Protein 4BJT (pdb70)

Organism: Saccharomyces cerevisiae (strain ATCC 204508 / S288c) (NCBI:txid559292)

GO terms:
  GO:0071919 G-quadruplex DNA formation (P, IDA)
  GO:0051880 G-quadruplex DNA binding (F, IDA)
  GO:0061629 RNA polymerase II-specific DNA-binding transcription factor binding (F, IDA)
  GO:0061849 telomeric G-quadruplex DNA binding (F, IDA)
  GO:0000228 nuclear chromosome (C, IDA)
  GO:0000781 chromosome, telomeric region (C, IDA)
  GO:0005634 nucleus (C, IDA)
  GO:0005829 cytosol (C, IDA)
  GO:0000981 DNA-binding transcription factor activity, RNA polymerase II-specific (F, IDA)
  GO:0000987 cis-regulatory region sequence-specific DNA binding (F, IDA)
  GO:0001094 TFIID-class transcription factor complex binding (F, IDA)
  GO:0003700 DNA-binding transcription factor activity (F, IDA)
  GO:0031492 nucleosomal DNA binding (F, IDA)
  GO:0008301 DNA binding, bending (F, IDA)
  GO:0017025 TBP-class protein binding (F, IDA)
  GO:0010833 telomere maintenance via telomere lengthening (P, IDA)
  GO:0042162 telomeric repeat DNA binding (F, IDA)
  GO:0042393 histone binding (F, IDA)
  GO:0070187 shelterin complex (C, IDA)
  GO:0045944 positive regulation of transcription by RNA polymerase II (P, IGI)

Structure (mmCIF, N/CA/C/O backbone):
data_4BJT
#
_entry.id   4BJT
#
_cell.length_a   164.010
_cell.length_b   88.900
_cell.length_c   57.580
_cell.angle_alpha   90.00
_cell.angle_beta   90.09
_cell.angle_gamma   90.00
#
_symmetry.space_group_name_H-M   'C 1 2 1'
#
loop_
_entity.id
_entity.type
_entity.pdbx_description
1 polymer 'DNA-BINDING PROTEIN RAP1'
2 polymer 'TELOMERE LENGTH REGULATOR PROTEIN RIF1'
3 non-polymer 1,2-ETHANEDIOL
4 water water
#
loop_
_atom_site.group_PDB
_atom_site.id
_atom_site.type_symbol
_atom_site.label_atom_id
_atom_site.label_alt_id
_atom_site.label_comp_id
_atom_site.label_asym_id
_atom_site.label_entity_id
_atom_site.label_seq_id
_atom_site.pdbx_PDB_ins_code
_atom_site.Cartn_x
_atom_site.Cartn_y
_atom_site.Cartn_z
_atom_site.occupancy
_atom_site.B_iso_or_equiv
_atom_site.auth_seq_id
_atom_site.auth_comp_id
_atom_site.auth_asym_id
_atom_site.auth_atom_id
_atom_site.pdbx_PDB_model_num
ATOM 1 N N . ASP A 1 51 ? -46.748 25.534 -42.419 1.00 50.25 676 ASP A N 1
ATOM 2 C CA . ASP A 1 51 ? -47.744 24.474 -42.245 1.00 48.22 676 ASP A CA 1
ATOM 3 C C . ASP A 1 51 ? -47.057 23.107 -42.177 1.00 43.38 676 ASP A C 1
ATOM 4 O O . ASP A 1 51 ? -47.301 22.350 -41.239 1.00 43.04 676 ASP A O 1
ATOM 12 N N . PHE A 1 52 ? -46.240 22.770 -43.187 1.00 32.95 677 PHE A N 1
ATOM 13 C CA . PHE A 1 52 ? -45.512 21.498 -43.156 1.00 27.09 677 PHE A CA 1
ATOM 14 C C . PHE A 1 52 ? -44.264 21.625 -42.276 1.00 26.59 677 PHE A C 1
ATOM 15 O O . PHE A 1 52 ? -43.620 22.677 -42.232 1.00 26.57 677 PHE A O 1
ATOM 32 N N . SER A 1 53 ? -43.912 20.533 -41.639 1.00 24.22 678 SER A N 1
ATOM 33 C CA . SER A 1 53 ? -42.724 20.443 -40.813 1.00 22.59 678 SER A CA 1
ATOM 34 C C . SER A 1 53 ? -42.228 19.010 -40.834 1.00 23.05 678 SER A C 1
ATOM 35 O O . SER A 1 53 ? -43.022 18.067 -40.690 1.00 22.03 678 SER A O 1
ATOM 43 N N . ASN A 1 54 ? -40.914 18.838 -40.917 1.00 18.58 679 ASN A N 1
ATOM 44 C CA . ASN A 1 54 ? -40.312 17.507 -40.830 1.00 18.93 679 ASN A CA 1
ATOM 45 C C . ASN A 1 54 ? -40.369 16.930 -39.401 1.00 19.90 679 ASN A C 1
ATOM 46 O O . ASN A 1 54 ? -40.020 15.771 -39.194 1.00 20.85 679 ASN A O 1
ATOM 57 N N . GLU A 1 55 ? -40.846 17.714 -38.404 1.00 18.17 680 GLU A N 1
ATOM 58 C CA . GLU A 1 55 ? -41.083 17.208 -37.065 1.00 17.57 680 GLU A CA 1
ATOM 59 C C . GLU A 1 55 ? -42.344 16.345 -37.025 1.00 19.75 680 GLU A C 1
ATOM 60 O O . GLU A 1 55 ? -42.586 15.682 -36.004 1.00 18.15 680 GLU A O 1
ATOM 72 N N . ASP A 1 56 ? -43.166 16.343 -38.100 1.00 18.94 681 ASP A N 1
ATOM 73 C CA . ASP A 1 56 ? -44.410 15.566 -38.085 1.00 18.52 681 ASP A CA 1
ATOM 74 C C . ASP A 1 56 ? -44.176 14.073 -37.876 1.00 20.22 681 ASP A C 1
ATOM 75 O O . ASP A 1 56 ? -45.063 13.401 -37.357 1.00 20.18 681 ASP A O 1
ATOM 84 N N . ILE A 1 57 ? -42.964 13.576 -38.158 1.00 19.86 682 ILE A N 1
ATOM 85 C CA . ILE A 1 57 ? -42.644 12.169 -37.924 1.00 19.49 682 ILE A CA 1
ATOM 86 C C . ILE A 1 57 ? -42.718 11.820 -36.437 1.00 21.16 682 ILE A C 1
ATOM 87 O O . ILE A 1 57 ? -42.894 10.644 -36.095 1.00 20.84 682 ILE A O 1
ATOM 103 N N . TYR A 1 58 ? -42.520 12.800 -35.554 1.00 16.93 683 TYR A N 1
ATOM 104 C CA . TYR A 1 58 ? -42.598 12.557 -34.102 1.00 16.35 683 TYR A CA 1
ATOM 105 C C . TYR A 1 58 ? -44.049 12.556 -33.598 1.00 18.95 683 TYR A C 1
ATOM 106 O O . TYR A 1 58 ? -44.321 12.066 -32.498 1.00 19.38 683 TYR A O 1
ATOM 124 N N . ASP A 1 59 ? -44.960 13.159 -34.356 1.00 18.10 684 ASP A N 1
ATOM 125 C CA . ASP A 1 59 ? -46.387 13.227 -34.025 1.00 19.64 684 ASP A CA 1
ATOM 126 C C . ASP A 1 59 ? -47.227 12.127 -34.641 1.00 21.61 684 ASP A C 1
ATOM 127 O O . ASP A 1 59 ? -48.320 11.835 -34.126 1.00 23.61 684 ASP A O 1
ATOM 136 N N . ASN A 1 60 ? -46.782 11.547 -35.763 1.00 20.45 685 ASN A N 1
ATOM 137 C CA A ASN A 1 60 ? -47.589 10.610 -36.529 0.54 20.77 685 ASN A CA 1
ATOM 138 C CA B ASN A 1 60 ? -47.587 10.579 -36.516 0.46 20.95 685 ASN A CA 1
ATOM 139 C C . ASN A 1 60 ? -47.241 9.137 -36.263 1.00 23.90 685 ASN A C 1
ATOM 140 O O . ASN A 1 60 ? -47.647 8.271 -37.041 1.00 24.86 685 ASN A O 1
ATOM 161 N N . ILE A 1 61 ? -46.533 8.853 -35.157 1.00 20.38 686 ILE A N 1
ATOM 162 C CA . ILE A 1 61 ? -46.218 7.473 -34.749 1.00 20.03 686 ILE A CA 1
ATOM 163 C C . ILE A 1 61 ? -47.572 6.770 -34.659 1.00 22.18 686 ILE A C 1
ATOM 164 O O . ILE A 1 61 ? -48.495 7.308 -34.051 1.00 22.25 686 ILE A O 1
ATOM 180 N N . ASP A 1 62 ? -47.696 5.575 -35.254 1.00 19.76 687 ASP A N 1
ATOM 181 C CA . ASP A 1 62 ? -48.957 4.829 -35.252 1.00 20.68 687 ASP A CA 1
ATOM 182 C C . ASP A 1 62 ? -49.227 4.292 -33.843 1.00 20.87 687 ASP A C 1
ATOM 183 O O . ASP A 1 62 ? -48.465 3.485 -33.333 1.00 20.34 687 ASP A O 1
ATOM 192 N N . PRO A 1 63 ? -50.286 4.754 -33.149 1.00 19.23 688 PRO A N 1
ATOM 193 C CA . PRO A 1 63 ? -50.505 4.282 -31.774 1.00 19.15 688 PRO A CA 1
ATOM 194 C C . PRO A 1 63 ? -50.831 2.806 -31.685 1.00 21.80 688 PRO A C 1
ATOM 195 O O . PRO A 1 63 ? -50.554 2.208 -30.664 1.00 21.68 688 PRO A O 1
ATOM 206 N N . ASP A 1 64 ? -51.301 2.193 -32.779 1.00 21.16 689 ASP A N 1
ATOM 207 C CA . ASP A 1 64 ? -51.629 0.762 -32.766 1.00 22.77 689 ASP A CA 1
ATOM 208 C C . ASP A 1 64 ? -50.387 -0.126 -32.715 1.00 28.08 689 ASP A C 1
ATOM 209 O O . ASP A 1 64 ? -50.499 -1.292 -32.368 1.00 30.96 689 ASP A O 1
ATOM 218 N N . THR A 1 65 ? -49.210 0.447 -32.984 1.00 24.90 690 THR A N 1
ATOM 219 C CA . THR A 1 65 ? -47.927 -0.253 -32.901 1.00 26.71 690 THR A CA 1
ATOM 220 C C . THR A 1 65 ? -47.389 -0.237 -31.469 1.00 27.73 690 THR A C 1
ATOM 221 O O . THR A 1 65 ? -46.357 -0.846 -31.208 1.00 28.59 690 THR A O 1
ATOM 232 N N . ILE A 1 66 ? -48.112 0.423 -30.531 1.00 22.03 691 ILE A N 1
ATOM 233 C CA . ILE A 1 66 ? -47.688 0.535 -29.145 1.00 19.78 691 ILE A CA 1
ATOM 234 C C . ILE A 1 66 ? -48.639 -0.303 -28.285 1.00 21.47 691 ILE A C 1
ATOM 235 O O . ILE A 1 66 ? -49.769 0.114 -28.035 1.00 20.75 691 ILE A O 1
ATOM 251 N N . SER A 1 67 ? -48.177 -1.454 -27.803 1.00 20.78 692 SER A N 1
ATOM 252 C CA . SER A 1 67 ? -48.965 -2.318 -26.955 1.00 20.69 692 SER A CA 1
ATOM 253 C C . SER A 1 67 ? -49.311 -1.563 -25.668 1.00 21.66 692 SER A C 1
ATOM 254 O O . SER A 1 67 ? -48.475 -0.819 -25.154 1.00 22.60 692 SER A O 1
ATOM 262 N N . PHE A 1 68 ? -50.552 -1.685 -25.212 1.00 19.42 693 PHE A N 1
ATOM 263 C CA . PHE A 1 68 ? -51.042 -0.947 -24.054 1.00 17.00 693 PHE A CA 1
ATOM 264 C C . PHE A 1 68 ? -51.373 -1.863 -22.863 1.00 21.77 693 PHE A C 1
ATOM 265 O O . PHE A 1 68 ? -52.024 -2.893 -23.046 1.00 23.95 693 PHE A O 1
ATOM 282 N N . PRO A 1 69 ? -50.968 -1.473 -21.653 1.00 19.06 694 PRO A N 1
ATOM 283 C CA . PRO A 1 69 ? -50.183 -0.293 -21.317 1.00 18.07 694 PRO A CA 1
ATOM 284 C C . PRO A 1 69 ? -48.716 -0.525 -21.632 1.00 19.06 694 PRO A C 1
ATOM 285 O O . PRO A 1 69 ? -48.202 -1.649 -21.493 1.00 20.54 694 PRO A O 1
ATOM 296 N N . PRO A 1 70 ? -48.022 0.504 -22.077 1.00 17.70 695 PRO A N 1
ATOM 297 C CA . PRO A 1 70 ? -46.603 0.335 -22.355 1.00 18.85 695 PRO A CA 1
ATOM 298 C C . PRO A 1 70 ? -45.799 0.111 -21.076 1.00 19.78 695 PRO A C 1
ATOM 299 O O . PRO A 1 70 ? -46.184 0.590 -20.014 1.00 18.20 695 PRO A O 1
ATOM 310 N N . LYS A 1 71 ? -44.664 -0.602 -21.181 1.00 20.37 696 LYS A N 1
ATOM 311 C CA . LYS A 1 71 ? -43.827 -0.927 -20.023 1.00 22.05 696 LYS A CA 1
ATOM 312 C C . LYS A 1 71 ? -43.406 0.317 -19.225 1.00 22.37 696 LYS A C 1
ATOM 313 O O . LYS A 1 71 ? -43.358 0.266 -18.001 1.00 22.74 696 LYS A O 1
ATOM 332 N N . ILE A 1 72 ? -43.138 1.431 -19.912 1.00 19.03 697 ILE A N 1
ATOM 333 C CA . ILE A 1 72 ? -42.689 2.650 -19.231 1.00 18.80 697 ILE A CA 1
ATOM 334 C C . ILE A 1 72 ? -43.787 3.308 -18.391 1.00 20.75 697 ILE A C 1
ATOM 335 O O . ILE A 1 72 ? -43.472 4.124 -17.530 1.00 20.11 697 ILE A O 1
ATOM 351 N N . ALA A 1 73 ? -45.068 2.940 -18.631 1.00 17.79 698 ALA A N 1
ATOM 352 C CA . ALA A 1 73 ? -46.184 3.533 -17.928 1.00 17.26 698 ALA A CA 1
ATOM 353 C C . ALA A 1 73 ? -46.429 2.787 -16.624 1.00 21.50 698 ALA A C 1
ATOM 354 O O . ALA A 1 73 ? -47.179 1.820 -16.622 1.00 25.19 698 ALA A O 1
ATOM 361 N N . THR A 1 74 ? -45.871 3.269 -15.534 1.00 17.21 699 THR A N 1
ATOM 362 C CA . THR A 1 74 ? -46.008 2.663 -14.237 1.00 17.39 699 THR A CA 1
ATOM 363 C C . THR A 1 74 ? -46.950 3.459 -13.392 1.00 17.93 699 THR A C 1
ATOM 364 O O . THR A 1 74 ? -47.303 4.604 -13.702 1.00 16.91 699 THR A O 1
ATOM 375 N N . THR A 1 75 ? -47.244 2.898 -12.242 1.00 17.34 700 THR A N 1
ATOM 376 C CA . THR A 1 75 ? -48.133 3.553 -11.287 1.00 16.22 700 THR A CA 1
ATOM 377 C C . THR A 1 75 ? -47.492 4.766 -10.607 1.00 18.93 700 THR A C 1
ATOM 378 O O . THR A 1 75 ? -48.210 5.538 -9.966 1.00 19.05 700 THR A O 1
ATOM 389 N N . ASP A 1 76 ? -46.157 4.961 -10.727 1.00 18.16 701 ASP A N 1
ATOM 390 C CA A ASP A 1 76 ? -45.526 6.173 -10.191 0.64 19.08 701 ASP A CA 1
ATOM 391 C CA B ASP A 1 76 ? -45.469 6.143 -10.225 0.36 18.79 701 ASP A CA 1
ATOM 392 C C . ASP A 1 76 ? -45.901 7.387 -11.032 1.00 20.26 701 ASP A C 1
ATOM 393 O O . ASP A 1 76 ? -45.796 8.516 -10.538 1.00 20.83 701 ASP A O 1
ATOM 410 N N . LEU A 1 77 ? -46.288 7.168 -12.313 1.00 17.03 702 LEU A N 1
ATOM 411 C CA . LEU A 1 77 ? -46.604 8.232 -13.271 1.00 15.81 702 LEU A CA 1
ATOM 412 C C . LEU A 1 77 ? -48.073 8.372 -13.623 1.00 16.94 702 LEU A C 1
ATOM 413 O O . LEU A 1 77 ? -48.528 9.479 -13.941 1.00 15.42 702 LEU A O 1
ATOM 429 N N . PHE A 1 78 ? -48.824 7.253 -13.561 1.00 13.88 703 PHE A N 1
ATOM 430 C CA . PHE A 1 78 ? -50.218 7.215 -13.961 1.00 14.57 703 PHE A CA 1
ATOM 431 C C . PHE A 1 78 ? -51.100 6.657 -12.886 1.00 16.38 703 PHE A C 1
ATOM 432 O O . PHE A 1 78 ? -50.691 5.793 -12.099 1.00 16.47 703 PHE A O 1
ATOM 449 N N . LEU A 1 79 ? -52.341 7.154 -12.871 1.00 14.39 704 LEU A N 1
ATOM 450 C CA . LEU A 1 79 ? -53.382 6.754 -11.948 1.00 15.38 704 LEU A CA 1
ATOM 451 C C . LEU A 1 79 ? -54.159 5.562 -12.492 1.00 16.05 704 LEU A C 1
ATOM 452 O O . LEU A 1 79 ? -54.104 5.244 -13.684 1.00 16.72 704 LEU A O 1
ATOM 468 N N . PRO A 1 80 ? -54.970 4.909 -11.639 1.00 16.09 705 PRO A N 1
ATOM 469 C CA . PRO A 1 80 ? -55.734 3.749 -12.121 1.00 17.91 705 PRO A CA 1
ATOM 470 C C . PRO A 1 80 ? -56.579 4.003 -13.368 1.00 18.78 705 PRO A C 1
ATOM 471 O O . PRO A 1 80 ? -56.637 3.128 -14.230 1.00 19.17 705 PRO A O 1
ATOM 482 N N . LEU A 1 81 ? -57.145 5.221 -13.540 1.00 17.87 706 LEU A N 1
ATOM 483 C CA . LEU A 1 81 ? -57.955 5.519 -14.726 1.00 19.15 706 LEU A CA 1
ATOM 484 C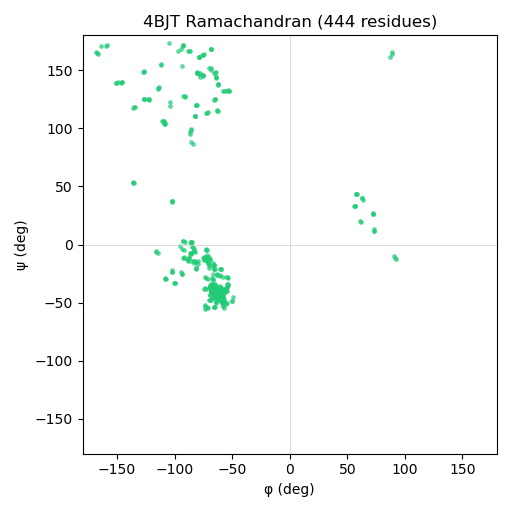 C . LEU A 1 81 ? -57.200 5.269 -16.023 1.00 20.73 706 LEU A C 1
ATOM 485 O O . LEU A 1 81 ? -57.759 4.767 -16.993 1.00 21.66 706 LEU A O 1
ATOM 501 N N . PHE A 1 82 ? -55.899 5.599 -16.056 1.00 16.16 707 PHE A N 1
ATOM 502 C CA . PHE A 1 82 ? -55.100 5.437 -17.262 1.00 14.93 707 PHE A CA 1
ATOM 503 C C . PHE A 1 82 ? -55.085 3.989 -17.717 1.00 16.33 707 PHE A C 1
ATOM 504 O O . PHE A 1 82 ? -55.202 3.671 -18.895 1.00 16.38 707 PHE A O 1
ATOM 521 N N . PHE A 1 83 ? -54.930 3.075 -16.758 1.00 16.37 708 PHE A N 1
ATOM 522 C CA . PHE A 1 83 ? -54.824 1.658 -17.097 1.00 15.90 708 PHE A CA 1
ATOM 523 C C . PHE A 1 83 ? -56.148 1.047 -17.556 1.00 20.21 708 PHE A C 1
ATOM 524 O O . PHE A 1 83 ? -56.148 -0.097 -18.017 1.00 24.41 708 PHE A O 1
ATOM 541 N N . HIS A 1 84 ? -57.264 1.787 -17.420 1.00 19.28 709 HIS A N 1
ATOM 542 C CA A HIS A 1 84 ? -58.535 1.277 -17.906 0.48 20.65 709 HIS A CA 1
ATOM 543 C CA B HIS A 1 84 ? -58.609 1.419 -17.846 0.52 20.27 709 HIS A CA 1
ATOM 544 C C . HIS A 1 84 ? -58.798 1.695 -19.365 1.00 21.45 709 HIS A C 1
ATOM 545 O O . HIS A 1 84 ? -59.763 1.216 -19.948 1.00 22.35 709 HIS A O 1
ATOM 572 N N . PHE A 1 85 ? -57.886 2.490 -20.017 1.00 16.61 710 PHE A N 1
ATOM 573 C CA . PHE A 1 85 ? -58.021 2.698 -21.462 1.00 16.18 710 PHE A CA 1
ATOM 574 C C . PHE A 1 85 ? -57.778 1.358 -22.140 1.00 19.16 710 PHE A C 1
ATOM 575 O O . PHE A 1 85 ? -57.028 0.519 -21.627 1.00 19.60 710 PHE A O 1
ATOM 592 N N . GLY A 1 86 ? -58.453 1.136 -23.260 1.00 18.85 711 GLY A N 1
ATOM 593 C CA . GLY A 1 86 ? -58.363 -0.129 -23.972 1.00 19.33 711 GLY A CA 1
ATOM 594 C C . GLY A 1 86 ? -57.225 -0.266 -24.950 1.00 20.40 711 GLY A C 1
ATOM 595 O O . GLY A 1 86 ? -56.936 -1.368 -25.432 1.00 21.09 711 GLY A O 1
ATOM 599 N N . SER A 1 87 ? -56.587 0.859 -25.283 1.00 15.93 712 SER A N 1
ATOM 600 C CA . SER A 1 87 ? -55.531 0.902 -26.266 1.00 16.83 712 SER A CA 1
ATOM 601 C C . SER A 1 87 ? -54.806 2.227 -26.174 1.00 16.60 712 SER A C 1
ATOM 602 O O . SER A 1 87 ? -55.324 3.193 -25.617 1.00 15.28 712 SER A O 1
ATOM 610 N N . THR A 1 88 ? -53.616 2.294 -26.776 1.00 16.16 713 THR A N 1
ATOM 611 C CA . THR A 1 88 ? -52.863 3.540 -26.830 1.00 15.80 713 THR A CA 1
ATOM 612 C C . THR A 1 88 ? -53.673 4.587 -27.587 1.00 18.33 713 THR A C 1
ATOM 613 O O . THR A 1 88 ? -53.713 5.745 -27.181 1.00 16.86 713 THR A O 1
ATOM 624 N N . ARG A 1 89 ? -54.342 4.182 -28.686 1.00 16.65 714 ARG A N 1
ATOM 625 C CA . ARG A 1 89 ? -55.128 5.120 -29.474 1.00 16.20 714 ARG A CA 1
ATOM 626 C C . ARG A 1 89 ? -56.239 5.759 -28.623 1.00 18.60 714 ARG A C 1
ATOM 627 O O . ARG A 1 89 ? -56.480 6.956 -28.741 1.00 17.86 714 ARG A O 1
ATOM 648 N N . GLN A 1 90 ? -56.900 4.977 -27.775 1.00 15.97 715 GLN A N 1
ATOM 649 C CA . GLN A 1 90 ? -57.980 5.511 -26.954 1.00 16.44 715 GLN A CA 1
ATOM 650 C C . GLN A 1 90 ? -57.439 6.581 -25.992 1.00 17.84 715 GLN A C 1
ATOM 651 O O . GLN A 1 90 ? -58.054 7.645 -25.835 1.00 18.02 715 GLN A O 1
ATOM 665 N N . PHE A 1 91 ? -56.284 6.307 -25.368 1.00 16.19 716 PHE A N 1
ATOM 666 C CA . PHE A 1 91 ? -55.628 7.271 -24.471 1.00 14.01 716 PHE A CA 1
ATOM 667 C C . PHE A 1 91 ? -55.264 8.529 -25.256 1.00 18.36 716 PHE A C 1
ATOM 668 O O . PHE A 1 91 ? -55.576 9.631 -24.807 1.00 17.60 716 PHE A O 1
ATOM 685 N N . MET A 1 92 ? -54.636 8.355 -26.434 1.00 16.05 717 MET A N 1
ATOM 686 C CA . MET A 1 92 ? -54.190 9.516 -27.227 1.00 16.11 717 MET A CA 1
ATOM 687 C C . MET A 1 92 ? -55.365 10.386 -27.665 1.00 19.90 717 MET A C 1
ATOM 688 O O . MET A 1 92 ? -55.270 11.634 -27.659 1.00 20.96 717 MET A O 1
ATOM 702 N N . ASP A 1 93 ? -56.478 9.753 -28.041 1.00 19.25 718 ASP A N 1
ATOM 703 C CA . ASP A 1 93 ? -57.650 10.481 -28.465 1.00 21.52 718 ASP A CA 1
ATOM 704 C C . ASP A 1 93 ? -58.266 11.250 -27.284 1.00 22.70 718 ASP A C 1
ATOM 705 O O . ASP A 1 93 ? -58.684 12.386 -27.473 1.00 24.15 718 ASP A O 1
ATOM 714 N N . LYS A 1 94 ? -58.265 10.690 -26.054 1.00 20.24 719 LYS A N 1
ATOM 715 C CA . LYS A 1 94 ? -58.758 11.440 -24.887 1.00 19.53 719 LYS A CA 1
ATOM 716 C C . LYS A 1 94 ? -57.820 12.613 -24.582 1.00 21.13 719 LYS A C 1
ATOM 717 O O . LYS A 1 94 ? -58.298 13.722 -24.266 1.00 23.08 719 LYS A O 1
ATOM 736 N N . LEU A 1 95 ? -56.509 12.382 -24.679 1.00 17.00 720 LEU A N 1
ATOM 737 C CA . LEU A 1 95 ? -55.500 13.411 -24.458 1.00 17.31 720 LEU A CA 1
ATOM 738 C C . LEU A 1 95 ? -55.761 14.573 -25.423 1.00 21.74 720 LEU A C 1
ATOM 739 O O . LEU A 1 95 ? -55.776 15.732 -24.991 1.00 21.08 720 LEU A O 1
ATOM 755 N N A HIS A 1 96 ? -55.996 14.272 -26.707 0.43 19.16 721 HIS A N 1
ATOM 756 N N B HIS A 1 96 ? -55.995 14.266 -26.722 0.57 20.10 721 HIS A N 1
ATOM 757 C CA A HIS A 1 96 ? -56.305 15.316 -27.692 0.43 20.30 721 HIS A CA 1
ATOM 758 C CA B HIS A 1 96 ? -56.316 15.288 -27.735 0.57 21.80 721 HIS A CA 1
ATOM 759 C C A HIS A 1 96 ? -57.539 16.123 -27.315 0.43 25.46 721 HIS A C 1
ATOM 760 C C B HIS A 1 96 ? -57.523 16.120 -27.298 0.57 26.11 721 HIS A C 1
ATOM 761 O O A HIS A 1 96 ? -57.538 17.341 -27.468 0.43 26.23 721 HIS A O 1
ATOM 762 O O B HIS A 1 96 ? -57.492 17.343 -27.403 0.57 27.07 721 HIS A O 1
ATOM 789 N N . GLU A 1 97 ? -58.574 15.464 -26.799 1.00 22.19 722 GLU A N 1
ATOM 790 C CA . GLU A 1 97 ? -59.806 16.137 -26.349 1.00 24.98 722 GLU A CA 1
ATOM 791 C C . GLU A 1 97 ? -59.505 17.109 -25.181 1.00 30.75 722 GLU A C 1
ATOM 792 O O . GLU A 1 97 ? -59.934 18.274 -25.217 1.00 31.67 722 GLU A O 1
ATOM 805 N N . VAL A 1 98 ? -58.676 16.689 -24.221 1.00 25.05 723 VAL A N 1
ATOM 806 C CA . VAL A 1 98 ? -58.314 17.558 -23.087 1.00 24.90 723 VAL A CA 1
ATOM 807 C C . VAL A 1 98 ? -57.511 18.773 -23.538 1.00 30.63 723 VAL A C 1
ATOM 808 O O . VAL A 1 98 ? -57.881 19.900 -23.210 1.00 31.67 723 VAL A O 1
ATOM 821 N N . ILE A 1 99 ? -56.411 18.550 -24.259 1.00 26.83 724 ILE A N 1
ATOM 822 C CA . ILE A 1 99 ? -55.515 19.640 -24.660 1.00 29.21 724 ILE A CA 1
ATOM 823 C C . ILE A 1 99 ? -56.132 20.557 -25.736 1.00 36.59 724 ILE A C 1
ATOM 824 O O . ILE A 1 99 ? -55.599 21.652 -25.959 1.00 38.77 724 ILE A O 1
ATOM 840 N N . SER A 1 100 ? -57.252 20.155 -26.364 1.00 32.95 725 SER A N 1
ATOM 841 C CA . SER A 1 100 ? -57.957 21.005 -27.333 1.00 35.40 725 SER A CA 1
ATOM 842 C C . SER A 1 100 ? -58.901 22.000 -26.626 1.00 41.90 725 SER A C 1
ATOM 843 O O . SER A 1 100 ? -59.523 22.841 -27.294 1.00 41.53 725 SER A O 1
ATOM 851 N N . GLY A 1 101 ? -59.032 21.882 -25.305 1.00 39.66 726 GLY A N 1
ATOM 852 C CA . GLY A 1 101 ? -59.867 22.764 -24.509 1.00 41.53 726 GLY A CA 1
ATOM 853 C C . GLY A 1 101 ? -59.332 24.179 -24.448 1.00 47.03 726 GLY A C 1
ATOM 854 O O . GLY A 1 101 ? -58.184 24.449 -24.821 1.00 44.95 726 GLY A O 1
ATOM 858 N N . ASP A 1 102 ? -60.163 25.083 -23.956 1.00 46.91 727 ASP A N 1
ATOM 859 C CA . ASP A 1 102 ? -59.808 26.493 -23.840 1.00 48.14 727 ASP A CA 1
ATOM 860 C C . ASP A 1 102 ? -58.997 26.702 -22.573 1.00 49.70 727 ASP A C 1
ATOM 861 O O . ASP A 1 102 ? -59.530 26.516 -21.479 1.00 49.52 727 ASP A O 1
ATOM 870 N N . TYR A 1 103 ? -57.697 27.011 -22.716 1.00 45.47 728 TYR A N 1
ATOM 871 C CA . TYR A 1 103 ? -56.823 27.304 -21.574 1.00 44.15 728 TYR A CA 1
ATOM 872 C C . TYR A 1 103 ? -56.146 28.636 -21.803 1.00 48.79 728 TYR A C 1
ATOM 873 O O . TYR A 1 103 ? -55.487 28.818 -22.822 1.00 48.83 728 TYR A O 1
ATOM 891 N N . GLU A 1 104 ? -56.284 29.561 -20.856 1.00 46.32 729 GLU A N 1
ATOM 892 C CA . GLU A 1 104 ? -55.581 30.839 -20.936 1.00 46.36 729 GLU A CA 1
ATOM 893 C C . GLU A 1 104 ? -54.134 30.559 -20.486 1.00 44.80 729 GLU A C 1
ATOM 894 O O . GLU A 1 104 ? -53.893 29.557 -19.795 1.00 42.98 729 GLU A O 1
ATOM 906 N N . PRO A 1 105 ? -53.159 31.434 -20.799 1.00 39.31 730 PRO A N 1
ATOM 907 C CA . PRO A 1 105 ? -51.774 31.174 -20.370 1.00 37.86 730 PRO A CA 1
ATOM 908 C C . PRO A 1 105 ? -51.568 30.920 -18.878 1.00 40.12 730 PRO A C 1
ATOM 909 O O . PRO A 1 105 ? -50.663 30.171 -18.519 1.00 39.14 730 PRO A O 1
ATOM 920 N N . SER A 1 106 ? -52.427 31.499 -18.019 1.00 34.99 731 SER A N 1
ATOM 921 C CA . SER A 1 106 ? -52.325 31.353 -16.570 1.00 34.30 731 SER A CA 1
ATOM 922 C C . SER A 1 106 ? -53.008 30.104 -16.012 1.00 37.76 731 SER A C 1
ATOM 923 O O . SER A 1 106 ? -53.021 29.949 -14.784 1.00 37.34 731 SER A O 1
ATOM 931 N N . GLN A 1 107 ? -53.594 29.229 -16.864 1.00 33.71 732 GLN A N 1
ATOM 932 C CA . GLN A 1 107 ? -54.405 28.102 -16.384 1.00 33.98 732 GLN A CA 1
ATOM 933 C C . GLN A 1 107 ? -53.722 26.744 -16.409 1.00 34.74 732 GLN A C 1
ATOM 934 O O . GLN A 1 107 ? -54.404 25.722 -16.573 1.00 32.15 732 GLN A O 1
ATOM 948 N N . ALA A 1 108 ? -52.401 26.697 -16.118 1.00 32.92 733 ALA A N 1
ATOM 949 C CA . ALA A 1 108 ? -51.704 25.408 -16.028 1.00 33.32 733 ALA A CA 1
ATOM 950 C C . ALA A 1 108 ? -52.341 24.523 -14.945 1.00 35.60 733 ALA A C 1
ATOM 951 O O . ALA A 1 108 ? -52.503 23.333 -15.176 1.00 32.64 733 ALA A O 1
ATOM 958 N N . GLU A 1 109 ? -52.787 25.099 -13.801 1.00 33.87 734 GLU A N 1
ATOM 959 C CA . GLU A 1 109 ? -53.423 24.296 -12.751 1.00 33.60 734 GLU A CA 1
ATOM 960 C C . GLU A 1 109 ? -54.727 23.580 -13.210 1.00 35.75 734 GLU A C 1
ATOM 961 O O . GLU A 1 109 ? -54.930 22.397 -12.901 1.00 33.76 734 GLU A O 1
ATOM 965 N N . LYS A 1 110 ? -55.593 24.274 -13.969 1.00 31.27 735 LYS A N 1
ATOM 966 C CA . LYS A 1 110 ? -56.820 23.660 -14.483 1.00 29.94 735 LYS A CA 1
ATOM 967 C C . LYS A 1 110 ? -56.473 22.523 -15.484 1.00 30.90 735 LYS A C 1
ATOM 968 O O . LYS A 1 110 ? -57.102 21.458 -15.468 1.00 30.27 735 LYS A O 1
ATOM 987 N N . LEU A 1 111 ? -55.511 22.782 -16.367 1.00 26.42 736 LEU A N 1
ATOM 988 C CA . LEU A 1 111 ? -55.100 21.769 -17.351 1.00 24.62 736 LEU A CA 1
ATOM 989 C C . LEU A 1 111 ? -54.612 20.513 -16.611 1.00 25.15 736 LEU A C 1
ATOM 990 O O . LEU A 1 111 ? -55.011 19.399 -16.954 1.00 24.12 736 LEU A O 1
ATOM 1006 N N . VAL A 1 112 ? -53.720 20.696 -15.631 1.00 22.17 737 VAL A N 1
ATOM 1007 C CA . VAL A 1 112 ? -53.158 19.599 -14.837 1.00 22.57 737 VAL A CA 1
ATOM 1008 C C . VAL A 1 112 ? -54.281 18.820 -14.148 1.00 23.24 737 VAL A C 1
ATOM 1009 O O . VAL A 1 112 ? -54.252 17.580 -14.113 1.00 21.52 737 VAL A O 1
ATOM 1022 N N . GLN A 1 113 ? -55.304 19.529 -13.615 1.00 23.12 738 GLN A N 1
ATOM 1023 C CA . GLN A 1 113 ? -56.428 18.833 -13.002 1.00 23.37 738 GLN A CA 1
ATOM 1024 C C . GLN A 1 113 ? -57.216 17.999 -14.013 1.00 27.10 738 GLN A C 1
ATOM 1025 O O . GLN A 1 113 ? -57.578 16.847 -13.737 1.00 25.48 738 GLN A O 1
ATOM 1039 N N . ASP A 1 114 ? -57.448 18.543 -15.199 1.00 24.33 739 ASP A N 1
ATOM 1040 C CA . ASP A 1 114 ? -58.188 17.831 -16.236 1.00 24.20 739 ASP A CA 1
ATOM 1041 C C . ASP A 1 114 ? -57.397 16.619 -16.761 1.00 24.71 739 ASP A C 1
ATOM 1042 O O . ASP A 1 114 ? -57.972 15.559 -17.002 1.00 24.49 739 ASP A O 1
ATOM 1051 N N . LEU A 1 115 ? -56.060 16.741 -16.856 1.00 21.55 740 LEU A N 1
ATOM 1052 C CA . LEU A 1 115 ? -55.221 15.615 -17.294 1.00 19.37 740 LEU A CA 1
ATOM 1053 C C . LEU A 1 115 ? -55.242 14.475 -16.268 1.00 21.22 740 LEU A C 1
ATOM 1054 O O . LEU A 1 115 ? -55.065 13.304 -16.619 1.00 21.04 740 LEU A O 1
ATOM 1070 N N . CYS A 1 116 ? -55.409 14.816 -15.012 1.00 19.79 741 CYS A N 1
ATOM 1071 C CA . CYS A 1 116 ? -55.554 13.852 -13.927 1.00 19.86 741 CYS A CA 1
ATOM 1072 C C . CYS A 1 116 ? -56.938 13.162 -14.014 1.00 21.74 741 CYS A C 1
ATOM 1073 O O . CYS A 1 116 ? -57.028 11.928 -14.096 1.00 20.05 741 CYS A O 1
ATOM 1081 N N . ASP A 1 117 ? -58.003 13.960 -14.057 1.00 21.26 742 ASP A N 1
ATOM 1082 C CA . ASP A 1 117 ? -59.370 13.449 -14.041 1.00 23.20 742 ASP A CA 1
ATOM 1083 C C . ASP A 1 117 ? -59.806 12.701 -15.268 1.00 26.72 742 ASP A C 1
ATOM 1084 O O . ASP A 1 117 ? -60.605 11.775 -15.128 1.00 27.08 742 ASP A O 1
ATOM 1093 N N . GLU A 1 118 ? -59.351 13.118 -16.465 1.00 22.85 743 GLU A N 1
ATOM 1094 C CA . GLU A 1 118 ? -59.812 12.543 -17.723 1.00 22.35 743 GLU A CA 1
ATOM 1095 C C . GLU A 1 118 ? -58.886 11.514 -18.336 1.00 22.87 743 GLU A C 1
ATOM 1096 O O . GLU A 1 118 ? -59.366 10.614 -19.027 1.00 23.51 743 GLU A O 1
ATOM 1108 N N . THR A 1 119 ? -57.565 11.685 -18.159 1.00 18.99 744 THR A N 1
ATOM 1109 C CA . THR A 1 119 ? -56.569 10.784 -18.754 1.00 17.02 744 THR A CA 1
ATOM 1110 C C . THR A 1 119 ? -55.734 10.010 -17.725 1.00 18.13 744 THR A C 1
ATOM 1111 O O . THR A 1 119 ? -54.968 9.159 -18.155 1.00 18.86 744 THR A O 1
ATOM 1122 N N . GLY A 1 120 ? -55.864 10.272 -16.429 1.00 17.24 745 GLY A N 1
ATOM 1123 C CA . GLY A 1 120 ? -55.135 9.496 -15.439 1.00 15.70 745 GLY A CA 1
ATOM 1124 C C . GLY A 1 120 ? -53.651 9.777 -15.394 1.00 17.88 745 GLY A C 1
ATOM 1125 O O . GLY A 1 120 ? -52.885 8.913 -14.976 1.00 16.93 745 GLY A O 1
ATOM 1129 N N . ILE A 1 121 ? -53.231 10.965 -15.792 1.00 14.40 746 ILE A N 1
ATOM 1130 C CA . ILE A 1 121 ? -51.825 11.372 -15.682 1.00 13.89 746 ILE A CA 1
ATOM 1131 C C . ILE A 1 121 ? -51.646 12.058 -14.329 1.00 16.89 746 ILE A C 1
ATOM 1132 O O . ILE A 1 121 ? -52.393 13.001 -14.011 1.00 16.52 746 ILE A O 1
ATOM 1148 N N . ARG A 1 122 ? -50.671 11.621 -13.521 1.00 14.64 747 ARG A N 1
ATOM 1149 C CA . ARG A 1 122 ? -50.462 12.230 -12.201 1.00 14.79 747 ARG A CA 1
ATOM 1150 C C . ARG A 1 122 ? -50.059 13.693 -12.335 1.00 18.77 747 ARG A C 1
ATOM 1151 O O . ARG A 1 122 ? -49.359 14.075 -13.270 1.00 17.31 747 ARG A O 1
ATOM 1172 N N . LYS A 1 123 ? -50.532 14.533 -11.395 1.00 17.31 748 LYS A N 1
ATOM 1173 C CA . LYS A 1 123 ? -50.320 15.973 -11.481 1.00 18.17 748 LYS A CA 1
ATOM 1174 C C . LYS A 1 123 ? -48.854 16.401 -11.499 1.00 20.49 748 LYS A C 1
ATOM 1175 O O . LYS A 1 123 ? -48.486 17.360 -12.205 1.00 19.69 748 LYS A O 1
ATOM 1194 N N . ASN A 1 124 ? -48.027 15.741 -10.708 1.00 17.94 749 ASN A N 1
ATOM 1195 C CA . ASN A 1 124 ? -46.598 16.069 -10.689 1.00 17.01 749 ASN A CA 1
ATOM 1196 C C . ASN A 1 124 ? -45.931 15.693 -12.032 1.00 21.51 749 ASN A C 1
ATOM 1197 O O . ASN A 1 124 ? -45.072 16.434 -12.526 1.00 22.20 749 ASN A O 1
ATOM 1208 N N . PHE A 1 125 ? -46.385 14.614 -12.668 1.00 16.90 750 PHE A N 1
ATOM 1209 C CA . PHE A 1 125 ? -45.862 14.247 -13.985 1.00 15.30 750 PHE A CA 1
ATOM 1210 C C . PHE A 1 125 ? -46.305 15.246 -15.052 1.00 17.02 750 PHE A C 1
ATOM 1211 O O . PHE A 1 125 ? -45.470 15.731 -15.819 1.00 18.19 750 PHE A O 1
ATOM 1228 N N . SER A 1 126 ? -47.619 15.612 -15.113 1.00 15.87 751 SER A N 1
ATOM 1229 C CA A SER A 1 126 ? -48.099 16.614 -16.064 0.77 15.48 751 SER A CA 1
ATOM 1230 C CA B SER A 1 126 ? -48.029 16.580 -16.130 0.23 15.27 751 SER A CA 1
ATOM 1231 C C . SER A 1 126 ? -47.328 17.936 -15.914 1.00 18.62 751 SER A C 1
ATOM 1232 O O . SER A 1 126 ? -46.971 18.582 -16.904 1.00 18.88 751 SER A O 1
ATOM 1247 N N . THR A 1 127 ? -47.072 18.334 -14.655 1.00 17.85 752 THR A N 1
ATOM 1248 C CA . THR A 1 127 ? -46.351 19.582 -14.383 1.00 20.09 752 THR A CA 1
ATOM 1249 C C . THR A 1 127 ? -44.925 19.500 -14.920 1.00 21.55 752 THR A C 1
ATOM 1250 O O . THR A 1 127 ? -44.446 20.452 -15.557 1.00 20.70 752 THR A O 1
ATOM 1261 N N . SER A 1 128 ? -44.249 18.364 -14.692 1.00 19.46 753 SER A N 1
ATOM 1262 C CA A SER A 1 128 ? -42.888 18.162 -15.191 0.57 18.36 753 SER A CA 1
ATOM 1263 C CA B SER A 1 128 ? -42.886 18.142 -15.189 0.43 18.86 753 SER A CA 1
ATOM 1264 C C . SER A 1 128 ? -42.872 18.168 -16.722 1.00 20.70 753 SER A C 1
ATOM 1265 O O . SER A 1 128 ? -41.962 18.755 -17.347 1.00 20.48 753 SER A O 1
ATOM 1280 N N . ILE A 1 129 ? -43.869 17.537 -17.353 1.00 16.92 754 ILE A N 1
ATOM 1281 C CA . ILE A 1 129 ? -43.936 17.516 -18.806 1.00 15.57 754 ILE A CA 1
ATOM 1282 C C . ILE A 1 129 ? -44.131 18.940 -19.324 1.00 18.15 754 ILE A C 1
ATOM 1283 O O . ILE A 1 129 ? -43.400 19.391 -20.222 1.00 17.73 754 ILE A O 1
ATOM 1299 N N . LEU A 1 130 ? -45.100 19.669 -18.766 1.00 17.09 755 LEU A N 1
ATOM 1300 C CA . LEU A 1 130 ? -45.376 21.033 -19.214 1.00 20.61 755 LEU A CA 1
ATOM 1301 C C . LEU A 1 130 ? -44.127 21.883 -19.137 1.00 22.63 755 LEU A C 1
ATOM 1302 O O . LEU A 1 130 ? -43.838 22.671 -20.054 1.00 20.97 755 LEU A O 1
ATOM 1318 N N . THR A 1 131 ? -43.350 21.699 -18.086 1.00 19.78 756 THR A N 1
ATOM 1319 C CA . THR A 1 131 ? -42.109 22.462 -17.905 1.00 19.92 756 THR A CA 1
ATOM 1320 C C . THR A 1 131 ? -41.092 22.132 -18.988 1.00 21.85 756 THR A C 1
ATOM 1321 O O . THR A 1 131 ? -40.500 23.057 -19.575 1.00 21.57 756 THR A O 1
ATOM 1332 N N . CYS A 1 132 ? -40.897 20.858 -19.294 1.00 19.43 757 CYS A N 1
ATOM 1333 C CA . CYS A 1 132 ? -39.910 20.508 -20.294 1.00 21.77 757 CYS A CA 1
ATOM 1334 C C . CYS A 1 132 ? -40.373 20.808 -21.727 1.00 20.65 757 CYS A C 1
ATOM 1335 O O . CYS A 1 132 ? -39.525 20.877 -22.616 1.00 20.43 757 CYS A O 1
ATOM 1343 N N . LEU A 1 133 ? -41.681 21.094 -21.928 1.00 18.31 758 LEU A N 1
ATOM 1344 C CA . LEU A 1 133 ? -42.205 21.527 -23.223 1.00 17.57 758 LEU A CA 1
ATOM 1345 C C . LEU A 1 133 ? -42.217 23.056 -23.328 1.00 20.10 758 LEU A C 1
ATOM 1346 O O . LEU A 1 133 ? -42.738 23.578 -24.326 1.00 19.45 758 LEU A O 1
ATOM 1362 N N . SER A 1 134 ? -41.723 23.784 -22.313 1.00 19.63 759 SER A N 1
ATOM 1363 C CA . SER A 1 134 ? -41.793 25.249 -22.284 1.00 19.76 759 SER A CA 1
ATOM 1364 C C . SER A 1 134 ? -43.257 25.725 -22.422 1.00 22.44 759 SER A C 1
ATOM 1365 O O . SER A 1 134 ? -43.508 26.781 -22.995 1.00 23.01 759 SER A O 1
ATOM 1373 N N . GLY A 1 135 ? -44.194 24.937 -21.872 1.00 19.36 760 GLY A N 1
ATOM 1374 C CA . GLY A 1 135 ? -45.616 25.247 -21.889 1.00 20.26 760 GLY A CA 1
ATOM 1375 C C . GLY A 1 135 ? -46.323 25.080 -23.217 1.00 23.42 760 GLY A C 1
ATOM 1376 O O . GLY A 1 135 ? -47.472 25.489 -23.332 1.00 22.99 760 GLY A O 1
ATOM 1380 N N . ASP A 1 136 ? -45.687 24.447 -24.215 1.00 19.96 761 ASP A N 1
ATOM 1381 C CA . ASP A 1 136 ? -46.289 24.299 -25.549 1.00 18.85 761 ASP A CA 1
ATOM 1382 C C . ASP A 1 136 ? -47.175 23.066 -25.541 1.00 22.86 761 ASP A C 1
ATOM 1383 O O . ASP A 1 136 ? -46.688 21.935 -25.705 1.00 20.61 761 ASP A O 1
ATOM 1392 N N . LEU A 1 137 ? -48.483 23.278 -25.366 1.00 23.36 762 LEU A N 1
ATOM 1393 C CA . LEU A 1 137 ? -49.433 22.159 -25.261 1.00 25.17 762 LEU A CA 1
ATOM 1394 C C . LEU A 1 137 ? -49.483 21.289 -26.470 1.00 29.35 762 LEU A C 1
ATOM 1395 O O . LEU A 1 137 ? -49.778 20.115 -26.338 1.00 29.41 762 LEU A O 1
ATOM 1411 N N . MET A 1 138 ? -49.157 21.824 -27.626 1.00 28.50 763 MET A N 1
ATOM 1412 C CA . MET A 1 138 ? -49.196 21.068 -28.882 1.00 31.54 763 MET A CA 1
ATOM 1413 C C . MET A 1 138 ? -48.166 19.944 -28.932 1.00 29.66 763 MET A C 1
ATOM 1414 O O . MET A 1 138 ? -48.292 19.070 -29.780 1.00 27.81 763 MET A O 1
ATOM 1428 N N . VAL A 1 139 ? -47.154 19.965 -28.039 1.00 22.20 764 VAL A N 1
ATOM 1429 C CA . VAL A 1 139 ? -46.110 18.949 -28.013 1.00 19.81 764 VAL A CA 1
ATOM 1430 C C . VAL A 1 139 ? -46.454 17.840 -26.966 1.00 19.93 764 VAL A C 1
ATOM 1431 O O . VAL A 1 139 ? -45.748 16.836 -26.889 1.00 20.11 764 VAL A O 1
ATOM 1444 N N . PHE A 1 140 ? -47.579 17.957 -26.230 1.00 18.66 765 PHE A N 1
ATOM 1445 C CA . PHE A 1 140 ? -48.003 16.924 -25.267 1.00 20.00 765 PHE A CA 1
ATOM 1446 C C . PHE A 1 140 ? -48.175 15.547 -25.893 1.00 21.80 765 PHE A C 1
ATOM 1447 O O . PHE A 1 140 ? -47.619 14.565 -25.405 1.00 19.23 765 PHE A O 1
ATOM 1464 N N . PRO A 1 141 ? -48.919 15.425 -27.022 1.00 18.87 766 PRO A N 1
ATOM 1465 C CA . PRO A 1 141 ? -49.068 14.097 -27.635 1.00 18.78 766 PRO A CA 1
ATOM 1466 C C . PRO A 1 141 ? -47.740 13.496 -28.067 1.00 20.88 766 PRO A C 1
ATOM 1467 O O . PRO A 1 141 ? -47.457 12.325 -27.882 1.00 18.33 766 PRO A O 1
ATOM 1478 N N . ARG A 1 142 ? -46.868 14.355 -28.645 1.00 18.83 767 ARG A N 1
ATOM 1479 C CA . ARG A 1 142 ? -45.554 13.934 -29.059 1.00 16.02 767 ARG A CA 1
ATOM 1480 C C . ARG A 1 142 ? -44.773 13.330 -27.890 1.00 17.52 767 ARG A C 1
ATOM 1481 O O . ARG A 1 142 ? -44.049 12.334 -28.048 1.00 16.50 767 ARG A O 1
ATOM 1502 N N . TYR A 1 143 ? -44.886 13.946 -26.715 1.00 15.62 768 TYR A N 1
ATOM 1503 C CA . TYR A 1 143 ? -44.188 13.459 -25.540 1.00 14.07 768 TYR A CA 1
ATOM 1504 C C . TYR A 1 143 ? -44.602 12.020 -25.256 1.00 15.26 768 TYR A C 1
ATOM 1505 O O . TYR A 1 143 ? -43.747 11.137 -25.140 1.00 15.54 768 TYR A O 1
ATOM 1523 N N . PHE A 1 144 ? -45.904 11.764 -25.162 1.00 15.05 769 PHE A N 1
ATOM 1524 C CA . PHE A 1 144 ? -46.343 10.404 -24.831 1.00 13.89 769 PHE A CA 1
ATOM 1525 C C . PHE A 1 144 ? -46.066 9.388 -25.923 1.00 15.91 769 PHE A C 1
ATOM 1526 O O . PHE A 1 144 ? -45.621 8.294 -25.614 1.00 17.09 769 PHE A O 1
ATOM 1543 N N . LEU A 1 145 ? -46.265 9.739 -27.202 1.00 15.39 770 LEU A N 1
ATOM 1544 C CA . LEU A 1 145 ? -46.009 8.747 -28.247 1.00 14.46 770 LEU A CA 1
ATOM 1545 C C . LEU A 1 145 ? -44.566 8.319 -28.235 1.00 17.02 770 LEU A C 1
ATOM 1546 O O . LEU A 1 145 ? -44.255 7.135 -28.415 1.00 17.11 770 LEU A O 1
ATOM 1562 N N . ASN A 1 146 ? -43.640 9.297 -28.086 1.00 15.61 771 ASN A N 1
ATOM 1563 C CA . ASN A 1 146 ? -42.213 8.971 -28.101 1.00 15.47 771 ASN A CA 1
ATOM 1564 C C . ASN A 1 146 ? -41.773 8.278 -26.807 1.00 17.95 771 ASN A C 1
ATOM 1565 O O . ASN A 1 146 ? -40.994 7.338 -26.869 1.00 19.01 771 ASN A O 1
ATOM 1576 N N . MET A 1 147 ? -42.315 8.686 -25.677 1.00 15.61 772 MET A N 1
ATOM 1577 C CA . MET A 1 147 ? -42.044 8.037 -24.394 1.00 14.86 772 MET A CA 1
ATOM 1578 C C . MET A 1 147 ? -42.436 6.565 -24.497 1.00 17.92 772 MET A C 1
ATOM 1579 O O . MET A 1 147 ? -41.665 5.683 -24.116 1.00 18.40 772 MET A O 1
ATOM 1593 N N . PHE A 1 148 ? -43.655 6.323 -24.987 1.00 17.29 773 PHE A N 1
ATOM 1594 C CA . PHE A 1 148 ? -44.172 4.968 -25.103 1.00 16.23 773 PHE A CA 1
ATOM 1595 C C . PHE A 1 148 ? -43.437 4.147 -26.114 1.00 21.19 773 PHE A C 1
ATOM 1596 O O . PHE A 1 148 ? -43.098 3.002 -25.828 1.00 23.73 773 PHE A O 1
ATOM 1613 N N . LYS A 1 149 ? -43.163 4.697 -27.282 1.00 18.47 774 LYS A N 1
ATOM 1614 C CA . LYS A 1 149 ? -42.445 3.939 -28.312 1.00 20.65 774 LYS A CA 1
ATOM 1615 C C . LYS A 1 149 ? -41.025 3.599 -27.888 1.00 27.58 774 LYS A C 1
ATOM 1616 O O . LYS A 1 149 ? -40.588 2.465 -28.068 1.00 29.72 774 LYS A O 1
ATOM 1635 N N . ASP A 1 150 ? -40.311 4.581 -27.340 1.00 24.88 775 ASP A N 1
ATOM 1636 C CA . ASP A 1 150 ? -38.899 4.453 -26.963 1.00 27.20 775 ASP A CA 1
ATOM 1637 C C . ASP A 1 150 ? -38.721 3.717 -25.614 1.00 28.00 775 ASP A C 1
ATOM 1638 O O . ASP A 1 150 ? -37.595 3.329 -25.308 1.00 29.28 775 ASP A O 1
ATOM 1647 N N . ASN A 1 151 ? -39.780 3.581 -24.784 1.00 24.00 776 ASN A N 1
ATOM 1648 C CA . ASN A 1 151 ? -39.676 2.999 -23.437 1.00 23.10 776 ASN A CA 1
ATOM 1649 C C . ASN A 1 151 ? -38.654 3.781 -22.590 1.00 26.31 776 ASN A C 1
ATOM 1650 O O . ASN A 1 151 ? -37.785 3.196 -21.925 1.00 25.78 776 ASN A O 1
ATOM 1661 N N . VAL A 1 152 ? -38.712 5.114 -22.670 1.00 23.56 777 VAL A N 1
ATOM 1662 C CA . VAL A 1 152 ? -37.761 5.994 -21.989 1.00 23.71 777 VAL A CA 1
ATOM 1663 C C . VAL A 1 152 ? -38.518 7.251 -21.591 1.00 24.88 777 VAL A C 1
ATOM 1664 O O . VAL A 1 152 ? -39.317 7.752 -22.370 1.00 24.14 777 VAL A O 1
ATOM 1677 N N . ASN A 1 153 ? -38.265 7.753 -20.394 1.00 20.75 778 ASN A N 1
ATOM 1678 C CA . ASN A 1 153 ? -38.940 8.938 -19.896 1.00 18.41 778 ASN A CA 1
ATOM 1679 C C . ASN A 1 153 ? -37.915 9.882 -19.259 1.00 22.97 778 ASN A C 1
ATOM 1680 O O . ASN A 1 153 ? -37.313 9.514 -18.256 1.00 23.04 778 ASN A O 1
ATOM 1691 N N . PRO A 1 154 ? -37.740 11.101 -19.770 1.00 21.44 779 PRO A N 1
ATOM 1692 C CA . PRO A 1 154 ? -38.359 11.665 -20.965 1.00 20.81 779 PRO A CA 1
ATOM 1693 C C . PRO A 1 154 ? -37.734 11.100 -22.225 1.00 20.05 779 PRO A C 1
ATOM 1694 O O . PRO A 1 154 ? -36.588 10.626 -22.195 1.00 22.19 779 PRO A O 1
ATOM 1705 N N . PRO A 1 155 ? -38.414 11.253 -23.362 1.00 19.51 780 PRO A N 1
ATOM 1706 C CA . PRO A 1 155 ? -37.790 10.877 -24.643 1.00 21.80 780 PRO A CA 1
ATOM 1707 C C . PRO A 1 155 ? -36.580 11.786 -24.904 1.00 22.88 780 PRO A C 1
ATOM 1708 O O . PRO A 1 155 ? -36.718 13.012 -24.859 1.00 20.31 780 PRO A O 1
ATOM 1719 N N . PRO A 1 156 ? -35.385 11.217 -25.137 1.00 21.01 781 PRO A N 1
ATOM 1720 C CA . PRO A 1 156 ? -34.183 12.042 -25.125 1.00 19.98 781 PRO A CA 1
ATOM 1721 C C . PRO A 1 156 ? -33.827 12.803 -26.383 1.00 22.20 781 PRO A C 1
ATOM 1722 O O . PRO A 1 156 ? -32.951 13.665 -26.299 1.00 23.03 781 PRO A O 1
ATOM 1733 N N . ASN A 1 157 ? -34.418 12.465 -27.536 1.00 19.23 782 ASN A N 1
ATOM 1734 C CA . ASN A 1 157 ? -34.011 13.058 -28.807 1.00 19.47 782 ASN A CA 1
ATOM 1735 C C . ASN A 1 157 ? -35.204 13.465 -29.631 1.00 21.81 782 ASN A C 1
ATOM 1736 O O . ASN A 1 157 ? -35.302 13.118 -30.819 1.00 24.57 782 ASN A O 1
ATOM 1747 N N . VAL A 1 158 ? -36.099 14.245 -29.038 1.00 17.45 783 VAL A N 1
ATOM 1748 C CA . VAL A 1 158 ? -37.302 14.712 -29.715 1.00 15.69 783 VAL A CA 1
ATOM 1749 C C . VAL A 1 158 ? -37.390 16.236 -29.741 1.00 17.77 783 VAL A C 1
ATOM 1750 O O . VAL A 1 158 ? -37.367 16.876 -28.669 1.00 16.79 783 VAL A O 1
ATOM 1763 N N . PRO A 1 159 ? -37.536 16.823 -30.947 1.00 17.69 784 PRO A N 1
ATOM 1764 C CA . PRO A 1 159 ? -37.740 18.285 -31.031 1.00 17.16 784 PRO A CA 1
ATOM 1765 C C . PRO A 1 159 ? -38.911 18.759 -30.158 1.00 17.45 784 PRO A C 1
ATOM 1766 O O . PRO A 1 159 ? -40.002 18.173 -30.169 1.00 18.08 784 PRO A O 1
ATOM 1777 N N . GLY A 1 160 ? -38.674 19.815 -29.396 1.00 16.72 785 GLY A N 1
ATOM 1778 C CA . GLY A 1 160 ? -39.671 20.378 -28.503 1.00 16.36 785 GLY A CA 1
ATOM 1779 C C . GLY A 1 160 ? -39.654 19.832 -27.088 1.00 17.91 785 GLY A C 1
ATOM 1780 O O . GLY A 1 160 ? -40.299 20.404 -26.209 1.00 17.93 785 GLY A O 1
ATOM 1784 N N . ILE A 1 161 ? -38.917 18.737 -26.839 1.00 16.16 786 ILE A N 1
ATOM 1785 C CA . ILE A 1 161 ? -38.839 18.135 -25.504 1.00 15.45 786 ILE A CA 1
ATOM 1786 C C . ILE A 1 161 ? -37.472 18.413 -24.949 1.00 18.57 786 ILE A C 1
ATOM 1787 O O . ILE A 1 161 ? -36.481 17.802 -25.386 1.00 17.86 786 ILE A O 1
ATOM 1803 N N . TRP A 1 162 ? -37.394 19.364 -24.013 1.00 17.38 787 TRP A N 1
ATOM 1804 C CA . TRP A 1 162 ? -36.120 19.774 -23.444 1.00 17.96 787 TRP A CA 1
ATOM 1805 C C . TRP A 1 162 ? -35.664 18.836 -22.349 1.00 20.89 787 TRP A C 1
ATOM 1806 O O . TRP A 1 162 ? -36.322 18.721 -21.318 1.00 23.01 787 TRP A O 1
ATOM 1827 N N . THR A 1 163 ? -34.515 18.224 -22.529 1.00 20.43 788 THR A N 1
ATOM 1828 C CA . THR A 1 163 ? -33.944 17.355 -21.506 1.00 20.51 788 THR A CA 1
ATOM 1829 C C . THR A 1 163 ? -32.983 18.151 -20.592 1.00 25.21 788 THR A C 1
ATOM 1830 O O . THR A 1 163 ? -32.597 19.281 -20.883 1.00 23.54 788 THR A O 1
ATOM 1841 N N . HIS A 1 164 ? -32.540 17.507 -19.517 1.00 26.91 789 HIS A N 1
ATOM 1842 C CA . HIS A 1 164 ? -31.551 18.115 -18.623 1.00 29.17 789 HIS A CA 1
ATOM 1843 C C . HIS A 1 164 ? -30.284 18.466 -19.400 1.00 31.99 789 HIS A C 1
ATOM 1844 O O . HIS A 1 164 ? -29.766 19.570 -19.270 1.00 30.79 789 HIS A O 1
ATOM 1858 N N . ASP A 1 165 ? -29.816 17.547 -20.260 1.00 29.61 790 ASP A N 1
ATOM 1859 C CA . ASP A 1 165 ? -28.630 17.785 -21.084 1.00 29.98 790 ASP A CA 1
ATOM 1860 C C . ASP A 1 165 ? -28.809 18.972 -22.023 1.00 30.29 790 ASP A C 1
ATOM 1861 O O . ASP A 1 165 ? -27.878 19.732 -22.237 1.00 31.75 790 ASP A O 1
ATOM 1870 N N . ASP A 1 166 ? -30.013 19.122 -22.594 1.00 24.32 791 ASP A N 1
ATOM 1871 C CA . ASP A 1 166 ? -30.295 20.254 -23.472 1.00 23.86 791 ASP A CA 1
ATOM 1872 C C . ASP A 1 166 ? -30.208 21.564 -22.691 1.00 27.27 791 ASP A C 1
ATOM 1873 O O . ASP A 1 166 ? -29.654 22.531 -23.191 1.00 27.63 791 ASP A O 1
ATOM 1882 N N . ASP A 1 167 ? -30.772 21.605 -21.487 1.00 26.56 792 ASP A N 1
ATOM 1883 C CA . ASP A 1 167 ? -30.724 22.825 -20.668 1.00 26.55 792 ASP A CA 1
ATOM 1884 C C . ASP A 1 167 ? -29.285 23.171 -20.265 1.00 32.20 792 ASP A C 1
ATOM 1885 O O . ASP A 1 167 ? -28.926 24.340 -20.258 1.00 32.66 792 ASP A O 1
ATOM 1894 N N . GLU A 1 168 ? -28.452 22.162 -20.031 1.00 31.73 793 GLU A N 1
ATOM 1895 C CA . GLU A 1 168 ? -27.034 22.393 -19.736 1.00 33.03 793 GLU A CA 1
ATOM 1896 C C . GLU A 1 168 ? -26.302 22.929 -20.968 1.00 37.92 793 GLU A C 1
ATOM 1897 O O . GLU A 1 168 ? -25.497 23.869 -20.849 1.00 38.60 793 GLU A O 1
ATOM 1909 N N . SER A 1 169 ? -26.622 22.403 -22.173 1.00 33.29 794 SER A N 1
ATOM 1910 C CA . SER A 1 169 ? -26.038 22.917 -23.409 1.00 33.25 794 SER A CA 1
ATOM 1911 C C . SER A 1 169 ? -26.422 24.371 -23.624 1.00 36.45 794 SER A C 1
ATOM 1912 O O . SER A 1 169 ? -25.578 25.173 -24.048 1.00 37.23 794 SER A O 1
ATOM 1920 N N . LEU A 1 170 ? -27.670 24.724 -23.300 1.00 30.03 795 LEU A N 1
ATOM 1921 C CA . LEU A 1 170 ? -28.152 26.092 -23.466 1.00 31.64 795 LEU A CA 1
ATOM 1922 C C . LEU A 1 170 ? -27.336 27.079 -22.624 1.00 36.07 795 LEU A C 1
ATOM 1923 O O . LEU A 1 170 ? -26.961 28.122 -23.123 1.00 37.44 795 LEU A O 1
ATOM 1939 N N . LYS A 1 171 ? -27.012 26.732 -21.403 1.00 35.37 796 LYS A N 1
ATOM 1940 C CA . LYS A 1 171 ? -26.265 27.635 -20.523 1.00 37.80 796 LYS A CA 1
ATOM 1941 C C . LYS A 1 171 ? -24.752 27.530 -20.695 1.00 45.41 796 LYS A C 1
ATOM 1942 O O . LYS A 1 171 ? -24.013 28.295 -20.075 1.00 45.13 796 LYS A O 1
ATOM 1961 N N . SER A 1 172 ? -24.280 26.570 -21.478 1.00 43.76 797 SER A N 1
ATOM 1962 C CA . SER A 1 172 ? -22.852 26.373 -21.670 1.00 46.10 797 SER A CA 1
ATOM 1963 C C . SER A 1 172 ? -22.054 27.462 -22.392 1.00 52.09 797 SER A C 1
ATOM 1964 O O . SER A 1 172 ? -20.831 27.393 -22.285 1.00 55.75 797 SER A O 1
ATOM 1972 N N . ASN A 1 173 ? -22.647 28.411 -23.148 1.00 46.25 798 ASN A N 1
ATOM 1973 C CA . ASN A 1 173 ? -21.866 29.409 -23.922 1.00 47.88 798 ASN A CA 1
ATOM 1974 C C . ASN A 1 173 ? -20.968 28.697 -24.971 1.00 54.60 798 ASN A C 1
ATOM 1975 O O . ASN A 1 173 ? -19.967 29.314 -25.375 1.00 56.69 798 ASN A O 1
ATOM 1986 N N . ASP A 1 174 ? -21.269 27.392 -25.373 1.00 50.93 799 ASP A N 1
ATOM 1987 C CA . ASP A 1 174 ? -20.413 26.711 -26.337 1.00 51.13 799 ASP A CA 1
ATOM 1988 C C . ASP A 1 174 ? -21.067 26.681 -27.721 1.00 52.46 799 ASP A C 1
ATOM 1989 O O . ASP A 1 174 ? -22.169 26.138 -27.860 1.00 48.48 799 ASP A O 1
ATOM 1998 N N . GLN A 1 175 ? -20.414 27.292 -28.725 1.00 50.49 800 GLN A N 1
ATOM 1999 C CA . GLN A 1 175 ? -20.938 27.347 -30.100 1.00 50.57 800 GLN A CA 1
ATOM 2000 C C . GLN A 1 175 ? -21.395 25.992 -30.671 1.00 52.51 800 GLN A C 1
ATOM 2001 O O . GLN A 1 175 ? -22.448 25.960 -31.310 1.00 49.46 800 GLN A O 1
ATOM 2015 N N . GLU A 1 176 ? -20.592 24.902 -30.493 1.00 51.18 801 GLU A N 1
ATOM 2016 C CA . GLU A 1 176 ? -20.920 23.552 -30.987 1.00 50.16 801 GLU A CA 1
ATOM 2017 C C . GLU A 1 176 ? -22.182 22.996 -30.312 1.00 50.14 801 GLU A C 1
ATOM 2018 O O . GLU A 1 176 ? -23.033 22.411 -30.986 1.00 47.91 801 GLU A O 1
ATOM 2030 N N . GLN A 1 177 ? -22.280 23.143 -28.977 1.00 45.46 802 GLN A N 1
ATOM 2031 C CA . GLN A 1 177 ? -23.440 22.655 -28.227 1.00 41.68 802 GLN A CA 1
ATOM 2032 C C . GLN A 1 177 ? -24.698 23.413 -28.624 1.00 43.03 802 GLN A C 1
ATOM 2033 O O . GLN A 1 177 ? -25.758 22.787 -28.774 1.00 41.18 802 GLN A O 1
ATOM 2047 N N . ILE A 1 178 ? -24.579 24.733 -28.841 1.00 40.34 803 ILE A N 1
ATOM 2048 C CA . ILE A 1 178 ? -25.700 25.566 -29.280 1.00 39.05 803 ILE A CA 1
ATOM 2049 C C . ILE A 1 178 ? -26.117 25.187 -30.707 1.00 39.09 803 ILE A C 1
ATOM 2050 O O . ILE A 1 178 ? -27.316 25.157 -30.980 1.00 35.47 803 ILE A O 1
ATOM 2066 N N . ARG A 1 179 ? -25.150 24.885 -31.596 1.00 36.82 804 ARG A N 1
ATOM 2067 C CA . ARG A 1 179 ? -25.458 24.457 -32.967 1.00 35.64 804 ARG A CA 1
ATOM 2068 C C . ARG A 1 179 ? -26.312 23.176 -32.925 1.00 37.39 804 ARG A C 1
ATOM 2069 O O . ARG A 1 179 ? -27.328 23.101 -33.609 1.00 34.86 804 ARG A O 1
ATOM 2090 N N . LYS A 1 180 ? -25.901 22.175 -32.133 1.00 36.19 805 LYS A N 1
ATOM 2091 C CA . LYS A 1 180 ? -26.636 20.920 -32.023 1.00 35.16 805 LYS A CA 1
ATOM 2092 C C . LYS A 1 180 ? -28.002 21.120 -31.388 1.00 32.76 805 LYS A C 1
ATOM 2093 O O . LYS A 1 180 ? -28.995 20.487 -31.786 1.00 30.15 805 LYS A O 1
ATOM 2112 N N . LEU A 1 181 ? -28.035 21.976 -30.379 1.00 29.06 806 LEU A N 1
ATOM 2113 C CA . LEU A 1 181 ? -29.245 22.299 -29.674 1.00 27.18 806 LEU A CA 1
ATOM 2114 C C . LEU A 1 181 ? -30.238 23.011 -30.583 1.00 26.43 806 LEU A C 1
ATOM 2115 O O . LEU A 1 181 ? -31.419 22.652 -30.586 1.00 24.55 806 LEU A O 1
ATOM 2131 N N . VAL A 1 182 ? -29.768 23.971 -31.407 1.00 25.10 807 VAL A N 1
ATOM 2132 C CA . VAL A 1 182 ? -30.691 24.677 -32.293 1.00 25.75 807 VAL A CA 1
ATOM 2133 C C . VAL A 1 182 ? -31.112 23.758 -33.459 1.00 26.18 807 VAL A C 1
ATOM 2134 O O . VAL A 1 182 ? -32.245 23.837 -33.910 1.00 26.05 807 VAL A O 1
ATOM 2147 N N . LYS A 1 183 ? -30.275 22.805 -33.867 1.00 24.12 808 LYS A N 1
ATOM 2148 C CA . LYS A 1 183 ? -30.656 21.820 -34.887 1.00 23.26 808 LYS A CA 1
ATOM 2149 C C . LYS A 1 183 ? -31.818 20.939 -34.372 1.00 24.42 808 LYS A C 1
ATOM 2150 O O . LYS A 1 183 ? -32.740 20.587 -35.132 1.00 23.99 808 LYS A O 1
ATOM 2169 N N . LYS A 1 184 ? -31.788 20.614 -33.074 1.00 22.03 809 LYS A N 1
ATOM 2170 C CA . LYS A 1 184 ? -32.833 19.827 -32.453 1.00 20.03 809 LYS A CA 1
ATOM 2171 C C . LYS A 1 184 ? -34.148 20.569 -32.289 1.00 21.56 809 L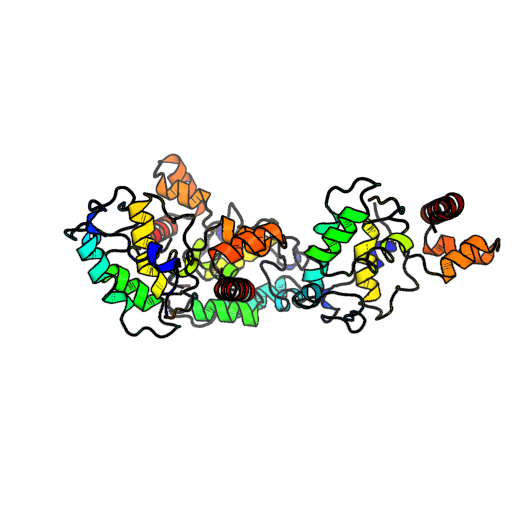YS A C 1
ATOM 2172 O O . LYS A 1 184 ? -35.204 20.069 -32.707 1.00 18.82 809 LYS A O 1
ATOM 2191 N N . HIS A 1 185 ? -34.092 21.739 -31.629 1.00 19.08 810 HIS A N 1
ATOM 2192 C CA . HIS A 1 185 ? -35.293 22.477 -31.250 1.00 17.84 810 HIS A CA 1
ATOM 2193 C C . HIS A 1 185 ? -35.652 23.679 -32.121 1.00 19.85 810 HIS A C 1
ATOM 2194 O O . HIS A 1 185 ? -36.803 24.097 -32.087 1.00 20.37 810 HIS A O 1
ATOM 2208 N N . GLY A 1 186 ? -34.676 24.250 -32.809 1.00 20.37 811 GLY A N 1
ATOM 2209 C CA . GLY A 1 186 ? -34.829 25.457 -33.594 1.00 20.59 811 GLY A CA 1
ATOM 2210 C C . GLY A 1 186 ? -34.581 26.717 -32.796 1.00 22.18 811 GLY A C 1
ATOM 2211 O O . GLY A 1 186 ? -34.530 26.701 -31.557 1.00 23.01 811 GLY A O 1
ATOM 2215 N N . THR A 1 187 ? -34.408 27.826 -33.527 1.00 20.73 812 THR A N 1
ATOM 2216 C CA . THR A 1 187 ? -34.116 29.115 -32.918 1.00 22.08 812 THR A CA 1
ATOM 2217 C C . THR A 1 187 ? -35.227 29.624 -32.050 1.00 23.18 812 THR A C 1
ATOM 2218 O O . THR A 1 187 ? -34.956 30.167 -30.974 1.00 24.92 812 THR A O 1
ATOM 2229 N N . GLY A 1 188 ? -36.456 29.529 -32.536 1.00 21.47 813 GLY A N 1
ATOM 2230 C CA . GLY A 1 188 ? -37.604 30.053 -31.788 1.00 21.70 813 GLY A CA 1
ATOM 2231 C C . GLY A 1 188 ? -37.744 29.405 -30.430 1.00 22.45 813 GLY A C 1
ATOM 2232 O O . GLY A 1 188 ? -37.945 30.078 -29.401 1.00 22.48 813 GLY A O 1
ATOM 2236 N N . ARG A 1 189 ? -37.632 28.078 -30.400 1.00 20.94 814 ARG A N 1
ATOM 2237 C CA . ARG A 1 189 ? -37.716 27.371 -29.123 1.00 20.20 814 ARG A CA 1
ATOM 2238 C C . ARG A 1 189 ? -36.541 27.705 -28.213 1.00 22.48 814 ARG A C 1
ATOM 2239 O O . ARG A 1 189 ? -36.717 27.799 -26.991 1.00 23.33 814 ARG A O 1
ATOM 2260 N N . MET A 1 190 ? -35.342 27.792 -28.780 1.00 21.32 815 MET A N 1
ATOM 2261 C CA . MET A 1 190 ? -34.171 28.143 -27.992 1.00 24.37 815 MET A CA 1
ATOM 2262 C C . MET A 1 190 ? -34.346 29.522 -27.339 1.00 27.01 815 MET A C 1
ATOM 2263 O O . MET A 1 190 ? -34.025 29.679 -26.162 1.00 26.95 815 MET A O 1
ATOM 2277 N N . GLU A 1 191 ? -34.843 30.500 -28.091 1.00 25.11 816 GLU A N 1
ATOM 2278 C CA . GLU A 1 191 ? -35.055 31.846 -27.536 1.00 26.93 816 GLU A CA 1
ATOM 2279 C C . GLU A 1 191 ? -36.116 31.840 -26.428 1.00 28.30 816 GLU A C 1
ATOM 2280 O O . GLU A 1 191 ? -35.939 32.512 -25.397 1.00 27.24 816 GLU A O 1
ATOM 2292 N N . MET A 1 192 ? -37.182 31.052 -26.603 1.00 25.69 817 MET A N 1
ATOM 2293 C CA . MET A 1 192 ? -38.206 30.936 -25.562 1.00 26.71 817 MET A CA 1
ATOM 2294 C C . MET A 1 192 ? -37.598 30.286 -24.308 1.00 27.23 817 MET A C 1
ATOM 2295 O O . MET A 1 192 ? -37.871 30.737 -23.192 1.00 26.79 817 MET A O 1
ATOM 2309 N N . ARG A 1 193 ? -36.783 29.241 -24.490 1.00 23.74 818 ARG A N 1
ATOM 2310 C CA . ARG A 1 193 ? -36.146 28.562 -23.353 1.00 23.20 818 ARG A CA 1
ATOM 2311 C C . ARG A 1 193 ? -35.221 29.524 -22.573 1.00 25.41 818 ARG A C 1
ATOM 2312 O O . ARG A 1 193 ? -35.248 29.540 -21.331 1.00 24.90 818 ARG A O 1
ATOM 2333 N N . LYS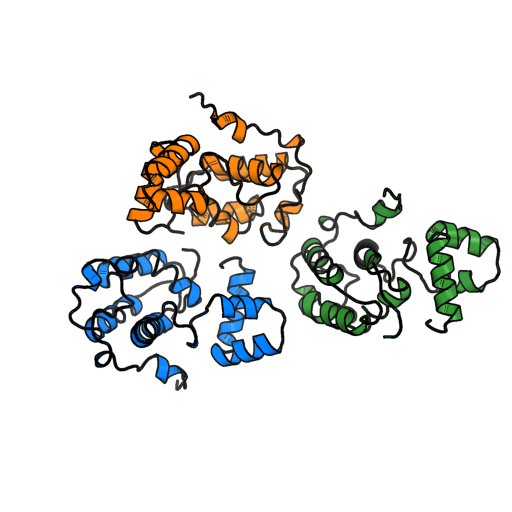 A 1 194 ? -34.466 30.344 -23.297 1.00 23.62 819 LYS A N 1
ATOM 2334 C CA . LYS A 1 194 ? -33.604 31.358 -22.684 1.00 25.26 819 LYS A CA 1
ATOM 2335 C C . LYS A 1 194 ? -34.428 32.355 -21.894 1.00 28.44 819 LYS A C 1
ATOM 2336 O O . LYS A 1 194 ? -34.028 32.723 -20.787 1.00 28.07 819 LYS A O 1
ATOM 2355 N N . ARG A 1 195 ? -35.604 32.742 -22.419 1.00 26.48 820 ARG A N 1
ATOM 2356 C CA . ARG A 1 195 ? -36.479 33.686 -21.704 1.00 29.28 820 ARG A CA 1
ATOM 2357 C C . ARG A 1 195 ? -36.983 33.052 -20.403 1.00 31.68 820 ARG A C 1
ATOM 2358 O O . ARG A 1 195 ? -36.994 33.744 -19.362 1.00 32.90 820 ARG A O 1
ATOM 2379 N N . PHE A 1 196 ? -37.337 31.743 -20.431 1.00 28.22 821 PHE A N 1
ATOM 2380 C CA . PHE A 1 196 ? -37.780 31.016 -19.221 1.00 28.05 821 PHE A CA 1
ATOM 2381 C C . PHE A 1 196 ? -36.689 31.078 -18.154 1.00 29.99 821 PHE A C 1
ATOM 2382 O O . PHE A 1 196 ? -36.978 31.406 -16.992 1.00 28.06 821 PHE A O 1
ATOM 2399 N N . PHE A 1 197 ? -35.443 30.772 -18.537 1.00 26.56 822 PHE A N 1
ATOM 2400 C CA . PHE A 1 197 ? -34.311 30.846 -17.588 1.00 29.45 822 PHE A CA 1
ATOM 2401 C C . PHE A 1 197 ? -34.085 32.263 -17.074 1.00 32.89 822 PHE A C 1
ATOM 2402 O O . PHE A 1 197 ? -33.886 32.448 -15.871 1.00 34.03 822 PHE A O 1
ATOM 2419 N N . GLU A 1 198 ? -34.182 33.268 -17.951 1.00 29.01 823 GLU A N 1
ATOM 2420 C CA . GLU A 1 198 ? -33.987 34.682 -17.568 1.00 30.22 823 GLU A CA 1
ATOM 2421 C C . GLU A 1 198 ? -35.031 35.137 -16.523 1.00 34.48 823 GLU A C 1
ATOM 2422 O O . GLU A 1 198 ? -34.706 35.905 -15.611 1.00 37.35 823 GLU A O 1
ATOM 2426 N N . LYS A 1 199 ? -36.263 34.643 -16.658 1.00 29.57 824 LYS A N 1
ATOM 2427 C CA . LYS A 1 199 ? -37.391 34.989 -15.787 1.00 31.43 824 LYS A CA 1
ATOM 2428 C C . LYS A 1 199 ? -37.452 34.108 -14.520 1.00 33.44 824 LYS A C 1
ATOM 2429 O O . LYS A 1 199 ? -38.397 34.234 -13.743 1.00 33.20 824 LYS A O 1
ATOM 2448 N N . ASP A 1 200 ? -36.499 33.190 -14.350 1.00 29.02 825 ASP A N 1
ATOM 2449 C CA . ASP A 1 200 ? -36.416 32.289 -13.199 1.00 29.10 825 ASP A CA 1
ATOM 2450 C C . ASP A 1 200 ? -37.622 31.366 -13.104 1.00 30.05 825 ASP A C 1
ATOM 2451 O O . ASP A 1 200 ? -38.103 31.047 -11.991 1.00 30.28 825 ASP A O 1
ATOM 2460 N N . LEU A 1 201 ? -38.073 30.859 -14.277 1.00 28.07 826 LEU A N 1
ATOM 2461 C CA . LEU A 1 201 ? -39.170 29.913 -14.383 1.00 30.47 826 LEU A CA 1
ATOM 2462 C C . LEU A 1 201 ? -38.644 28.473 -14.368 1.00 35.18 826 LEU A C 1
ATOM 2463 O O . LEU A 1 201 ? -39.462 27.568 -14.247 1.00 37.35 826 LEU A O 1
ATOM 2479 N N . LEU A 1 202 ? -37.306 28.230 -14.503 1.00 33.62 827 LEU A N 1
ATOM 2480 C CA . LEU A 1 202 ? -36.767 26.855 -14.551 1.00 40.35 827 LEU A CA 1
ATOM 2481 C C . LEU A 1 202 ? -35.781 26.511 -13.412 1.00 69.22 827 LEU A C 1
ATOM 2482 O O . LEU A 1 202 ? -35.474 25.307 -13.246 1.00 70.11 827 LEU A O 1
ATOM 2499 N N . ASP B 1 51 ? -46.656 25.657 23.344 1.00 53.51 676 ASP B N 1
ATOM 2500 C CA . ASP B 1 51 ? -46.140 27.007 23.095 1.00 52.30 676 ASP B CA 1
ATOM 2501 C C . ASP B 1 51 ? -44.608 26.978 22.973 1.00 47.54 676 ASP B C 1
ATOM 2502 O O . ASP B 1 51 ? -44.058 27.488 21.992 1.00 47.89 676 ASP B O 1
ATOM 2510 N N . PHE B 1 52 ? -43.920 26.407 23.979 1.00 33.92 677 PHE B N 1
ATOM 2511 C CA . PHE B 1 52 ? -42.469 26.295 23.909 1.00 28.14 677 PHE B CA 1
ATOM 2512 C C . PHE B 1 52 ? -42.066 25.107 23.038 1.00 27.31 677 PHE B C 1
ATOM 2513 O O . PHE B 1 52 ? -42.746 24.084 23.015 1.00 28.54 677 PHE B O 1
ATOM 2530 N N . SER B 1 53 ? -40.927 25.243 22.379 1.00 24.26 678 SER B N 1
ATOM 2531 C CA . SER B 1 53 ? -40.350 24.196 21.570 1.00 22.09 678 SER B CA 1
ATOM 2532 C C . SER B 1 53 ? -38.843 24.330 21.596 1.00 22.99 678 SER B C 1
ATOM 2533 O O . SER B 1 53 ? -38.295 25.438 21.455 1.00 22.98 678 SER B O 1
ATOM 2541 N N . ASN B 1 54 ? -38.147 23.189 21.683 1.00 19.35 679 ASN B N 1
ATOM 2542 C CA . ASN B 1 54 ? -36.689 23.197 21.615 1.00 19.56 679 ASN B CA 1
ATOM 2543 C C . ASN B 1 54 ? -36.182 23.482 20.179 1.00 19.77 679 ASN B C 1
ATOM 2544 O O . ASN B 1 54 ? -34.982 23.635 19.971 1.00 20.71 679 ASN B O 1
ATOM 2555 N N . GLU B 1 55 ? -37.073 23.580 19.184 1.00 17.30 680 GLU B N 1
ATOM 2556 C CA . GLU B 1 55 ? -36.702 24.003 17.832 1.00 17.59 680 GLU B CA 1
ATOM 2557 C C . GLU B 1 55 ? -36.419 25.502 17.797 1.00 20.27 680 GLU B C 1
ATOM 2558 O O . GLU B 1 55 ? -35.886 25.974 16.784 1.00 19.65 680 GLU B O 1
ATOM 2570 N N . ASP B 1 56 ? -36.752 26.266 18.876 1.00 18.65 681 ASP B N 1
ATOM 2571 C CA . ASP B 1 56 ? -36.538 27.707 18.843 1.00 19.38 681 ASP B CA 1
ATOM 2572 C C . ASP B 1 56 ? -35.070 28.089 18.648 1.00 20.71 681 ASP B C 1
ATOM 2573 O O . ASP B 1 56 ? -34.793 29.166 18.116 1.00 19.55 681 ASP B O 1
ATOM 2582 N N . ILE B 1 57 ? -34.130 27.171 18.950 1.00 19.62 682 ILE B N 1
ATOM 2583 C CA . ILE B 1 57 ? -32.707 27.439 18.732 1.00 19.16 682 ILE B CA 1
ATOM 2584 C C . ILE B 1 57 ? -32.403 27.650 17.239 1.00 21.27 682 ILE B C 1
ATOM 2585 O O . ILE B 1 57 ? -31.407 28.307 16.902 1.00 22.35 682 ILE B O 1
ATOM 2601 N N . TYR B 1 58 ? -33.219 27.066 16.353 1.00 17.79 683 TYR B N 1
ATOM 2602 C CA . TYR B 1 58 ? -33.016 27.243 14.904 1.00 16.56 683 TYR B CA 1
ATOM 2603 C C . TYR B 1 58 ? -33.593 28.563 14.390 1.00 19.78 683 TYR B C 1
ATOM 2604 O O . TYR B 1 58 ? -33.236 29.014 13.302 1.00 19.22 683 TYR B O 1
ATOM 2622 N N . ASP B 1 59 ? -34.516 29.159 15.146 1.00 18.97 684 ASP B N 1
ATOM 2623 C CA . ASP B 1 59 ? -35.135 30.442 14.803 1.00 19.31 684 ASP B CA 1
ATOM 2624 C C . ASP B 1 59 ? -34.452 31.658 15.435 1.00 21.98 684 ASP B C 1
ATOM 2625 O O . ASP B 1 59 ? -34.615 32.763 14.929 1.00 22.03 684 ASP B O 1
ATOM 2634 N N . ASN B 1 60 ? -33.747 31.470 16.545 1.00 21.41 685 ASN B N 1
ATOM 2635 C CA A ASN B 1 60 ? -33.153 32.563 17.336 0.61 21.26 685 ASN B CA 1
ATOM 2636 C CA B ASN B 1 60 ? -33.181 32.598 17.298 0.39 21.97 685 ASN B CA 1
ATOM 2637 C C . ASN B 1 60 ? -31.688 32.831 17.052 1.00 25.51 685 ASN B C 1
ATOM 2638 O O . ASN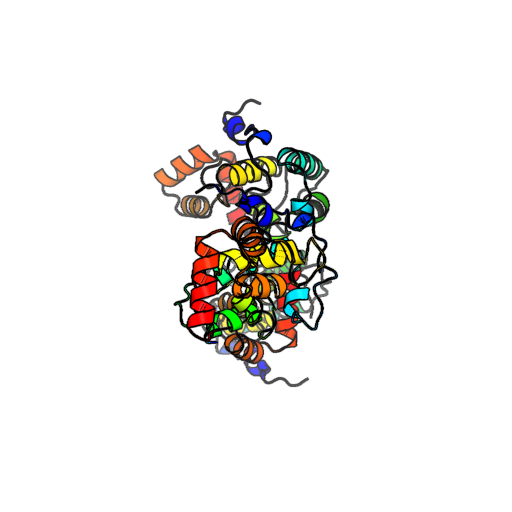 B 1 60 ? -31.044 33.544 17.829 1.00 26.56 685 ASN B O 1
ATOM 2659 N N . ILE B 1 61 ? -31.159 32.313 15.929 1.00 21.16 686 ILE B N 1
ATOM 2660 C CA . ILE B 1 61 ? -29.776 32.577 15.519 1.00 20.20 686 ILE B CA 1
ATOM 2661 C C . ILE B 1 61 ? -29.668 34.112 15.406 1.00 21.78 686 ILE B C 1
ATOM 2662 O O . ILE B 1 61 ? -30.524 34.727 14.791 1.00 22.42 686 ILE B O 1
ATOM 2678 N N . ASP B 1 62 ? -28.630 34.706 15.979 1.00 22.14 687 ASP B N 1
ATOM 2679 C CA . ASP B 1 62 ? -28.475 36.165 15.981 1.00 20.21 687 ASP B CA 1
ATOM 2680 C C . ASP B 1 62 ? -28.100 36.642 14.585 1.00 22.86 687 ASP B C 1
ATOM 2681 O O . ASP B 1 62 ? -27.032 36.279 14.085 1.00 22.04 687 ASP B O 1
ATOM 2690 N N . PRO B 1 63 ? -28.962 37.402 13.876 1.00 21.97 688 PRO B N 1
ATOM 2691 C CA . PRO B 1 63 ? -28.599 37.821 12.507 1.00 20.10 688 PRO B CA 1
ATOM 2692 C C . PRO B 1 63 ? -27.411 38.762 12.450 1.00 22.68 688 PRO B C 1
ATOM 2693 O O . PRO B 1 63 ? -26.727 38.803 11.443 1.00 23.83 688 PRO B O 1
ATOM 2704 N N . ASP B 1 64 ? -27.100 39.440 13.575 1.00 23.35 689 ASP B N 1
ATOM 2705 C CA . ASP B 1 64 ? -25.963 40.372 13.599 1.00 25.30 689 ASP B CA 1
ATOM 2706 C C . ASP B 1 64 ? -24.634 39.649 13.549 1.00 31.27 689 ASP B C 1
ATOM 2707 O O . ASP B 1 64 ? -23.641 40.280 13.212 1.00 34.83 689 ASP B O 1
ATOM 2716 N N . THR B 1 65 ? -24.624 38.345 13.813 1.00 28.87 690 THR B N 1
ATOM 2717 C CA . THR B 1 65 ? -23.427 37.500 13.748 1.00 31.23 690 THR B CA 1
ATOM 2718 C C . THR B 1 65 ? -23.182 37.019 12.315 1.00 33.30 690 THR B C 1
ATOM 2719 O O . THR B 1 65 ? -22.175 36.360 12.080 1.00 35.08 690 THR B O 1
ATOM 2730 N N . ILE B 1 66 ? -24.071 37.365 11.363 1.00 24.09 691 ILE B N 1
ATOM 2731 C CA . ILE B 1 66 ? -23.968 36.903 9.989 1.00 20.87 691 ILE B CA 1
ATOM 2732 C C . ILE B 1 66 ? -23.593 38.080 9.108 1.00 23.05 691 ILE B C 1
ATOM 2733 O O . ILE B 1 66 ? -24.427 38.931 8.834 1.00 20.75 691 ILE B O 1
ATOM 2749 N N . SER B 1 67 ? -22.338 38.134 8.640 1.00 21.61 692 SER B N 1
ATOM 2750 C CA . SER B 1 67 ? -21.849 39.195 7.774 1.00 21.51 692 SER B CA 1
ATOM 2751 C C . SER B 1 67 ? -22.655 39.169 6.469 1.00 21.41 692 SER B C 1
ATOM 2752 O O . SER B 1 67 ? -22.980 38.096 5.982 1.00 22.63 692 SER B O 1
ATOM 2760 N N . PHE B 1 68 ? -23.028 40.338 5.975 1.00 18.39 693 PHE B N 1
ATOM 2761 C CA . PHE B 1 68 ? -23.893 40.485 4.816 1.00 17.70 693 PHE B CA 1
ATOM 2762 C C . PHE B 1 68 ? -23.190 41.116 3.627 1.00 21.79 693 PHE B C 1
ATOM 2763 O O . PHE B 1 68 ? -22.503 42.134 3.771 1.00 22.20 693 PHE B O 1
ATOM 2780 N N . PRO B 1 69 ? -23.360 40.556 2.424 1.00 17.73 694 PRO B N 1
ATOM 2781 C CA . PRO B 1 69 ? -24.128 39.357 2.097 1.00 17.57 694 PRO B CA 1
ATOM 2782 C C . PRO B 1 69 ? -23.331 38.115 2.453 1.00 18.07 694 PRO B C 1
ATOM 2783 O O . PRO B 1 69 ? -22.110 38.062 2.276 1.00 18.01 694 PRO B O 1
ATOM 2794 N N . PRO B 1 70 ? -24.012 37.066 2.865 1.00 16.82 695 PRO B N 1
ATOM 2795 C CA . PRO B 1 70 ? -23.322 35.817 3.170 1.00 18.21 695 PRO B CA 1
ATOM 2796 C C . PRO B 1 70 ? -22.747 35.141 1.913 1.00 20.99 695 PRO B C 1
ATOM 2797 O O . PRO B 1 70 ? -23.298 35.309 0.831 1.00 20.77 695 PRO B O 1
ATOM 2808 N N . LYS B 1 71 ? -21.639 34.394 2.045 1.00 21.55 696 LYS B N 1
ATOM 2809 C CA . LYS B 1 71 ? -20.994 33.732 0.900 1.00 23.10 696 LYS B CA 1
ATOM 2810 C C . LYS B 1 71 ? -21.949 32.831 0.112 1.00 23.05 696 LYS B C 1
ATOM 2811 O O . LYS B 1 71 ? -21.880 32.774 -1.118 1.00 23.02 696 LYS B O 1
ATOM 2830 N N . ILE B 1 72 ? -22.868 32.152 0.804 1.00 19.48 697 ILE B N 1
ATOM 2831 C CA . ILE B 1 72 ? -23.824 31.260 0.135 1.00 18.83 697 ILE B CA 1
ATOM 2832 C C . ILE B 1 72 ? -24.864 32.001 -0.705 1.00 21.23 697 ILE B C 1
ATOM 2833 O O . ILE B 1 72 ? -25.499 31.393 -1.556 1.00 20.98 697 ILE B O 1
ATOM 2849 N N . ALA B 1 73 ? -25.083 33.302 -0.441 1.00 18.90 698 ALA B N 1
ATOM 2850 C CA . ALA B 1 73 ? -26.102 34.072 -1.149 1.00 19.14 698 ALA B CA 1
ATOM 2851 C C . ALA B 1 73 ? -25.588 34.598 -2.462 1.00 21.31 698 ALA B C 1
ATOM 2852 O O . ALA B 1 73 ? -25.032 35.678 -2.513 1.00 24.34 698 ALA B O 1
ATOM 2859 N N . THR B 1 74 ? -25.689 33.800 -3.520 1.00 17.77 699 THR B N 1
ATOM 2860 C CA . THR B 1 74 ? -25.176 34.147 -4.820 1.00 18.62 699 THR B CA 1
ATOM 2861 C C . THR B 1 74 ? -26.201 34.778 -5.732 1.00 20.63 699 THR B C 1
ATOM 2862 O O . THR B 1 74 ? -27.407 34.694 -5.482 1.00 19.56 699 THR B O 1
ATOM 2873 N N . THR B 1 75 ? -25.726 35.340 -6.859 1.00 19.82 700 THR B N 1
ATOM 2874 C CA . THR B 1 75 ? -26.631 35.931 -7.835 1.00 19.56 700 THR B CA 1
ATOM 2875 C C . THR B 1 75 ? -27.486 34.899 -8.564 1.00 22.11 700 THR B C 1
ATOM 2876 O O . THR B 1 75 ? -28.447 35.305 -9.209 1.00 23.76 700 THR B O 1
ATOM 2887 N N . ASP B 1 76 ? -27.184 33.582 -8.477 1.00 21.12 701 ASP B N 1
ATOM 2888 C CA A ASP B 1 76 ? -28.088 32.611 -9.087 0.49 22.99 701 ASP B CA 1
ATOM 2889 C CA B ASP B 1 76 ? -28.067 32.599 -9.085 0.50 22.71 701 ASP B CA 1
ATOM 2890 C C . ASP B 1 76 ? -29.291 32.348 -8.209 1.00 23.03 701 ASP B C 1
ATOM 2891 O O . ASP B 1 76 ? -30.248 31.778 -8.699 1.00 23.61 701 ASP B O 1
ATOM 2906 N N . LEU B 1 77 ? -29.259 32.768 -6.920 1.00 19.50 702 LEU B N 1
ATOM 2907 C CA . LEU B 1 77 ? -30.359 32.587 -5.966 1.00 17.85 702 LEU B CA 1
ATOM 2908 C C . LEU B 1 77 ? -31.103 33.876 -5.626 1.00 16.53 702 LEU B C 1
ATOM 2909 O O . LEU B 1 77 ? -32.299 33.830 -5.325 1.00 17.22 702 LEU B O 1
ATOM 2925 N N . PHE B 1 78 ? -30.393 35.026 -5.681 1.00 15.42 703 PHE B N 1
ATOM 2926 C CA . PHE B 1 78 ? -30.929 36.314 -5.276 1.00 14.81 703 PHE B CA 1
ATOM 2927 C C . PHE B 1 78 ? -30.771 37.353 -6.345 1.00 18.04 703 PHE B C 1
ATOM 2928 O O . PHE B 1 78 ? -29.795 37.359 -7.105 1.00 18.71 703 PHE B O 1
ATOM 2945 N N . LEU B 1 79 ? -31.728 38.262 -6.376 1.00 16.97 704 LEU B N 1
ATOM 2946 C CA . LEU B 1 79 ? -31.788 39.381 -7.320 1.00 17.84 704 LEU B CA 1
ATOM 2947 C C . LEU B 1 79 ? -31.016 40.557 -6.788 1.00 16.83 704 LEU B C 1
ATOM 2948 O O . LEU B 1 79 ? -30.699 40.639 -5.595 1.00 17.10 704 LEU B O 1
ATOM 2964 N N . PRO B 1 80 ? -30.736 41.569 -7.659 1.00 17.12 705 PRO B N 1
ATOM 2965 C CA . PRO B 1 80 ? -29.972 42.718 -7.194 1.00 17.95 705 PRO B CA 1
ATOM 2966 C C . PRO B 1 80 ? -30.557 43.402 -5.953 1.00 19.54 705 PRO B C 1
ATOM 2967 O O . PRO B 1 80 ? -29.782 43.823 -5.095 1.00 19.33 705 PRO B O 1
ATOM 2978 N N . LEU B 1 81 ? -31.909 43.437 -5.791 1.00 18.17 706 LEU B N 1
ATOM 2979 C CA . LEU B 1 81 ? -32.521 44.075 -4.632 1.00 19.11 706 LEU B CA 1
ATOM 2980 C C . LEU B 1 81 ? -32.002 43.487 -3.307 1.00 21.23 706 LEU B C 1
ATOM 2981 O O . LEU B 1 81 ? -31.749 44.234 -2.357 1.00 20.29 706 LEU B O 1
ATOM 2997 N N . PHE B 1 82 ? -31.780 42.181 -3.256 1.00 16.91 707 PHE B N 1
ATOM 2998 C CA . PHE B 1 82 ? -31.326 41.518 -2.041 1.00 14.94 707 PHE B CA 1
ATOM 2999 C C . PHE B 1 82 ? -29.994 42.100 -1.580 1.00 17.00 707 PHE B C 1
ATOM 3000 O O . PHE B 1 82 ? -29.786 42.345 -0.400 1.00 16.51 707 PHE B O 1
ATOM 3017 N N . PHE B 1 83 ? -29.084 42.329 -2.522 1.00 15.28 708 PHE B N 1
ATOM 3018 C CA . PHE B 1 83 ? -27.748 42.800 -2.181 1.00 16.04 708 PHE B CA 1
ATOM 3019 C C . PHE B 1 83 ? -27.734 44.266 -1.715 1.00 21.77 708 PHE B C 1
ATOM 3020 O O . PHE B 1 83 ? -26.700 44.731 -1.234 1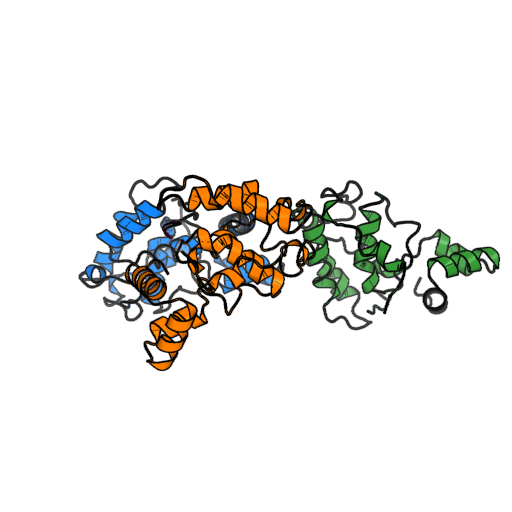.00 22.16 708 PHE B O 1
ATOM 3037 N N . HIS B 1 84 ? -28.859 44.987 -1.881 1.00 18.61 709 HIS B N 1
ATOM 3038 C CA . HIS B 1 84 ? -29.000 46.348 -1.393 1.00 20.01 709 HIS B CA 1
ATOM 3039 C C . HIS B 1 84 ? -29.444 46.416 0.058 1.00 21.77 709 HIS B C 1
ATOM 3040 O O . HIS B 1 84 ? -29.421 47.510 0.637 1.00 21.38 709 HIS B O 1
ATOM 3054 N N . PHE B 1 85 ? -29.816 45.282 0.693 1.00 16.76 710 PHE B N 1
ATOM 3055 C CA . PHE B 1 85 ? -30.088 45.319 2.130 1.00 16.19 710 PHE B CA 1
ATOM 3056 C C . PHE B 1 85 ? -28.786 45.682 2.834 1.00 17.86 710 PHE B C 1
ATOM 3057 O O . PHE B 1 85 ? -27.692 45.331 2.381 1.00 18.80 710 PHE B O 1
ATOM 3074 N N . GLY B 1 86 ? -28.901 46.387 3.962 1.00 18.49 711 GLY B N 1
ATOM 3075 C CA . GLY B 1 86 ? -27.733 46.847 4.699 1.00 17.90 711 GLY B CA 1
ATOM 3076 C C . GLY B 1 86 ? -27.158 45.882 5.711 1.00 21.04 711 GLY B C 1
ATOM 3077 O O . GLY B 1 86 ? -26.071 46.122 6.247 1.00 20.76 711 GLY B O 1
ATOM 3081 N N . SER B 1 87 ? -27.890 44.801 6.006 1.00 17.03 712 SER B N 1
ATOM 3082 C CA . SER B 1 87 ? -27.492 43.823 6.988 1.00 16.22 712 SER B CA 1
ATOM 3083 C C . SER B 1 87 ? -28.383 42.607 6.862 1.00 16.43 712 SER B C 1
ATOM 3084 O O . SER B 1 87 ? -29.476 42.686 6.275 1.00 16.24 712 SER B O 1
ATOM 3092 N N . THR B 1 88 ? -27.966 41.501 7.482 1.00 14.68 713 THR B N 1
ATOM 3093 C CA . THR B 1 88 ? -28.786 40.283 7.527 1.00 14.50 713 THR B CA 1
ATOM 3094 C C . THR B 1 88 ? -30.084 40.585 8.238 1.00 16.63 713 THR B C 1
ATOM 3095 O O . THR B 1 88 ? -31.148 40.137 7.784 1.00 15.66 713 THR B O 1
ATOM 3106 N N . ARG B 1 89 ? -30.023 41.342 9.346 1.00 15.59 714 ARG B N 1
ATOM 3107 C CA . ARG B 1 89 ? -31.241 41.650 10.093 1.00 16.59 714 ARG B CA 1
ATOM 3108 C C . ARG B 1 89 ? -32.244 42.416 9.217 1.00 17.28 714 ARG B C 1
ATOM 3109 O O . ARG B 1 89 ? -33.449 42.169 9.331 1.00 18.17 714 ARG B O 1
ATOM 3130 N N . GLN B 1 90 ? -31.791 43.332 8.377 1.00 15.73 715 GLN B N 1
ATOM 3131 C CA . GLN B 1 90 ? -32.709 44.107 7.553 1.00 15.60 715 GLN B CA 1
ATOM 3132 C C . GLN B 1 90 ? -33.439 43.189 6.574 1.00 17.29 715 GLN B C 1
ATOM 3133 O O . GLN B 1 90 ? -34.650 43.320 6.388 1.00 17.46 715 GLN B O 1
ATOM 3147 N N . PHE B 1 91 ? -32.710 42.249 5.975 1.00 14.94 716 PHE B N 1
ATOM 3148 C CA . PHE B 1 91 ? -33.320 41.238 5.104 1.00 14.04 716 PHE B CA 1
ATOM 3149 C C . PHE B 1 91 ? -34.349 40.418 5.897 1.00 15.95 716 PHE B C 1
ATOM 3150 O O . PHE B 1 91 ? -35.478 40.242 5.461 1.00 16.12 716 PHE B O 1
ATOM 3167 N N . MET B 1 92 ? -33.979 39.949 7.081 1.00 15.59 717 MET B N 1
ATOM 3168 C CA . MET B 1 92 ? -34.896 39.161 7.924 1.00 15.69 717 MET B CA 1
ATOM 3169 C C . MET B 1 92 ? -36.135 39.977 8.312 1.00 19.65 717 MET B C 1
ATOM 3170 O O . MET B 1 92 ? -37.250 39.446 8.259 1.00 19.61 717 MET B O 1
ATOM 3184 N N . ASP B 1 93 ? -35.972 41.260 8.636 1.00 17.25 718 ASP B N 1
ATOM 3185 C CA . ASP B 1 93 ? -37.120 42.109 8.972 1.00 17.73 718 ASP B CA 1
ATOM 3186 C C . ASP B 1 93 ? -38.113 42.156 7.809 1.00 19.97 718 ASP B C 1
ATOM 3187 O O . ASP B 1 93 ? -39.340 42.083 8.001 1.00 20.19 718 ASP B O 1
ATOM 3196 N N . LYS B 1 94 ? -37.572 42.318 6.619 1.00 19.66 719 LYS B N 1
ATOM 3197 C CA . LYS B 1 94 ? -38.427 42.397 5.461 1.00 18.04 719 LYS B CA 1
ATOM 3198 C C . LYS B 1 94 ? -39.102 41.053 5.171 1.00 19.89 719 LYS B C 1
ATOM 3199 O O . LYS B 1 94 ? -40.285 41.009 4.809 1.00 19.52 719 LYS B O 1
ATOM 3218 N N . LEU B 1 95 ? -38.361 39.965 5.313 1.00 16.93 720 LEU B N 1
ATOM 3219 C CA . LEU B 1 95 ? -38.890 38.615 5.115 1.00 16.38 720 LEU B CA 1
ATOM 3220 C C . LEU B 1 95 ? -40.069 38.388 6.064 1.00 19.64 720 LEU B C 1
ATOM 3221 O O . LEU B 1 95 ? -41.123 37.903 5.649 1.00 20.34 720 LEU B O 1
ATOM 3237 N N . HIS B 1 96 ? -39.915 38.785 7.341 1.00 20.05 721 HIS B N 1
ATOM 3238 C CA . HIS B 1 96 ? -41.010 38.667 8.309 1.00 20.62 721 HIS B CA 1
ATOM 3239 C C . HIS B 1 96 ? -42.241 39.456 7.899 1.00 23.38 721 HIS B C 1
ATOM 3240 O O . HIS B 1 96 ? -43.353 38.956 8.044 1.00 25.30 721 HIS B O 1
ATOM 3254 N N . GLU B 1 97 ? -42.061 40.643 7.358 1.00 22.35 722 GLU B N 1
ATOM 3255 C CA . GLU B 1 97 ? -43.177 41.472 6.895 1.00 23.98 722 GLU B CA 1
ATOM 3256 C C . GLU B 1 97 ? -43.916 40.752 5.765 1.00 27.75 722 GLU B C 1
ATOM 3257 O O . GLU B 1 97 ? -45.143 40.633 5.813 1.00 27.85 722 GLU B O 1
ATOM 3269 N N . VAL B 1 98 ? -43.176 40.155 4.832 1.00 22.33 723 VAL B N 1
ATOM 3270 C CA . VAL B 1 98 ? -43.809 39.468 3.705 1.00 21.98 723 VAL B CA 1
ATOM 3271 C C . VAL B 1 98 ? -44.606 38.260 4.165 1.00 27.03 723 VAL B C 1
ATOM 3272 O O . VAL B 1 98 ? -45.799 38.161 3.848 1.00 27.12 723 VAL B O 1
ATOM 3285 N N . ILE B 1 99 ? -43.981 37.363 4.916 1.00 24.03 724 ILE B N 1
ATOM 3286 C CA . ILE B 1 99 ? -44.629 36.112 5.330 1.00 26.17 724 ILE B CA 1
ATOM 3287 C C . ILE B 1 99 ? -45.732 36.332 6.368 1.00 33.89 724 ILE B C 1
ATOM 3288 O O . ILE B 1 99 ? -46.529 35.404 6.574 1.00 35.30 724 ILE B O 1
ATOM 3304 N N . SER B 1 100 ? -45.813 37.536 6.989 1.00 32.14 725 SER B N 1
ATOM 3305 C CA . SER B 1 100 ? -46.884 37.876 7.942 1.00 32.84 725 SER B CA 1
ATOM 3306 C C . SER B 1 100 ? -48.163 38.320 7.209 1.00 37.76 725 SER B C 1
ATOM 3307 O O . SER B 1 100 ? -49.191 38.545 7.854 1.00 37.64 725 SER B O 1
ATOM 3315 N N . GLY B 1 101 ? -48.093 38.462 5.889 1.00 34.11 726 GLY B N 1
ATOM 3316 C CA . GLY B 1 101 ? -49.225 38.868 5.077 1.00 36.16 726 GLY B CA 1
ATOM 3317 C C . GLY B 1 101 ? -50.311 37.818 5.007 1.00 40.76 726 GLY B C 1
ATOM 3318 O O . GLY B 1 101 ? -50.115 36.663 5.394 1.00 39.67 726 GLY B O 1
ATOM 3322 N N . ASP B 1 102 ? -51.464 38.225 4.496 1.00 40.80 727 ASP B N 1
ATOM 3323 C CA . ASP B 1 102 ? -52.619 37.347 4.363 1.00 42.92 727 ASP B CA 1
ATOM 3324 C C . ASP B 1 102 ? -52.468 36.523 3.088 1.00 44.72 727 ASP B C 1
ATOM 3325 O O . ASP B 1 102 ? -52.480 37.089 1.993 1.00 46.64 727 ASP B O 1
ATOM 3334 N N . TYR B 1 103 ? -52.239 35.211 3.233 1.00 37.92 728 TYR B N 1
ATOM 3335 C CA . TYR B 1 103 ? -52.143 34.294 2.091 1.00 34.94 728 TYR B CA 1
ATOM 3336 C C . TYR B 1 103 ? -53.106 33.155 2.303 1.00 38.59 728 TYR B C 1
ATOM 3337 O O . TYR B 1 103 ? -53.043 32.487 3.327 1.00 39.28 728 TYR B O 1
ATOM 3355 N N . GLU B 1 104 ? -53.991 32.916 1.335 1.00 36.14 729 GLU B N 1
ATOM 3356 C CA . GLU B 1 104 ? -54.887 31.764 1.398 1.00 34.70 729 GLU B CA 1
ATOM 3357 C C . GLU B 1 104 ? -54.044 30.545 0.966 1.00 34.61 729 GLU B C 1
ATOM 3358 O O . GLU B 1 104 ? -53.008 30.722 0.308 1.00 30.63 729 GLU B O 1
ATOM 3370 N N . PRO B 1 105 ? -54.462 29.308 1.276 1.00 31.19 730 PRO B N 1
ATOM 3371 C CA . PRO B 1 105 ? -53.661 28.136 0.872 1.00 30.26 730 PRO B CA 1
ATOM 3372 C C . PRO B 1 105 ? -53.326 28.044 -0.613 1.00 33.18 730 PRO B C 1
ATOM 3373 O O . PRO B 1 105 ? -52.270 27.521 -0.949 1.00 31.29 730 PRO B O 1
ATOM 3384 N N . SER B 1 106 ? -54.176 28.602 -1.493 1.00 29.54 731 SER B N 1
ATOM 3385 C CA . SER B 1 106 ? -53.969 28.561 -2.938 1.00 29.48 731 SER B CA 1
ATOM 3386 C C . SER B 1 106 ? -53.073 29.673 -3.482 1.00 33.45 731 SER B C 1
ATOM 3387 O O . SER B 1 106 ? -52.909 29.746 -4.707 1.00 33.59 731 SER B O 1
ATOM 3395 N N . GLN B 1 107 ? -52.518 30.557 -2.623 1.00 28.80 732 GLN B N 1
ATOM 3396 C CA . GLN B 1 107 ? -51.798 31.745 -3.087 1.00 27.40 732 GLN B CA 1
ATOM 3397 C C . GLN B 1 107 ? -50.273 31.657 -3.035 1.00 27.79 732 GLN B C 1
ATOM 3398 O O . GLN B 1 107 ? -49.605 32.687 -2.865 1.00 27.50 732 GLN B O 1
ATOM 3412 N N . ALA B 1 108 ? -49.704 30.469 -3.335 1.00 26.03 733 ALA B N 1
ATOM 3413 C CA . ALA B 1 108 ? -48.251 30.342 -3.423 1.00 25.86 733 ALA B CA 1
ATOM 3414 C C . ALA B 1 108 ? -47.678 31.275 -4.496 1.00 29.98 733 ALA B C 1
ATOM 3415 O O . ALA B 1 108 ? -46.643 31.883 -4.261 1.00 26.34 733 ALA B O 1
ATOM 3422 N N . GLU B 1 109 ? -48.374 31.462 -5.639 1.00 28.44 734 GLU B N 1
ATOM 3423 C CA . GLU B 1 109 ? -47.875 32.365 -6.693 1.00 28.88 734 GLU B CA 1
ATOM 3424 C C . GLU B 1 109 ? -47.737 33.834 -6.223 1.00 31.54 734 GLU B C 1
ATOM 3425 O O . GLU B 1 109 ? -46.722 34.488 -6.516 1.00 30.20 734 GLU B O 1
ATOM 3437 N N . LYS B 1 110 ? -48.729 34.361 -5.476 1.00 26.97 735 LYS B N 1
ATOM 3438 C CA . LYS B 1 110 ? -48.669 35.719 -4.956 1.00 26.74 735 LYS B CA 1
ATOM 3439 C C . LYS B 1 110 ? -47.504 35.852 -3.943 1.00 27.53 735 LYS B C 1
ATOM 3440 O O . LYS B 1 110 ? -46.778 36.846 -3.956 1.00 26.83 735 LYS B O 1
ATOM 3459 N N . LEU B 1 111 ? -47.361 34.863 -3.068 1.00 22.72 736 LEU B N 1
ATOM 3460 C CA . LEU B 1 111 ? -46.286 34.871 -2.077 1.00 21.01 736 LEU B CA 1
ATOM 3461 C C . LEU B 1 111 ? -44.928 34.947 -2.784 1.00 22.89 736 LEU B C 1
ATOM 3462 O O . LEU B 1 111 ? -44.077 35.762 -2.413 1.00 21.45 736 LEU B O 1
ATOM 3478 N N . VAL B 1 112 ? -44.715 34.054 -3.773 1.00 21.12 737 VAL B N 1
ATOM 3479 C CA . VAL B 1 112 ? -43.475 33.977 -4.551 1.00 20.03 737 VAL B CA 1
ATOM 3480 C C . VAL B 1 112 ? -43.211 35.319 -5.241 1.00 21.64 737 VAL B C 1
ATOM 3481 O O . VAL B 1 112 ? -42.063 35.784 -5.240 1.00 19.56 737 VAL B O 1
ATOM 3494 N N . GLN B 1 113 ? -44.267 35.967 -5.775 1.00 20.61 738 GLN B N 1
ATOM 3495 C CA . GLN B 1 113 ? -44.081 37.281 -6.394 1.00 22.62 738 GLN B CA 1
ATOM 3496 C C . GLN B 1 113 ? -43.657 38.334 -5.368 1.00 23.29 738 GLN B C 1
ATOM 3497 O O . GLN B 1 113 ? -42.759 39.133 -5.628 1.00 22.12 738 GLN B O 1
ATOM 3511 N N . ASP B 1 114 ? -44.264 38.321 -4.185 1.00 23.00 739 ASP B N 1
ATOM 3512 C CA . ASP B 1 114 ? -43.918 39.274 -3.139 1.00 22.90 739 ASP B CA 1
ATOM 3513 C C . ASP B 1 114 ? -42.505 39.034 -2.599 1.00 23.87 739 ASP B C 1
ATOM 3514 O O . ASP B 1 114 ? -41.773 40.001 -2.344 1.00 21.88 739 ASP B O 1
ATOM 3523 N N . LEU B 1 115 ? -42.081 37.767 -2.510 1.00 19.86 740 LEU B N 1
ATOM 3524 C CA . LEU B 1 115 ? -40.700 37.444 -2.057 1.00 19.48 740 LEU B CA 1
ATOM 3525 C C . LEU B 1 115 ? -39.657 37.932 -3.074 1.00 23.40 740 LEU B C 1
ATOM 3526 O O . LEU B 1 115 ? -38.514 38.232 -2.720 1.00 23.16 740 LEU B O 1
ATOM 3542 N N . CYS B 1 116 ? -40.032 37.967 -4.333 1.00 18.97 741 CYS B N 1
ATOM 3543 C CA . CYS B 1 116 ? -39.187 38.492 -5.405 1.00 20.34 741 CYS B CA 1
ATOM 3544 C C . CYS B 1 116 ? -39.124 40.032 -5.322 1.0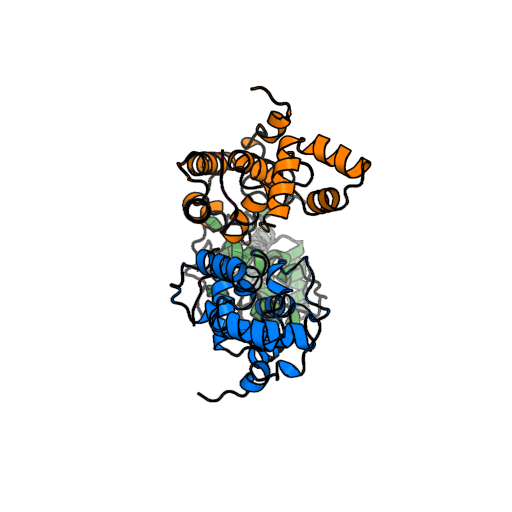0 22.49 741 CYS B C 1
ATOM 3545 O O . CYS B 1 116 ? -38.027 40.617 -5.249 1.00 23.15 741 CYS B O 1
ATOM 3553 N N . ASP B 1 117 ? -40.284 40.678 -5.271 1.00 21.26 742 ASP B N 1
ATOM 3554 C CA . ASP B 1 117 ? -40.369 42.143 -5.292 1.00 21.33 742 ASP B CA 1
ATOM 3555 C C . ASP B 1 117 ? -39.868 42.835 -4.057 1.00 23.51 742 ASP B C 1
ATOM 3556 O O . ASP B 1 117 ? -39.316 43.930 -4.165 1.00 24.73 742 ASP B O 1
ATOM 3565 N N . GLU B 1 118 ? -40.087 42.241 -2.868 1.00 19.36 743 GLU B N 1
ATOM 3566 C CA . GLU B 1 118 ? -39.760 42.890 -1.617 1.00 20.33 743 GLU B CA 1
ATOM 3567 C C . GLU B 1 118 ? -38.453 42.449 -0.994 1.00 20.56 743 GLU B C 1
ATOM 3568 O O . GLU B 1 118 ? -37.814 43.247 -0.323 1.00 20.46 743 GLU B O 1
ATOM 3580 N N . THR B 1 119 ? -38.075 41.171 -1.163 1.00 18.03 744 THR B N 1
ATOM 3581 C CA . THR B 1 119 ? -36.867 40.623 -0.567 1.00 15.74 744 THR B CA 1
ATOM 3582 C C . THR B 1 119 ? -35.795 40.199 -1.585 1.00 17.14 744 THR B C 1
ATOM 3583 O O . THR B 1 119 ? -34.712 39.845 -1.144 1.00 18.48 744 THR B O 1
ATOM 3594 N N . GLY B 1 120 ? -36.070 40.210 -2.891 1.00 15.97 745 GLY B N 1
ATOM 3595 C CA . GLY B 1 120 ? -35.045 39.870 -3.863 1.00 16.00 745 GLY B CA 1
ATOM 3596 C C . GLY B 1 120 ? -34.696 38.400 -3.904 1.00 17.41 745 GLY B C 1
ATOM 3597 O O . GLY B 1 120 ? -33.593 38.049 -4.303 1.00 18.87 745 GLY B O 1
ATOM 3601 N N . ILE B 1 121 ? -35.623 37.523 -3.514 1.00 16.36 746 ILE B N 1
ATOM 3602 C CA . ILE B 1 121 ? -35.407 36.082 -3.620 1.00 14.40 746 ILE B CA 1
ATOM 3603 C C . ILE B 1 121 ? -35.941 35.642 -4.987 1.00 16.38 746 ILE B C 1
ATOM 3604 O O . ILE B 1 121 ? -37.088 35.943 -5.321 1.00 18.20 746 ILE B O 1
ATOM 3620 N N . ARG B 1 122 ? -35.130 34.938 -5.773 1.00 16.40 747 ARG B N 1
ATOM 3621 C CA . ARG B 1 122 ? -35.584 34.494 -7.106 1.00 16.45 747 ARG B CA 1
ATOM 3622 C C . ARG B 1 122 ? -36.752 33.521 -6.993 1.00 18.96 747 ARG B C 1
ATOM 3623 O O . ARG B 1 122 ? -36.800 32.724 -6.070 1.00 17.77 747 ARG B O 1
ATOM 3644 N N . LYS B 1 123 ? -37.708 33.622 -7.932 1.00 17.71 748 LYS B N 1
ATOM 3645 C CA . LYS B 1 123 ? -38.945 32.842 -7.866 1.00 18.22 748 LYS B CA 1
ATOM 3646 C C . LYS B 1 123 ? -38.734 31.338 -7.837 1.00 21.02 748 LYS B C 1
ATOM 3647 O O . LYS B 1 123 ? -39.462 30.622 -7.126 1.00 20.32 748 LYS B O 1
ATOM 3666 N N . ASN B 1 124 ? -37.782 30.844 -8.613 1.00 18.79 749 ASN B N 1
ATOM 3667 C CA . ASN B 1 124 ? -37.503 29.402 -8.617 1.00 20.22 749 ASN B CA 1
ATOM 3668 C C . ASN B 1 124 ? -36.923 28.940 -7.276 1.00 22.15 749 ASN B C 1
ATOM 3669 O O . ASN B 1 124 ? -37.261 27.851 -6.794 1.00 22.47 749 ASN B O 1
ATOM 3680 N N . PHE B 1 125 ? -36.111 29.786 -6.632 1.00 18.44 750 PHE B N 1
ATOM 3681 C CA . PHE B 1 125 ? -35.598 29.462 -5.298 1.00 17.49 750 PHE B CA 1
ATOM 3682 C C . PHE B 1 125 ? -36.698 29.472 -4.248 1.00 20.03 750 PHE B C 1
ATOM 3683 O O . PHE B 1 125 ? -36.820 28.508 -3.471 1.00 17.05 750 PHE B O 1
ATOM 3700 N N . SER B 1 126 ? -37.561 30.521 -4.213 1.00 17.04 751 SER B N 1
ATOM 3701 C CA . SER B 1 126 ? -38.682 30.546 -3.277 1.00 16.83 751 SER B CA 1
ATOM 3702 C C . SER B 1 126 ? -39.606 29.344 -3.441 1.00 18.51 751 SER B C 1
ATOM 3703 O O . SER B 1 126 ? -40.079 28.768 -2.446 1.00 18.96 751 SER B O 1
ATOM 3711 N N . THR B 1 127 ? -39.842 28.947 -4.697 1.00 17.99 752 THR B N 1
ATOM 3712 C CA . THR B 1 127 ? -40.694 27.785 -4.983 1.00 18.64 752 THR B CA 1
ATOM 3713 C C . THR B 1 127 ? -40.062 26.513 -4.416 1.00 21.61 752 THR B C 1
ATOM 3714 O O . THR B 1 127 ? -40.769 25.699 -3.800 1.00 20.72 752 THR B O 1
ATOM 3725 N N . SER B 1 128 ? -38.742 26.348 -4.616 1.00 19.11 753 SER B N 1
ATOM 3726 C CA A SER B 1 128 ? -38.025 25.180 -4.102 0.72 19.24 753 SER B CA 1
ATOM 3727 C CA B SER B 1 128 ? -38.007 25.186 -4.103 0.28 18.93 753 SER B CA 1
ATOM 3728 C C . SER B 1 128 ? -38.048 25.171 -2.574 1.00 21.57 753 SER B C 1
ATOM 3729 O O . SER B 1 128 ? -38.236 24.103 -1.937 1.00 20.06 753 SER B O 1
ATOM 3744 N N . ILE B 1 129 ? -37.874 26.343 -1.951 1.00 16.81 754 ILE B N 1
ATOM 3745 C CA . ILE B 1 129 ? -37.907 26.419 -0.493 1.00 15.97 754 ILE B CA 1
ATOM 3746 C C . ILE B 1 129 ? -39.296 26.041 0.005 1.00 16.71 754 ILE B C 1
ATOM 3747 O O . ILE B 1 129 ? -39.441 25.210 0.924 1.00 17.28 754 ILE B O 1
ATOM 3763 N N . LEU B 1 130 ? -40.341 26.649 -0.565 1.00 16.04 755 LEU B N 1
ATOM 3764 C CA . LEU B 1 130 ? -41.715 26.362 -0.138 1.00 19.08 755 LEU B CA 1
ATOM 3765 C C . LEU B 1 130 ? -42.001 24.874 -0.201 1.00 19.76 755 LEU B C 1
ATOM 3766 O O . LEU B 1 130 ? -42.617 24.327 0.719 1.00 19.79 755 LEU B O 1
ATOM 3782 N N . THR B 1 131 ? -41.510 24.210 -1.252 1.00 17.77 756 THR B N 1
ATOM 3783 C CA . THR B 1 131 ? -41.709 22.775 -1.426 1.00 18.87 756 THR B CA 1
ATOM 3784 C C . THR B 1 131 ? -41.018 21.992 -0.309 1.00 20.10 756 THR B C 1
ATOM 3785 O O . THR B 1 131 ? -41.641 21.087 0.283 1.00 18.80 756 THR B O 1
ATOM 3796 N N . CYS B 1 132 ? -39.765 22.321 0.017 1.00 17.28 757 CYS B N 1
ATOM 3797 C CA . CYS B 1 132 ? -39.086 21.568 1.058 1.00 19.07 757 CYS B CA 1
ATOM 3798 C C . CYS B 1 132 ? -39.572 21.873 2.466 1.00 19.86 757 CYS B C 1
ATOM 3799 O O . CYS B 1 132 ? -39.289 21.084 3.378 1.00 18.66 757 CYS B O 1
ATOM 3807 N N . LEU B 1 133 ? -40.358 22.970 2.644 1.00 18.01 758 LEU B N 1
ATOM 3808 C CA . LEU B 1 133 ? -40.974 23.294 3.920 1.00 16.40 758 LEU B CA 1
ATOM 3809 C C . LEU B 1 133 ? -42.391 22.698 4.003 1.00 17.94 758 LEU B C 1
ATOM 3810 O O . LEU B 1 133 ? -43.084 22.970 4.988 1.00 18.47 758 LEU B O 1
ATOM 3826 N N . SER B 1 134 ? -42.839 21.948 2.983 1.00 16.29 759 SER B N 1
ATOM 3827 C CA . SER B 1 134 ? -44.214 21.422 2.941 1.00 16.17 759 SER B CA 1
ATOM 3828 C C . SER B 1 134 ? -45.230 22.573 3.058 1.00 17.68 759 SER B C 1
ATOM 3829 O O . SER B 1 134 ? -46.303 22.397 3.621 1.00 19.26 759 SER B O 1
ATOM 3837 N N . GLY B 1 135 ? -44.878 23.741 2.506 1.00 16.73 760 GLY B N 1
ATOM 3838 C CA . GLY B 1 135 ? -45.741 24.920 2.515 1.00 17.10 760 GLY B CA 1
ATOM 3839 C C . GLY B 1 135 ? -45.893 25.643 3.831 1.00 20.89 760 GLY B C 1
ATOM 3840 O O . GLY B 1 135 ? -46.756 26.526 3.931 1.00 20.43 760 GLY B O 1
ATOM 3844 N N . ASP B 1 136 ? -45.058 25.327 4.836 1.00 17.56 761 ASP B N 1
ATOM 3845 C CA . ASP B 1 136 ? -45.179 25.948 6.165 1.00 18.20 761 ASP B CA 1
ATOM 3846 C C . ASP B 1 136 ? -44.404 27.264 6.156 1.00 20.93 761 ASP B C 1
ATOM 3847 O O . ASP B 1 136 ? -43.173 27.287 6.347 1.00 19.31 761 ASP B O 1
ATOM 3856 N N . LEU B 1 137 ? -45.125 28.379 5.983 1.00 21.90 762 LEU B N 1
ATOM 3857 C CA . LEU B 1 137 ? -44.481 29.700 5.888 1.00 25.04 762 LEU B CA 1
ATOM 3858 C C . LEU B 1 137 ? -43.691 30.097 7.097 1.00 27.93 762 LEU B C 1
ATOM 3859 O O . LEU B 1 137 ? -42.718 30.838 6.947 1.00 26.33 762 LEU B O 1
ATOM 3875 N N . MET B 1 138 ? -44.055 29.577 8.256 1.00 27.12 763 MET B N 1
ATOM 3876 C CA . MET B 1 138 ? -43.389 29.916 9.516 1.00 30.68 763 MET B CA 1
ATOM 3877 C C . MET B 1 138 ? -41.942 29.425 9.570 1.00 29.29 763 MET B C 1
ATOM 3878 O O . MET B 1 138 ? -41.205 29.872 10.441 1.00 29.23 763 MET B O 1
ATOM 3892 N N . VAL B 1 139 ? -41.552 28.464 8.711 1.00 20.38 764 VAL B N 1
ATOM 3893 C CA . VAL B 1 139 ? -40.191 27.928 8.695 1.00 19.24 764 VAL B CA 1
ATOM 3894 C C . VAL B 1 139 ? -39.297 28.718 7.689 1.00 19.64 764 VAL B C 1
ATOM 3895 O O . VAL B 1 139 ? -38.102 28.478 7.631 1.00 19.66 764 VAL B O 1
ATOM 3908 N N . PHE B 1 140 ? -39.852 29.669 6.924 1.00 17.97 765 PHE B N 1
ATOM 3909 C CA . PHE B 1 140 ? -39.010 30.479 5.990 1.00 18.71 765 PHE B CA 1
ATOM 3910 C C . PHE B 1 140 ? -37.862 31.156 6.675 1.00 20.44 765 PHE B C 1
ATOM 3911 O O . PHE B 1 140 ? -36.722 31.075 6.215 1.00 19.03 765 PHE B O 1
ATOM 3928 N N . PRO B 1 141 ? -38.095 31.899 7.776 1.00 17.89 766 PRO B N 1
ATOM 3929 C CA . PRO B 1 141 ? -36.963 32.575 8.413 1.00 16.85 766 PRO B CA 1
ATOM 3930 C C . PRO B 1 141 ? -35.889 31.597 8.853 1.00 18.70 766 PRO B C 1
ATOM 3931 O O . PRO B 1 141 ? -34.710 31.802 8.656 1.00 17.66 766 PRO B O 1
ATOM 3942 N N . ARG B 1 142 ? -36.321 30.450 9.416 1.00 18.98 767 ARG B N 1
ATOM 3943 C CA . ARG B 1 142 ? -35.410 29.414 9.840 1.00 17.19 767 ARG B CA 1
ATOM 3944 C C . ARG B 1 142 ? -34.540 28.934 8.678 1.00 16.59 767 ARG B C 1
ATOM 3945 O O . ARG B 1 142 ? -33.333 28.689 8.845 1.00 16.18 767 ARG B O 1
ATOM 3966 N N . TYR B 1 143 ? -35.140 28.786 7.504 1.00 15.78 768 TYR B N 1
ATOM 3967 C CA . TYR B 1 143 ? -34.410 28.333 6.316 1.00 14.85 768 TYR B CA 1
ATOM 3968 C C . TYR B 1 143 ? -33.251 29.286 6.055 1.00 15.24 768 TYR B C 1
ATOM 3969 O O . TYR B 1 143 ? -32.095 28.854 5.952 1.00 16.05 768 TYR B O 1
ATOM 3987 N N . PHE B 1 144 ? -33.538 30.582 5.939 1.00 14.99 769 PHE B N 1
ATOM 3988 C CA . PHE B 1 144 ? -32.453 31.529 5.626 1.00 14.65 769 PHE B CA 1
ATOM 3989 C C . PHE B 1 144 ? -31.430 31.699 6.721 1.00 17.38 769 PHE B C 1
ATOM 3990 O O . PHE B 1 144 ? -30.241 31.765 6.435 1.00 17.86 769 PHE B O 1
ATOM 4007 N N . LEU B 1 145 ? -31.859 31.761 8.003 1.00 15.59 770 LEU B N 1
ATOM 4008 C CA . LEU B 1 145 ? -30.853 31.917 9.060 1.00 15.45 770 LEU B CA 1
ATOM 4009 C C . LEU B 1 145 ? -29.870 30.753 9.048 1.00 17.11 770 LEU B C 1
ATOM 4010 O O . LEU B 1 145 ? -28.668 30.963 9.229 1.00 18.78 770 LEU B O 1
ATOM 4026 N N . ASN B 1 146 ? -30.387 29.509 8.906 1.00 15.90 771 ASN B N 1
ATOM 4027 C CA . ASN B 1 146 ? -29.526 28.344 8.928 1.00 17.40 771 ASN B CA 1
ATOM 4028 C C . ASN B 1 146 ? -28.695 28.218 7.652 1.00 20.25 771 ASN B C 1
ATOM 4029 O O . ASN B 1 146 ? -27.517 27.887 7.730 1.00 20.19 771 ASN B O 1
ATOM 4040 N N . MET B 1 147 ? -29.270 28.536 6.506 1.00 17.67 772 MET B N 1
ATOM 4041 C CA . MET B 1 147 ? -28.530 28.554 5.233 1.00 16.93 772 MET B CA 1
ATOM 4042 C C . MET B 1 147 ? -27.356 29.521 5.358 1.00 19.34 772 MET B C 1
ATOM 4043 O O . MET B 1 147 ? -26.207 29.198 5.026 1.00 18.99 772 MET B O 1
ATOM 4057 N N . PHE B 1 148 ? -27.636 30.723 5.852 1.00 16.26 773 PHE B N 1
ATOM 4058 C CA . PHE B 1 148 ? -26.610 31.750 5.938 1.00 16.53 773 PHE B CA 1
ATOM 4059 C C . PHE B 1 148 ? -25.552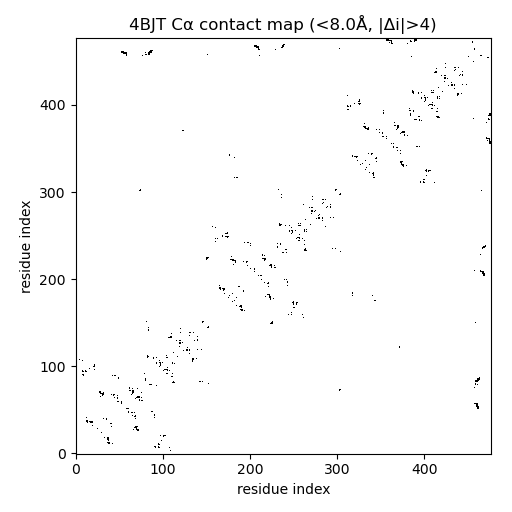 31.441 6.974 1.00 24.00 773 PHE B C 1
ATOM 4060 O O . PHE B 1 148 ? -24.366 31.637 6.728 1.00 24.94 773 PHE B O 1
ATOM 4077 N N . LYS B 1 149 ? -25.969 30.982 8.134 1.00 21.12 774 LYS B N 1
ATOM 4078 C CA . LYS B 1 149 ? -25.027 30.660 9.202 1.00 23.02 774 LYS B CA 1
ATOM 4079 C C . LYS B 1 149 ? -24.120 29.488 8.822 1.00 30.24 774 LYS B C 1
ATOM 4080 O O . LYS B 1 149 ? -22.910 29.599 8.986 1.00 32.09 774 LYS B O 1
ATOM 4099 N N . ASP B 1 150 ? -24.695 28.421 8.270 1.00 27.67 775 ASP B N 1
ATOM 4100 C CA . ASP B 1 150 ? -23.978 27.189 7.907 1.00 28.12 775 ASP B CA 1
ATOM 4101 C C . ASP B 1 150 ? -23.258 27.292 6.567 1.00 28.76 775 ASP B C 1
ATOM 4102 O O . ASP B 1 150 ? -22.466 26.399 6.264 1.00 28.80 775 ASP B O 1
ATOM 4111 N N . ASN B 1 151 ? -23.565 28.295 5.731 1.00 24.90 776 ASN B N 1
ATOM 4112 C CA . ASN B 1 151 ? -22.974 28.408 4.397 1.00 24.85 776 ASN B CA 1
ATOM 4113 C C . ASN B 1 151 ? -23.261 27.152 3.570 1.00 26.56 776 ASN B C 1
ATOM 4114 O O . ASN B 1 151 ? -22.365 26.593 2.927 1.00 26.04 776 ASN B O 1
ATOM 4125 N N . VAL B 1 152 ? -24.511 26.666 3.635 1.00 24.31 777 VAL B N 1
ATOM 4126 C CA . VAL B 1 152 ? -24.932 25.446 2.955 1.00 24.34 777 VAL B CA 1
ATOM 4127 C C . VAL B 1 152 ? -26.373 25.635 2.528 1.00 24.78 777 VAL B C 1
ATOM 4128 O O . VAL B 1 152 ? -27.163 26.186 3.285 1.00 23.94 777 VAL B O 1
ATOM 4141 N N . ASN B 1 153 ? -26.717 25.176 1.328 1.00 21.42 778 ASN B N 1
ATOM 4142 C CA . ASN B 1 153 ? -28.062 25.311 0.801 1.00 19.70 778 ASN B CA 1
ATOM 4143 C C . ASN B 1 153 ? -28.514 24.002 0.146 1.00 22.44 778 ASN B C 1
ATOM 4144 O O . ASN B 1 153 ? -27.908 23.601 -0.839 1.00 24.44 778 ASN B O 1
ATOM 4155 N N . PRO B 1 154 ? -29.564 23.344 0.640 1.00 20.68 779 PRO B N 1
ATOM 4156 C CA . PRO B 1 154 ? -30.349 23.690 1.817 1.00 19.87 779 PRO B CA 1
ATOM 4157 C C . PRO B 1 154 ? -29.601 23.343 3.094 1.00 21.01 779 PRO B C 1
ATOM 4158 O O . PRO B 1 154 ? -28.710 22.488 3.075 1.00 21.51 779 PRO B O 1
ATOM 4169 N N . PRO B 1 155 ? -30.036 23.904 4.230 1.00 18.91 780 PRO B N 1
ATOM 4170 C CA . PRO B 1 155 ? -29.466 23.484 5.510 1.00 18.79 780 PRO B CA 1
ATOM 4171 C C . PRO B 1 155 ? -29.832 22.001 5.763 1.00 21.86 780 PRO B C 1
ATOM 4172 O O . PRO B 1 155 ? -31.025 21.641 5.690 1.00 21.56 780 PRO B O 1
ATOM 4183 N N . PRO B 1 156 ? -28.839 21.132 6.007 1.00 19.79 781 PRO B N 1
ATOM 4184 C CA . PRO B 1 156 ? -29.109 19.696 6.000 1.00 19.79 781 PRO B CA 1
ATOM 4185 C C . PRO B 1 156 ? -29.665 19.052 7.254 1.00 19.88 781 PRO B C 1
ATOM 4186 O O . PRO B 1 156 ? -30.121 17.923 7.173 1.00 21.20 781 PRO B O 1
ATOM 4197 N N . ASN B 1 157 ? -29.623 19.743 8.403 1.00 19.04 782 ASN B N 1
ATOM 4198 C CA . ASN B 1 157 ? -30.025 19.140 9.669 1.00 19.02 782 ASN B CA 1
ATOM 4199 C C . ASN B 1 157 ? -30.879 20.089 10.478 1.00 21.07 782 ASN B C 1
ATOM 4200 O O . ASN B 1 157 ? -30.612 20.310 11.671 1.00 25.57 782 ASN B O 1
ATOM 4211 N N . VAL B 1 158 ? -31.949 20.598 9.876 1.00 15.97 783 VAL B N 1
ATOM 4212 C CA . VAL B 1 158 ? -32.859 21.526 10.542 1.00 15.14 783 VAL B CA 1
ATOM 4213 C C . VAL B 1 158 ? -34.290 21.008 10.547 1.00 16.44 783 VAL B C 1
ATOM 4214 O O . VAL B 1 158 ? -34.855 20.744 9.473 1.00 15.76 783 VAL B O 1
ATOM 4227 N N . PRO B 1 159 ? -34.904 20.916 11.750 1.00 16.14 784 PRO B N 1
ATOM 4228 C CA . PRO B 1 159 ? -36.328 20.535 11.824 1.00 15.43 784 PRO B CA 1
ATOM 4229 C C . PRO B 1 159 ? -37.218 21.413 10.937 1.00 18.04 784 PRO B C 1
ATOM 4230 O O . PRO B 1 159 ? -37.103 22.645 10.944 1.00 17.02 784 PRO B O 1
ATOM 4241 N N . GLY B 1 160 ? -38.088 20.774 10.165 1.00 16.58 785 GLY B N 1
ATOM 4242 C CA . GLY B 1 160 ? -38.995 21.456 9.260 1.00 15.78 785 GLY B CA 1
ATOM 4243 C C . GLY B 1 160 ? -38.472 21.669 7.856 1.00 18.27 785 GLY B C 1
ATOM 4244 O O . GLY B 1 160 ? -39.238 22.028 6.960 1.00 17.87 785 GLY B O 1
ATOM 4248 N N . ILE B 1 161 ? -37.170 21.413 7.620 1.00 15.48 786 ILE B N 1
ATOM 4249 C CA . ILE B 1 161 ? -36.578 21.579 6.300 1.00 15.56 786 ILE B CA 1
ATOM 4250 C C . ILE B 1 161 ? -36.272 20.206 5.759 1.00 17.39 786 ILE B C 1
ATOM 4251 O O . ILE B 1 161 ? -35.340 19.550 6.200 1.00 16.63 786 ILE B O 1
ATOM 4267 N N . TRP B 1 162 ? -37.108 19.750 4.824 1.00 15.67 787 TRP B N 1
ATOM 4268 C CA . TRP B 1 162 ? -36.964 18.422 4.249 1.00 17.32 787 TRP B CA 1
ATOM 4269 C C . TRP B 1 162 ? -35.903 18.358 3.169 1.00 20.64 787 TRP B C 1
ATOM 4270 O O . TRP B 1 162 ? -36.030 19.001 2.127 1.00 20.31 787 TRP B O 1
ATOM 4291 N N . THR B 1 163 ? -34.891 17.542 3.366 1.00 19.49 788 THR B N 1
ATOM 4292 C CA . THR B 1 163 ? -33.851 17.353 2.359 1.00 18.93 788 THR B CA 1
ATOM 4293 C C . THR B 1 163 ? -34.182 16.157 1.454 1.00 21.60 788 THR B C 1
ATOM 4294 O O . THR B 1 163 ? -35.074 15.349 1.756 1.00 19.76 788 THR B O 1
ATOM 4305 N N . HIS B 1 164 ? -33.392 16.001 0.398 1.00 21.83 789 HIS B N 1
ATOM 4306 C CA . HIS B 1 164 ? -33.552 14.849 -0.505 1.00 23.76 789 HIS B CA 1
ATOM 4307 C C . HIS B 1 164 ? -33.379 13.559 0.278 1.00 25.49 789 HIS B C 1
ATOM 4308 O O . HIS B 1 164 ? -34.178 12.629 0.132 1.00 24.67 789 HIS B O 1
ATOM 4322 N N . ASP B 1 165 ? -32.362 13.499 1.152 1.00 24.07 790 ASP B N 1
ATOM 4323 C CA . ASP B 1 165 ? -32.115 12.315 1.981 1.00 25.56 790 ASP B CA 1
ATOM 4324 C C . ASP B 1 165 ? -33.293 12.011 2.894 1.00 25.45 790 ASP B C 1
ATOM 4325 O O . ASP B 1 165 ? -33.607 10.845 3.124 1.00 25.57 790 ASP B O 1
ATOM 4334 N N . ASP B 1 166 ? -33.923 13.051 3.455 1.00 19.21 791 ASP B N 1
ATOM 4335 C CA . ASP B 1 166 ? -35.082 12.859 4.323 1.00 19.24 791 ASP B CA 1
ATOM 4336 C C . ASP B 1 166 ? -36.227 12.244 3.528 1.00 22.07 791 ASP B C 1
ATOM 4337 O O . ASP B 1 166 ? -36.901 11.352 4.032 1.00 20.75 791 ASP B O 1
ATOM 4346 N N . ASP B 1 167 ? -36.475 12.741 2.315 1.00 21.16 792 ASP B N 1
ATOM 4347 C CA . ASP B 1 167 ? -37.563 12.205 1.490 1.00 21.49 792 ASP B CA 1
ATOM 4348 C C . ASP B 1 167 ? -37.290 10.750 1.094 1.00 25.85 792 ASP B C 1
ATOM 4349 O O . ASP B 1 167 ? -38.206 9.945 1.090 1.00 24.34 792 ASP B O 1
ATOM 4358 N N . GLU B 1 168 ? -36.026 10.392 0.874 1.00 25.78 793 GLU B N 1
ATOM 4359 C CA . GLU B 1 168 ? -35.658 9.002 0.580 1.00 26.57 793 GLU B CA 1
ATOM 4360 C C . GLU B 1 168 ? -35.859 8.115 1.813 1.00 31.02 793 GLU B C 1
ATOM 4361 O O . GLU B 1 168 ? -36.377 6.999 1.683 1.00 31.61 793 GLU B O 1
ATOM 4373 N N . SER B 1 169 ? -35.527 8.623 3.019 1.00 27.22 794 SER B N 1
ATOM 4374 C CA . SER B 1 169 ? -35.776 7.892 4.259 1.00 27.27 794 SER B CA 1
ATOM 4375 C C . SER B 1 169 ? -37.265 7.654 4.454 1.00 29.78 794 SER B C 1
ATOM 4376 O O . SER B 1 169 ? -37.668 6.552 4.864 1.00 28.34 794 SER B O 1
ATOM 4384 N N . LEU B 1 170 ? -38.090 8.653 4.125 1.00 23.85 795 LEU B N 1
ATOM 4385 C CA . LEU B 1 170 ? -39.543 8.537 4.274 1.00 24.46 795 LEU B CA 1
ATOM 4386 C C . LEU B 1 170 ? -40.082 7.421 3.391 1.00 28.81 795 LEU B C 1
ATOM 4387 O O . LEU B 1 170 ? -40.889 6.605 3.834 1.00 29.61 795 LEU B O 1
ATOM 4403 N N . LYS B 1 171 ? -39.626 7.429 2.116 1.00 28.18 796 LYS B N 1
ATOM 4404 C CA . LYS B 1 171 ? -39.995 6.410 1.111 1.00 30.42 796 LYS B CA 1
ATOM 4405 C C . LYS B 1 171 ? -39.456 4.998 1.430 1.00 36.68 796 LYS B C 1
ATOM 4406 O O . LYS B 1 171 ? -40.098 4.033 1.006 1.00 35.37 796 LYS B O 1
ATOM 4425 N N . SER B 1 172 ? -38.336 4.864 2.203 1.00 34.74 797 SER B N 1
ATOM 4426 C CA . SER B 1 172 ? -37.657 3.590 2.541 1.00 35.02 797 SER B CA 1
ATOM 4427 C C . SER B 1 172 ? -38.556 2.757 3.480 1.00 33.84 797 SER B C 1
ATOM 4428 O O . SER B 1 172 ? -38.594 1.553 3.426 1.00 31.95 797 SER B O 1
ATOM 4436 N N A ASN B 1 173 ? -39.198 3.490 4.403 0.59 28.46 798 ASN B N 1
ATOM 4437 N N B ASN B 1 173 ? -39.270 3.453 4.400 0.41 29.70 798 ASN B N 1
ATOM 4438 C CA A ASN B 1 173 ? -40.020 2.996 5.496 0.59 27.93 798 ASN B CA 1
ATOM 4439 C CA B ASN B 1 173 ? -40.115 2.833 5.440 0.41 29.70 798 ASN B CA 1
ATOM 4440 C C A ASN B 1 173 ? -39.285 1.967 6.413 0.59 33.05 798 ASN B C 1
ATOM 4441 C C B ASN B 1 173 ? -39.301 1.912 6.414 0.41 33.87 798 ASN B C 1
ATOM 4442 O O A ASN B 1 173 ? -39.894 1.189 7.122 0.59 33.27 798 ASN B O 1
ATOM 4443 O O B ASN B 1 173 ? -39.878 1.132 7.153 0.41 34.20 798 ASN B O 1
ATOM 4464 N N . ASP B 1 174 ? -37.967 2.050 6.428 1.00 30.07 799 ASP B N 1
ATOM 4465 C CA . ASP B 1 174 ? -37.008 1.328 7.294 1.00 32.07 799 ASP B CA 1
ATOM 4466 C C . ASP B 1 174 ? -37.192 1.914 8.694 1.00 34.14 799 ASP B C 1
ATOM 4467 O O . ASP B 1 174 ? -37.164 3.147 8.829 1.00 31.91 799 ASP B O 1
ATOM 4476 N N . GLN B 1 175 ? -37.393 1.051 9.715 1.00 32.82 800 GLN B N 1
ATOM 4477 C CA . GLN B 1 175 ? -37.661 1.478 11.100 1.00 33.39 800 GLN B CA 1
ATOM 4478 C C . GLN B 1 175 ? -36.659 2.504 11.619 1.00 35.67 800 GLN B C 1
ATOM 4479 O O . GLN B 1 175 ? -37.068 3.513 12.185 1.00 33.28 800 GLN B O 1
ATOM 4493 N N . GLU B 1 176 ? -35.350 2.237 11.445 1.00 33.47 801 GLU B N 1
ATOM 4494 C CA . GLU B 1 176 ? -34.265 3.112 11.920 1.00 34.08 801 GLU B CA 1
ATOM 4495 C C . GLU B 1 176 ? -34.292 4.479 11.227 1.00 33.08 801 GLU B C 1
ATOM 4496 O O . GLU B 1 176 ? -34.115 5.514 11.891 1.00 30.81 801 GLU B O 1
ATOM 4508 N N . GLN B 1 177 ? -34.465 4.489 9.896 1.00 27.34 802 GLN B N 1
ATOM 4509 C CA . GLN B 1 177 ? -34.503 5.730 9.128 1.00 26.27 802 GLN B CA 1
ATOM 4510 C C . GLN B 1 177 ? -35.719 6.575 9.512 1.00 26.80 802 GLN B C 1
ATOM 4511 O O . GLN B 1 177 ? -35.589 7.804 9.647 1.00 24.69 802 GLN B O 1
ATOM 4525 N N . ILE B 1 178 ? -36.861 5.936 9.751 1.00 24.65 803 ILE B N 1
ATOM 4526 C CA . ILE B 1 178 ? -38.082 6.624 10.179 1.00 23.19 803 ILE B CA 1
ATOM 4527 C C . ILE B 1 178 ? -37.922 7.150 11.619 1.00 26.39 803 ILE B C 1
ATOM 4528 O O . ILE B 1 178 ? -38.397 8.253 11.903 1.00 23.49 803 ILE B O 1
ATOM 4544 N N . ARG B 1 179 ? -37.254 6.399 12.509 1.00 24.23 804 ARG B N 1
ATOM 4545 C CA . ARG B 1 179 ? -36.991 6.869 13.890 1.00 25.18 804 ARG B CA 1
ATOM 4546 C C . ARG B 1 179 ? -36.181 8.174 13.829 1.00 27.61 804 ARG B C 1
ATOM 4547 O O . ARG B 1 179 ? -36.531 9.142 14.511 1.00 25.38 804 ARG B O 1
ATOM 4568 N N . LYS B 1 180 ? -35.102 8.201 13.033 1.00 24.31 805 LYS B N 1
ATOM 4569 C CA . LYS B 1 180 ? -34.280 9.397 12.899 1.00 23.77 805 LYS B CA 1
ATOM 4570 C C . LYS B 1 180 ? -35.072 10.544 12.260 1.00 24.31 805 LYS B C 1
ATOM 4571 O O . LYS B 1 180 ? -34.914 11.695 12.650 1.00 23.04 805 LYS B O 1
ATOM 4590 N N . LEU B 1 181 ? -35.971 10.221 11.290 1.00 21.62 806 LEU B N 1
ATOM 4591 C CA . LEU B 1 181 ? -36.780 11.223 10.620 1.00 20.26 806 LEU B CA 1
ATOM 4592 C C . LEU B 1 181 ? -37.785 11.907 11.545 1.00 20.66 806 LEU B C 1
ATOM 4593 O O . LEU B 1 181 ? -37.923 13.125 11.519 1.00 19.92 806 LEU B O 1
ATOM 4609 N N . VAL B 1 182 ? -38.479 11.127 12.357 1.00 19.76 807 VAL B N 1
ATOM 4610 C CA . VAL B 1 182 ? -39.432 11.729 13.300 1.00 19.75 807 VAL B CA 1
ATOM 4611 C C . VAL B 1 182 ? -38.698 12.421 14.414 1.00 21.05 807 VAL B C 1
ATOM 4612 O O . VAL B 1 182 ? -39.199 13.428 14.924 1.00 21.16 807 VAL B O 1
ATOM 4625 N N . LYS B 1 183 ? -37.476 11.969 14.783 1.00 20.16 808 LYS B N 1
ATOM 4626 C CA . LYS B 1 183 ? -36.707 12.711 15.794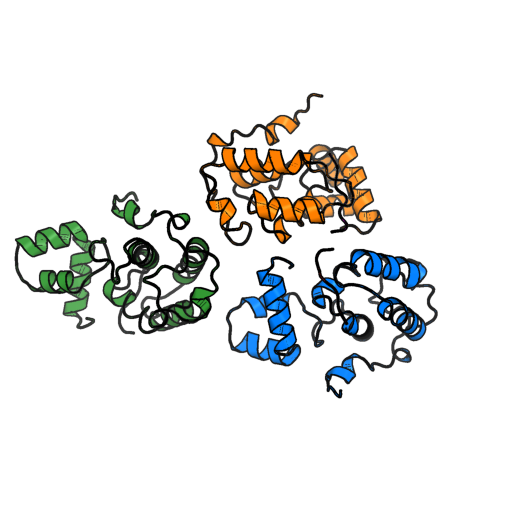 1.00 19.58 808 LYS B CA 1
ATOM 4627 C C . LYS B 1 183 ? -36.385 14.132 15.251 1.00 20.58 808 LYS B C 1
ATOM 4628 O O . LYS B 1 183 ? -36.418 15.126 15.996 1.00 21.15 808 LYS B O 1
ATOM 4647 N N . LYS B 1 184 ? -36.112 14.215 13.944 1.00 17.11 809 LYS B N 1
ATOM 4648 C CA . LYS B 1 184 ? -35.800 15.472 13.295 1.00 16.98 809 LYS B CA 1
ATOM 4649 C C . LYS B 1 184 ? -37.008 16.360 13.120 1.00 18.39 809 LYS B C 1
ATOM 4650 O O . LYS B 1 184 ? -36.968 17.528 13.495 1.00 18.33 809 LYS B O 1
ATOM 4669 N N . HIS B 1 185 ? -38.050 15.841 12.465 1.00 16.38 810 HIS B N 1
ATOM 4670 C CA . HIS B 1 185 ? -39.212 16.627 12.064 1.00 16.19 810 HIS B CA 1
ATOM 4671 C C . HIS B 1 185 ? -40.463 16.490 12.908 1.00 17.83 810 HIS B C 1
ATOM 4672 O O . HIS B 1 185 ? -41.324 17.368 12.843 1.00 17.15 810 HIS B O 1
ATOM 4686 N N . GLY B 1 186 ? -40.589 15.400 13.636 1.00 18.22 811 GLY B N 1
ATOM 4687 C CA . GLY B 1 186 ? -41.793 15.054 14.356 1.00 19.18 811 GLY B CA 1
ATOM 4688 C C . GLY B 1 186 ? -42.790 14.274 13.523 1.00 20.60 811 GLY B C 1
ATOM 4689 O O . GLY B 1 186 ? -42.773 14.300 12.278 1.00 19.20 811 GLY B O 1
ATOM 4693 N N . THR B 1 187 ? -43.702 13.611 14.243 1.00 18.88 812 THR B N 1
ATOM 4694 C CA . THR B 1 187 ? -44.726 12.817 13.620 1.00 18.62 812 THR B CA 1
ATOM 4695 C C . THR B 1 187 ? -45.673 13.624 12.765 1.00 21.04 812 THR B C 1
ATOM 4696 O O . THR B 1 187 ? -46.026 13.183 11.661 1.00 20.39 812 THR B O 1
ATOM 4707 N N . GLY B 1 188 ? -46.100 14.775 13.273 1.00 19.37 813 GLY B N 1
ATOM 4708 C CA . GLY B 1 188 ? -47.026 15.634 12.547 1.00 19.01 813 GLY B CA 1
ATOM 4709 C C . GLY B 1 188 ? -46.505 16.046 11.186 1.00 21.32 813 GLY B C 1
ATOM 4710 O O . GLY B 1 188 ? -47.199 15.906 10.171 1.00 20.26 813 GLY B O 1
ATOM 4714 N N . ARG B 1 189 ? -45.247 16.480 11.130 1.00 17.65 814 ARG B N 1
ATOM 4715 C CA . ARG B 1 189 ? -44.645 16.882 9.858 1.00 16.05 814 ARG B CA 1
ATOM 4716 C C . ARG B 1 189 ? -44.473 15.670 8.933 1.00 18.24 814 ARG B C 1
ATOM 4717 O O . ARG B 1 189 ? -44.621 15.794 7.697 1.00 18.13 814 ARG B O 1
ATOM 4738 N N . MET B 1 190 ? -44.080 14.523 9.512 1.00 17.25 815 MET B N 1
ATOM 4739 C CA . MET B 1 190 ? -43.891 13.315 8.708 1.00 18.56 815 MET B CA 1
ATOM 4740 C C . MET B 1 190 ? -45.213 12.920 8.060 1.00 21.41 815 MET B C 1
ATOM 4741 O O . MET B 1 190 ? -45.230 12.584 6.871 1.00 21.47 815 MET B O 1
ATOM 4755 N N . GLU B 1 191 ? -46.317 12.977 8.810 1.00 20.14 816 GLU B N 1
ATOM 4756 C CA . GLU B 1 191 ? -47.628 12.633 8.269 1.00 20.47 816 GLU B CA 1
ATOM 4757 C C . GLU B 1 191 ? -48.044 13.603 7.162 1.00 20.96 816 GLU B C 1
ATOM 4758 O O . GLU B 1 191 ? -48.553 13.145 6.143 1.00 19.94 816 GLU B O 1
ATOM 4770 N N . MET B 1 192 ? -47.766 14.898 7.326 1.00 19.59 817 MET B N 1
ATOM 4771 C CA . MET B 1 192 ? -48.055 15.881 6.289 1.00 20.01 817 MET B CA 1
ATOM 4772 C C . MET B 1 192 ? -47.220 15.609 5.050 1.00 20.86 817 MET B C 1
ATOM 4773 O O . MET B 1 192 ? -47.779 15.622 3.946 1.00 19.89 817 MET B O 1
ATOM 4787 N N . ARG B 1 193 ? -45.930 15.244 5.222 1.00 17.21 818 ARG B N 1
ATOM 4788 C CA . ARG B 1 193 ? -45.043 14.928 4.085 1.00 17.68 818 ARG B CA 1
ATOM 4789 C C . ARG B 1 193 ? -45.561 13.702 3.315 1.00 19.06 818 ARG B C 1
ATOM 4790 O O . ARG B 1 193 ? -45.641 13.731 2.085 1.00 18.56 818 ARG B O 1
ATOM 4811 N N . LYS B 1 194 ? -45.983 12.648 4.035 1.00 17.20 819 LYS B N 1
ATOM 4812 C CA . LYS B 1 194 ? -46.560 11.451 3.400 1.00 18.87 819 LYS B CA 1
ATOM 4813 C C . LYS B 1 194 ? -47.822 11.820 2.606 1.00 21.64 819 LYS B C 1
ATOM 4814 O O . LYS B 1 194 ? -48.009 11.321 1.497 1.00 21.57 819 LYS B O 1
ATOM 4833 N N . ARG B 1 195 ? -48.644 12.753 3.143 1.00 20.21 820 ARG B N 1
ATOM 4834 C CA . ARG B 1 195 ? -49.852 13.202 2.438 1.00 21.95 820 ARG B CA 1
ATOM 4835 C C . ARG B 1 195 ? -49.479 13.936 1.153 1.00 24.79 820 ARG B C 1
ATOM 4836 O O . ARG B 1 195 ? -50.131 13.697 0.117 1.00 24.42 820 ARG B O 1
ATOM 4857 N N . PHE B 1 196 ? -48.450 14.781 1.204 1.00 22.17 821 PHE B N 1
ATOM 4858 C CA . PHE B 1 196 ? -47.899 15.500 0.018 1.00 22.75 821 PHE B CA 1
ATOM 4859 C C . PHE B 1 196 ? -47.544 14.478 -1.073 1.00 23.36 821 PHE B C 1
ATOM 4860 O O . PHE B 1 196 ? -47.915 14.638 -2.252 1.00 23.31 821 PHE B O 1
ATOM 4877 N N . PHE B 1 197 ? -46.797 13.447 -0.694 1.00 19.93 822 PHE B N 1
ATOM 4878 C CA . PHE B 1 197 ? -46.427 12.397 -1.658 1.00 21.49 822 PHE B CA 1
ATOM 4879 C C . PHE B 1 197 ? -47.648 11.702 -2.218 1.00 25.49 822 PHE B C 1
ATOM 4880 O O . PHE B 1 197 ? -47.730 11.468 -3.447 1.00 24.68 822 PHE B O 1
ATOM 4897 N N . GLU B 1 198 ? -48.598 11.347 -1.349 1.00 21.28 823 GLU B N 1
ATOM 4898 C CA . GLU B 1 198 ? -49.823 10.630 -1.753 1.00 22.77 823 GLU B CA 1
ATOM 4899 C C . GLU B 1 198 ? -50.673 11.440 -2.760 1.00 25.11 823 GLU B C 1
ATOM 4900 O O . GLU B 1 198 ? -51.261 10.857 -3.690 1.00 27.17 823 GLU B O 1
ATOM 4904 N N . LYS B 1 199 ? -50.686 12.765 -2.591 1.00 22.27 824 LYS B N 1
ATOM 4905 C CA . LYS B 1 199 ? -51.439 13.705 -3.426 1.00 23.78 824 LYS B CA 1
ATOM 4906 C C . LYS B 1 199 ? -50.662 14.129 -4.702 1.00 26.63 824 LYS B C 1
ATOM 4907 O O . LYS B 1 199 ? -51.137 14.998 -5.449 1.00 28.14 824 LYS B O 1
ATOM 4926 N N . ASP B 1 200 ? -49.460 13.578 -4.917 1.00 20.84 825 ASP B N 1
ATOM 4927 C CA . ASP B 1 200 ? -48.638 13.876 -6.094 1.00 21.83 825 ASP B CA 1
ATOM 4928 C C . ASP B 1 200 ? -48.218 15.338 -6.141 1.00 23.83 825 ASP B C 1
ATOM 4929 O O . ASP B 1 200 ? -48.163 15.941 -7.216 1.00 23.87 825 ASP B O 1
ATOM 4938 N N . LEU B 1 201 ? -47.903 15.914 -4.961 1.00 22.24 826 LEU B N 1
ATOM 4939 C CA . LEU B 1 201 ? -47.406 17.277 -4.834 1.00 26.03 826 LEU B CA 1
ATOM 4940 C C . LEU B 1 201 ? -45.873 17.295 -4.869 1.00 33.45 826 LEU B C 1
ATOM 4941 O O . LEU B 1 201 ? -45.329 18.373 -5.003 1.00 35.37 826 LEU B O 1
ATOM 4957 N N . LEU B 1 202 ? -45.164 16.125 -4.767 1.00 33.77 827 LEU B N 1
ATOM 4958 C CA . LEU B 1 202 ? -43.678 16.095 -4.765 1.00 36.30 827 LEU B CA 1
ATOM 4959 C C . LEU B 1 202 ? -43.038 15.280 -5.909 1.00 63.65 827 LEU B C 1
ATOM 4960 O O . LEU B 1 202 ? -41.801 15.361 -6.093 1.00 69.02 827 LEU B O 1
ATOM 4977 N N . ASP C 1 51 ? -0.157 37.368 4.027 1.00 56.07 676 ASP C N 1
ATOM 4978 C CA . ASP C 1 51 ? -1.586 37.113 3.839 1.00 54.37 676 ASP C CA 1
ATOM 4979 C C . ASP C 1 51 ? -2.354 38.434 3.758 1.00 49.95 676 ASP C C 1
ATOM 4980 O O . ASP C 1 51 ? -3.099 38.643 2.802 1.00 50.07 676 ASP C O 1
ATOM 4988 N N . PHE C 1 52 ? -2.198 39.310 4.768 1.00 37.61 677 PHE C N 1
ATOM 4989 C CA . PHE C 1 52 ? -2.863 40.610 4.732 1.00 30.83 677 PHE C CA 1
ATOM 4990 C C . PHE C 1 52 ? -2.077 41.592 3.866 1.00 30.63 677 PHE C C 1
ATOM 4991 O O . PHE C 1 52 ? -0.851 41.556 3.813 1.00 31.98 677 PHE C O 1
ATOM 5008 N N . SER C 1 53 ? -2.799 42.481 3.224 1.00 27.73 678 SER C N 1
ATOM 5009 C CA . SER C 1 53 ? -2.235 43.532 2.402 1.00 25.92 678 SER C CA 1
ATOM 5010 C C . SER C 1 53 ? -3.171 44.723 2.416 1.00 26.27 678 SER C C 1
ATOM 5011 O O . SER C 1 53 ? -4.394 44.569 2.280 1.00 25.85 678 SER C O 1
ATOM 5019 N N . ASN C 1 54 ? -2.605 45.924 2.507 1.00 23.51 679 ASN C N 1
ATOM 5020 C CA . ASN C 1 54 ? -3.408 47.144 2.433 1.00 22.02 679 ASN C CA 1
ATOM 5021 C C . ASN C 1 54 ? -3.913 47.415 0.998 1.00 22.85 679 ASN C C 1
ATOM 5022 O O . ASN C 1 54 ? -4.694 48.345 0.798 1.00 22.30 679 ASN C O 1
ATOM 5033 N N . GLU C 1 55 ? -3.516 46.597 0.014 1.00 20.06 680 GLU C N 1
ATOM 5034 C CA . GLU C 1 55 ? -4.057 46.686 -1.345 1.00 20.26 680 GLU C CA 1
ATOM 5035 C C . GLU C 1 55 ? -5.472 46.103 -1.388 1.00 21.74 680 GLU C C 1
ATOM 5036 O O . GLU C 1 55 ? -6.153 46.278 -2.413 1.00 21.22 680 GLU C O 1
ATOM 5048 N N . ASP C 1 56 ? -5.923 45.400 -0.327 1.00 20.01 681 ASP C N 1
ATOM 5049 C CA . ASP C 1 56 ? -7.244 44.789 -0.345 1.00 21.29 681 ASP C CA 1
ATOM 5050 C C . ASP C 1 56 ? -8.371 45.808 -0.543 1.00 23.52 681 ASP C C 1
ATOM 5051 O O . ASP C 1 56 ? -9.415 45.441 -1.077 1.00 23.58 681 ASP C O 1
ATOM 5060 N N . ILE C 1 57 ? -8.125 47.092 -0.246 1.00 21.06 682 ILE C N 1
ATOM 5061 C CA . ILE C 1 57 ? -9.123 48.131 -0.472 1.00 20.74 682 ILE C CA 1
ATOM 5062 C C . ILE C 1 57 ? -9.460 48.277 -1.959 1.00 22.69 682 ILE C C 1
ATOM 5063 O O . ILE C 1 57 ? -10.553 48.755 -2.288 1.00 22.96 682 ILE C O 1
ATOM 5079 N N . TYR C 1 58 ? -8.536 47.910 -2.841 1.00 20.32 683 TYR C N 1
ATOM 5080 C CA . TYR C 1 58 ? -8.778 47.986 -4.289 1.00 18.39 683 TYR C CA 1
ATOM 5081 C C . TYR C 1 58 ? -9.580 46.783 -4.802 1.00 21.64 683 TYR C C 1
ATOM 5082 O O . TYR C 1 58 ? -10.142 46.835 -5.898 1.00 20.55 683 TYR C O 1
ATOM 5100 N N . ASP C 1 59 ? -9.572 45.682 -4.052 1.00 20.02 684 ASP C N 1
ATOM 5101 C CA . ASP C 1 59 ? -10.294 44.457 -4.398 1.00 21.19 684 ASP C CA 1
ATOM 5102 C C . ASP C 1 59 ? -11.683 44.356 -3.777 1.00 23.01 684 ASP C C 1
ATOM 5103 O O . ASP C 1 59 ? -12.521 43.606 -4.288 1.00 23.53 684 ASP C O 1
ATOM 5112 N N . ASN C 1 60 ? -11.912 45.036 -2.656 1.00 22.44 685 ASN C N 1
ATOM 5113 C CA A ASN C 1 60 ? -13.151 44.925 -1.873 0.66 22.49 685 ASN C CA 1
ATOM 5114 C CA B ASN C 1 60 ? -13.165 44.886 -1.908 0.33 22.42 685 ASN C CA 1
ATOM 5115 C C . ASN C 1 60 ? -14.180 46.005 -2.143 1.00 24.81 685 ASN C C 1
ATOM 5116 O O . ASN C 1 60 ? -15.132 46.137 -1.362 1.00 26.82 685 ASN C O 1
ATOM 5137 N N . ILE C 1 61 ? -14.041 46.746 -3.241 1.00 21.53 686 ILE C N 1
ATOM 5138 C CA . ILE C 1 61 ? -15.011 47.770 -3.640 1.00 20.81 686 ILE C CA 1
ATOM 5139 C C . ILE C 1 61 ? -16.359 47.033 -3.754 1.00 24.12 686 ILE C C 1
ATOM 5140 O O . ILE C 1 61 ? -16.419 45.975 -4.372 1.00 22.97 686 ILE C O 1
ATOM 5156 N N . ASP C 1 62 ? -17.416 47.582 -3.160 1.00 20.86 687 ASP C N 1
ATOM 5157 C CA . ASP C 1 62 ? -18.741 46.940 -3.144 1.00 21.13 687 ASP C CA 1
ATOM 5158 C C . ASP C 1 62 ? -19.343 47.014 -4.549 1.00 21.73 687 ASP C C 1
ATOM 5159 O O . ASP C 1 62 ? -19.606 48.099 -5.055 1.00 22.31 687 ASP C O 1
ATOM 5168 N N . PRO C 1 63 ? -19.517 45.879 -5.253 1.00 20.60 688 PRO C N 1
ATOM 5169 C CA . PRO C 1 63 ? -20.047 45.958 -6.622 1.00 20.31 688 PRO C CA 1
ATOM 5170 C C . PRO C 1 63 ? -21.475 46.485 -6.701 1.00 22.09 688 PRO C C 1
ATOM 5171 O O . PRO C 1 63 ? -21.842 47.036 -7.730 1.00 21.67 688 PRO C O 1
ATOM 5182 N N . ASP C 1 64 ? -22.230 46.410 -5.606 1.00 22.62 689 ASP C N 1
ATOM 5183 C CA . ASP C 1 64 ? -23.617 46.904 -5.606 1.00 23.97 689 ASP C CA 1
ATOM 5184 C C . ASP C 1 64 ? -23.695 48.421 -5.663 1.00 30.42 689 ASP C C 1
ATOM 5185 O O . ASP C 1 64 ? -24.748 48.947 -6.007 1.00 33.43 689 ASP C O 1
ATOM 5194 N N . THR C 1 65 ? -22.577 49.109 -5.380 1.00 26.46 690 THR C N 1
ATOM 5195 C CA . THR C 1 65 ? -22.474 50.565 -5.460 1.00 27.74 690 THR C CA 1
ATOM 5196 C C . THR C 1 65 ? -22.192 51.010 -6.885 1.00 29.38 690 THR C C 1
ATOM 5197 O O . THR C 1 65 ? -22.131 52.207 -7.128 1.00 30.01 690 THR C O 1
ATOM 5208 N N . ILE C 1 66 ? -22.003 50.055 -7.828 1.00 22.50 691 ILE C N 1
ATOM 5209 C CA . ILE C 1 66 ? -21.681 50.359 -9.216 1.00 21.00 691 ILE C CA 1
ATOM 5210 C C . ILE C 1 66 ? -22.890 50.029 -10.079 1.00 23.35 691 ILE C C 1
ATOM 5211 O O . ILE C 1 66 ? -23.155 48.857 -10.350 1.00 20.93 691 ILE C O 1
ATOM 5227 N N . SER C 1 67 ? -23.605 51.051 -10.554 1.00 21.21 692 SER C N 1
ATOM 5228 C CA . SER C 1 67 ? -24.770 50.872 -11.401 1.00 21.27 692 SER C CA 1
ATOM 5229 C C . SER C 1 67 ? -24.316 50.184 -12.698 1.00 23.01 692 SER C C 1
ATOM 5230 O O . SER C 1 67 ? -23.238 50.495 -13.214 1.00 23.62 692 SER C O 1
ATOM 5238 N N . PHE C 1 68 ? -25.105 49.221 -13.172 1.00 20.15 693 PHE C N 1
ATOM 5239 C CA . PHE C 1 68 ? -24.763 48.402 -14.332 1.00 18.96 693 PHE C CA 1
ATOM 5240 C C . PHE C 1 68 ? -25.694 48.637 -15.517 1.00 22.92 693 PHE C C 1
ATOM 5241 O O . PHE C 1 68 ? -26.927 48.656 -15.360 1.00 22.72 693 PHE C O 1
ATOM 5258 N N . PRO C 1 69 ? -25.142 48.777 -16.730 1.00 18.93 694 PRO C N 1
ATOM 5259 C CA . PRO C 1 69 ? -23.714 48.803 -17.059 1.00 18.16 694 PRO C CA 1
ATOM 5260 C C . PRO C 1 69 ? -23.104 50.149 -16.727 1.00 20.22 694 PRO C C 1
ATOM 5261 O O . PRO C 1 69 ? -23.755 51.204 -16.882 1.00 20.06 694 PRO C O 1
ATOM 5272 N N . PRO C 1 70 ? -21.825 50.149 -16.330 1.00 19.93 695 PRO C N 1
ATOM 5273 C CA . PRO C 1 70 ? -21.184 51.418 -16.025 1.00 20.54 695 PRO C CA 1
ATOM 5274 C C . PRO C 1 70 ? -20.945 52.243 -17.276 1.00 21.64 695 PRO C C 1
ATOM 5275 O O . PRO C 1 70 ? -20.765 51.667 -18.338 1.00 20.46 695 PRO C O 1
ATOM 5286 N N . LYS C 1 71 ? -20.923 53.580 -17.149 1.00 21.61 696 LYS C N 1
ATOM 5287 C CA . LYS C 1 71 ? -20.718 54.483 -18.289 1.00 22.14 696 LYS C CA 1
ATOM 5288 C C . LYS C 1 71 ? -19.442 54.184 -19.084 1.00 22.69 696 LYS C C 1
ATOM 5289 O O . LYS C 1 71 ? -19.429 54.279 -20.317 1.00 23.09 696 LYS C O 1
ATOM 5308 N N . ILE C 1 72 ? -18.376 53.794 -18.392 1.00 19.63 697 ILE C N 1
ATOM 5309 C CA . ILE C 1 72 ? -17.103 53.507 -19.062 1.00 17.87 697 ILE C CA 1
ATOM 5310 C C . ILE C 1 72 ? -17.157 52.219 -19.906 1.00 22.09 697 ILE C C 1
ATOM 5311 O O . ILE C 1 72 ? -16.272 52.000 -20.734 1.00 22.07 697 ILE C O 1
ATOM 5327 N N . ALA C 1 73 ? -18.154 51.346 -19.649 1.00 18.48 698 ALA C N 1
ATOM 5328 C CA . ALA C 1 73 ? -18.241 50.055 -20.340 1.00 18.23 698 ALA C CA 1
ATOM 5329 C C . ALA C 1 73 ? -18.965 50.234 -21.647 1.00 21.81 698 ALA C C 1
ATOM 5330 O O . ALA C 1 73 ? -20.183 50.136 -21.706 1.00 23.83 698 ALA C O 1
ATOM 5337 N N . THR C 1 74 ? -18.225 50.558 -22.695 1.00 18.66 699 THR C N 1
ATOM 5338 C CA . THR C 1 74 ? -18.772 50.836 -23.999 1.00 18.54 699 THR C CA 1
ATOM 5339 C C . THR C 1 74 ? -18.712 49.614 -24.908 1.00 20.02 699 THR C C 1
ATOM 5340 O O . THR C 1 74 ? -17.969 48.669 -24.635 1.00 18.63 699 THR C O 1
ATOM 5351 N N . THR C 1 75 ? -19.446 49.676 -26.038 1.00 18.78 700 THR C N 1
ATOM 5352 C CA . THR C 1 75 ? -19.459 48.573 -27.018 1.00 17.90 700 THR C CA 1
ATOM 5353 C C . THR C 1 75 ? -18.135 48.413 -27.754 1.00 22.75 700 THR C C 1
ATOM 5354 O O . THR C 1 75 ? -17.943 47.373 -28.392 1.00 23.41 700 THR C O 1
ATOM 5365 N N . ASP C 1 76 ? -17.201 49.384 -27.666 1.00 22.17 701 ASP C N 1
ATOM 5366 C CA . ASP C 1 76 ? -15.890 49.139 -28.269 1.00 23.97 701 ASP C CA 1
ATOM 5367 C C . ASP C 1 76 ? -15.014 48.272 -27.387 1.00 23.07 701 ASP C C 1
ATOM 5368 O O . ASP C 1 76 ? -14.010 47.772 -27.883 1.00 23.55 701 ASP C O 1
ATOM 5377 N N . LEU C 1 77 ? -15.381 48.086 -26.096 1.00 20.16 702 LEU C N 1
ATOM 5378 C CA . LEU C 1 77 ? -14.637 47.260 -25.143 1.00 18.11 702 LEU C CA 1
ATOM 5379 C C . LEU C 1 77 ? -15.323 45.936 -24.794 1.00 17.46 702 LEU C C 1
ATOM 5380 O O . LEU C 1 77 ? -14.647 44.956 -24.499 1.00 16.63 702 LEU C O 1
ATOM 5396 N N . PHE C 1 78 ? -16.662 45.918 -24.841 1.00 15.67 703 PHE C N 1
ATOM 5397 C CA . PHE C 1 78 ? -17.468 44.771 -24.435 1.00 14.68 703 PHE C CA 1
ATOM 5398 C C . PHE C 1 78 ? -18.424 44.338 -25.499 1.00 19.32 703 PHE C C 1
ATOM 5399 O O . PHE C 1 78 ? -18.944 45.157 -26.273 1.00 18.59 703 PHE C O 1
ATOM 5416 N N . LEU C 1 79 ? -18.678 43.029 -25.521 1.00 17.27 704 LEU C N 1
ATOM 5417 C CA . LEU C 1 79 ? -19.581 42.375 -26.462 1.00 17.31 704 LEU C CA 1
ATOM 5418 C C . LEU C 1 79 ? -20.992 42.377 -25.930 1.00 18.53 704 LEU C C 1
ATOM 5419 O O . LEU C 1 79 ? -21.223 42.593 -24.732 1.00 18.59 704 LEU C O 1
ATOM 5435 N N . PRO C 1 80 ? -21.988 42.060 -26.795 1.00 18.39 705 PRO C N 1
ATOM 5436 C CA . PRO C 1 80 ? -23.373 42.058 -26.319 1.00 18.75 705 PRO C CA 1
ATOM 5437 C C . PRO C 1 80 ? -23.616 41.197 -25.066 1.00 20.89 705 PRO C C 1
ATOM 5438 O O . PRO C 1 80 ? -24.390 41.605 -24.207 1.00 20.54 705 PRO C O 1
ATOM 5449 N N . LEU C 1 81 ? -22.908 40.050 -24.905 1.00 18.34 706 LEU C N 1
ATOM 5450 C CA . LEU C 1 81 ? -23.101 39.190 -23.746 1.00 18.89 706 LEU C CA 1
ATOM 5451 C C . LEU C 1 81 ? -22.889 39.942 -22.425 1.00 21.32 706 LEU C C 1
ATOM 5452 O O . LEU C 1 81 ? -23.634 39.735 -21.468 1.00 21.99 706 LEU C O 1
ATOM 5468 N N . PHE C 1 82 ? -21.913 40.848 -22.384 1.00 16.73 707 PHE C N 1
ATOM 5469 C CA . PHE C 1 82 ? -21.602 41.598 -21.163 1.00 15.61 707 PHE C CA 1
ATOM 5470 C C . PHE C 1 82 ? -22.811 42.392 -20.701 1.00 17.59 707 PHE C C 1
ATOM 5471 O O . PHE C 1 82 ? -23.132 42.444 -19.515 1.00 16.36 707 PHE C O 1
ATOM 5488 N N . PHE C 1 83 ? -23.481 43.035 -21.647 1.00 15.69 708 PHE C N 1
ATOM 5489 C CA . PHE C 1 83 ? -24.628 43.891 -21.302 1.00 15.08 708 PHE C CA 1
ATOM 5490 C C . PHE C 1 83 ? -25.852 43.106 -20.829 1.00 20.58 708 PHE C C 1
ATOM 5491 O O . PHE C 1 83 ? -26.812 43.716 -20.353 1.00 23.05 708 PHE C O 1
ATOM 5508 N N . HIS C 1 84 ? -25.841 41.778 -20.986 1.00 17.74 709 HIS C N 1
ATOM 5509 C CA . HIS C 1 84 ? -26.909 40.917 -20.498 1.00 19.37 709 HIS C CA 1
ATOM 5510 C C . HIS C 1 84 ? -26.733 40.499 -19.045 1.00 20.80 709 HIS C C 1
ATOM 5511 O O . HIS C 1 84 ? -27.670 39.949 -18.472 1.00 21.32 709 HIS C O 1
ATOM 5525 N N . PHE C 1 85 ? -25.586 40.814 -18.412 1.00 18.29 710 PHE C N 1
ATOM 5526 C CA . PHE C 1 85 ? -25.477 40.587 -16.961 1.00 17.49 710 PHE C CA 1
ATOM 5527 C C . PHE C 1 85 ? -26.465 41.507 -16.272 1.00 18.47 710 PHE C C 1
ATOM 5528 O O . PHE C 1 85 ? -26.768 42.589 -16.756 1.00 19.63 710 PHE C O 1
ATOM 5545 N N . GLY C 1 86 ? -27.011 41.052 -15.141 1.00 17.38 711 GLY C N 1
ATOM 5546 C CA . GLY C 1 86 ? -28.031 41.810 -14.438 1.00 17.35 711 GLY C CA 1
ATOM 5547 C C . GLY C 1 86 ? -27.529 42.823 -13.440 1.00 18.78 711 GLY C C 1
ATOM 5548 O O . GLY C 1 86 ? -28.307 43.644 -12.928 1.00 20.26 711 GLY C O 1
ATOM 5552 N N . SER C 1 87 ? -26.237 42.756 -13.126 1.00 16.30 712 SER C N 1
ATOM 5553 C CA . SER C 1 87 ? -25.630 43.616 -12.125 1.00 15.77 712 SER C CA 1
ATOM 5554 C C . SER C 1 87 ? -24.119 43.512 -12.232 1.00 17.39 712 SER C C 1
ATOM 5555 O O . SER C 1 87 ? -23.575 42.542 -12.786 1.00 16.40 712 SER C O 1
ATOM 5563 N N . THR C 1 88 ? -23.431 44.457 -11.612 1.00 16.51 713 THR C N 1
ATOM 5564 C CA . THR C 1 88 ? -21.972 44.412 -11.566 1.00 15.33 713 THR C CA 1
ATOM 5565 C C . THR C 1 88 ? -21.518 43.161 -10.823 1.00 17.52 713 THR C C 1
ATOM 5566 O O . THR C 1 88 ? -20.576 42.498 -11.247 1.00 16.88 713 THR C O 1
ATOM 5577 N N . ARG C 1 89 ? -22.211 42.816 -9.725 1.00 16.77 714 ARG C N 1
ATOM 5578 C CA . ARG C 1 89 ? -21.857 41.635 -8.947 1.00 16.92 714 ARG C CA 1
ATOM 5579 C C . ARG C 1 89 ? -21.924 40.368 -9.819 1.00 18.34 714 ARG C C 1
ATOM 5580 O O . ARG C 1 89 ? -21.051 39.512 -9.712 1.00 17.93 714 ARG C O 1
ATOM 5601 N N . GLN C 1 90 ? -22.943 40.243 -10.661 1.00 15.94 715 GLN C N 1
ATOM 5602 C CA . GLN C 1 90 ? -23.084 39.052 -11.491 1.00 16.33 715 GLN C CA 1
ATOM 5603 C C . GLN C 1 90 ? -21.904 38.931 -12.454 1.00 17.33 715 GLN C C 1
ATOM 5604 O O . GLN C 1 90 ? -21.340 37.842 -12.625 1.00 18.11 715 GLN C O 1
ATOM 5618 N N . PHE C 1 91 ? -21.510 40.052 -13.076 1.00 16.88 716 PHE C N 1
ATOM 5619 C CA . PHE C 1 91 ? -20.342 40.071 -13.957 1.00 15.34 716 PHE C CA 1
ATOM 5620 C C . PHE C 1 91 ? -19.088 39.673 -13.189 1.00 18.15 716 PHE C C 1
ATOM 5621 O O . PHE C 1 91 ? -18.327 38.817 -13.637 1.00 17.36 716 PHE C O 1
ATOM 5638 N N . MET C 1 92 ? -18.874 40.263 -12.016 1.00 16.19 717 MET C N 1
ATOM 5639 C CA . MET C 1 92 ? -17.662 40.011 -11.237 1.00 16.11 717 MET C CA 1
ATOM 5640 C C . MET C 1 92 ? -17.606 38.557 -10.802 1.00 19.47 717 MET C C 1
ATOM 5641 O O . MET C 1 92 ? -16.532 37.966 -10.797 1.00 19.22 717 MET C O 1
ATOM 5655 N N . ASP C 1 93 ? -18.727 37.975 -10.440 1.00 18.96 718 ASP C N 1
ATOM 5656 C CA . ASP C 1 93 ? -18.742 36.592 -10.017 1.00 20.28 718 ASP C CA 1
ATOM 5657 C C . ASP C 1 93 ? -18.444 35.648 -11.202 1.00 22.88 718 ASP C C 1
ATOM 5658 O O . ASP C 1 93 ? -17.719 34.671 -11.010 1.00 22.34 718 ASP C O 1
ATOM 5667 N N . LYS C 1 94 ? -18.903 35.974 -12.437 1.00 19.90 719 LYS C N 1
ATOM 5668 C CA . LYS C 1 94 ? -18.545 35.167 -13.615 1.00 19.47 719 LYS C CA 1
ATOM 5669 C C . LYS C 1 94 ? -17.054 35.321 -13.920 1.00 22.30 719 LYS C C 1
ATOM 5670 O O . LYS C 1 94 ? -16.392 34.341 -14.250 1.00 22.53 719 LYS C O 1
ATOM 5689 N N . LEU C 1 95 ? -16.536 36.542 -13.797 1.00 17.64 720 LEU C N 1
ATOM 5690 C CA . LEU C 1 95 ? -15.118 36.827 -14.023 1.00 17.51 720 LEU C CA 1
ATOM 5691 C C . LEU C 1 95 ? -14.291 35.966 -13.066 1.00 22.56 720 LEU C C 1
ATOM 5692 O O . LEU C 1 95 ? -13.339 35.323 -13.500 1.00 21.77 720 LEU C O 1
ATOM 5708 N N A HIS C 1 96 ? -14.679 35.915 -11.783 0.45 19.02 721 HIS C N 1
ATOM 5709 N N B HIS C 1 96 ? -14.684 35.919 -11.768 0.55 20.22 721 HIS C N 1
ATOM 5710 C CA A HIS C 1 96 ? -13.970 35.074 -10.808 0.45 20.45 721 HIS C CA 1
ATOM 5711 C CA B HIS C 1 96 ? -14.000 35.080 -10.764 0.55 22.44 721 HIS C CA 1
ATOM 5712 C C A HIS C 1 96 ? -13.964 33.603 -11.195 0.45 26.34 721 HIS C C 1
ATOM 5713 C C B HIS C 1 96 ? -13.958 33.619 -11.211 0.55 27.12 721 HIS C C 1
ATOM 5714 O O A HIS C 1 96 ? -12.939 32.943 -11.053 0.45 26.74 721 HIS C O 1
ATOM 5715 O O B HIS C 1 96 ? -12.911 32.983 -11.117 0.55 27.45 721 HIS C O 1
ATOM 5742 N N . GLU C 1 97 ? -15.083 33.092 -11.689 1.00 24.11 722 GLU C N 1
ATOM 5743 C CA . GLU C 1 97 ? -15.178 31.704 -12.166 1.00 27.24 722 GLU C CA 1
ATOM 5744 C C . GLU C 1 97 ? -14.205 31.445 -13.347 1.00 30.53 722 GLU C C 1
ATOM 5745 O O . GLU C 1 97 ? -13.465 30.448 -13.325 1.00 31.03 722 GLU C O 1
ATOM 5758 N N . VAL C 1 98 ? -14.105 32.384 -14.302 1.00 24.98 723 VAL C N 1
ATOM 5759 C CA . VAL C 1 98 ? -13.190 32.219 -15.441 1.00 26.18 723 VAL C CA 1
ATOM 5760 C C . VAL C 1 98 ? -11.740 32.224 -14.988 1.00 31.52 723 VAL C C 1
ATOM 5761 O O . VAL C 1 98 ? -10.982 31.299 -15.318 1.00 32.59 723 VAL C O 1
ATOM 5774 N N . ILE C 1 99 ? -11.347 33.270 -14.252 1.00 26.72 724 ILE C N 1
ATOM 5775 C CA . ILE C 1 99 ? -9.941 33.427 -13.866 1.00 29.16 724 ILE C CA 1
ATOM 5776 C C . ILE C 1 99 ? -9.489 32.409 -12.817 1.00 37.11 724 ILE C C 1
ATOM 5777 O O . ILE C 1 99 ? -8.271 32.273 -12.642 1.00 40.95 724 ILE C O 1
ATOM 5793 N N . SER C 1 100 ? -10.420 31.661 -12.175 1.00 32.72 725 SER C N 1
ATOM 5794 C CA . SER C 1 100 ? -10.101 30.588 -11.223 1.00 34.53 725 SER C CA 1
ATOM 5795 C C . SER C 1 100 ? -9.798 29.256 -11.946 1.00 41.63 725 SER C C 1
ATOM 5796 O O . SER C 1 100 ? -9.442 28.270 -11.298 1.00 42.48 725 SER C O 1
ATOM 5804 N N . GLY C 1 101 ? -9.970 29.225 -13.265 1.00 38.72 726 GLY C N 1
ATOM 5805 C CA . GLY C 1 101 ? -9.701 28.048 -14.072 1.00 40.81 726 GLY C CA 1
ATOM 5806 C C . GLY C 1 101 ? -8.225 27.718 -14.148 1.00 46.34 726 GLY C C 1
ATOM 5807 O O . GLY C 1 101 ? -7.370 28.525 -13.780 1.00 43.91 726 GLY C O 1
ATOM 5811 N N . ASP C 1 102 ? -7.929 26.532 -14.652 1.00 46.68 727 ASP C N 1
ATOM 5812 C CA . ASP C 1 102 ? -6.555 26.051 -14.782 1.00 48.54 727 ASP C CA 1
ATOM 5813 C C . ASP C 1 102 ? -5.944 26.620 -16.056 1.00 49.82 727 ASP C C 1
ATOM 5814 O O . ASP C 1 102 ? -6.402 26.285 -17.152 1.00 50.62 727 ASP C O 1
ATOM 5823 N N . TYR C 1 103 ? -4.977 27.536 -15.914 1.00 43.31 728 TYR C N 1
ATOM 5824 C CA . TYR C 1 103 ? -4.259 28.119 -17.052 1.00 40.49 728 TYR C CA 1
ATOM 5825 C C . TYR C 1 103 ? -2.774 27.949 -16.830 1.00 46.52 728 TYR C C 1
ATOM 5826 O O . TYR C 1 103 ? -2.258 28.395 -15.808 1.00 46.97 728 TYR C O 1
ATOM 5844 N N . GLU C 1 104 ? -2.078 27.333 -17.789 1.00 44.22 729 GLU C N 1
ATOM 5845 C CA . GLU C 1 104 ? -0.623 27.213 -17.715 1.00 43.49 729 GLU C CA 1
ATOM 5846 C C . GLU C 1 104 ? -0.064 28.583 -18.151 1.00 41.68 729 GLU C C 1
ATOM 5847 O O . GLU C 1 104 ? -0.774 29.340 -18.822 1.00 37.79 729 GLU C O 1
ATOM 5859 N N . PRO C 1 105 ? 1.203 28.915 -17.829 1.00 38.38 730 PRO C N 1
ATOM 5860 C CA . PRO C 1 105 ? 1.741 30.228 -18.238 1.00 36.42 730 PRO C CA 1
ATOM 5861 C C . PRO C 1 105 ? 1.646 30.554 -19.727 1.00 37.91 730 PRO C C 1
ATOM 5862 O O . PRO C 1 105 ? 1.523 31.726 -20.069 1.00 37.57 730 PRO C O 1
ATOM 5873 N N . SER C 1 106 ? 1.653 29.533 -20.600 1.00 35.17 731 SER C N 1
ATOM 5874 C CA . SER C 1 106 ? 1.580 29.720 -22.047 1.00 35.41 731 SER C CA 1
ATOM 5875 C C . SER C 1 106 ? 0.156 29.849 -22.595 1.00 39.13 731 SER C C 1
ATOM 5876 O O . SER C 1 106 ? 0.013 29.957 -23.815 1.00 39.56 731 SER C O 1
ATOM 5884 N N . GLN C 1 107 ? -0.892 29.830 -21.744 1.00 35.68 732 GLN C N 1
ATOM 5885 C CA . GLN C 1 107 ? -2.279 29.783 -22.218 1.00 35.03 732 GLN C CA 1
ATOM 5886 C C . GLN C 1 107 ? -3.034 31.108 -22.164 1.00 34.81 732 GLN C C 1
ATOM 5887 O O . GLN C 1 107 ? -4.263 31.107 -22.004 1.00 33.18 732 GLN C O 1
ATOM 5901 N N . ALA C 1 108 ? -2.342 32.232 -22.459 1.00 31.79 733 ALA C N 1
ATOM 5902 C CA . ALA C 1 108 ? -3.035 33.527 -22.533 1.00 31.75 733 ALA C CA 1
ATOM 5903 C C . ALA C 1 108 ? -4.126 33.494 -23.615 1.00 36.10 733 ALA C C 1
ATOM 5904 O O . ALA C 1 108 ? -5.212 34.019 -23.372 1.00 33.28 733 ALA C O 1
ATOM 5911 N N . GLU C 1 109 ? -3.895 32.818 -24.762 1.00 34.80 734 GLU C N 1
ATOM 5912 C CA . GLU C 1 109 ? -4.924 32.739 -25.811 1.00 35.25 734 GLU C CA 1
ATOM 5913 C C . GLU C 1 109 ? -6.234 32.039 -25.357 1.00 36.63 734 GLU C C 1
ATOM 5914 O O . GLU C 1 109 ? -7.337 32.515 -25.674 1.00 34.92 734 GLU C O 1
ATOM 5926 N N . LYS C 1 110 ? -6.128 30.927 -24.616 1.00 33.35 735 LYS C N 1
ATOM 5927 C CA . LYS C 1 110 ? -7.313 30.227 -24.105 1.00 32.08 735 LYS C CA 1
ATOM 5928 C C . LYS C 1 110 ? -8.066 31.125 -23.099 1.00 31.75 735 LYS C C 1
ATOM 5929 O O . LYS C 1 110 ? -9.298 31.180 -23.117 1.00 31.13 735 LYS C O 1
ATOM 5948 N N . LEU C 1 111 ? -7.317 31.786 -22.217 1.00 27.96 736 LEU C N 1
ATOM 5949 C CA . LEU C 1 111 ? -7.931 32.679 -21.234 1.00 26.94 736 LEU C CA 1
ATOM 5950 C C . LEU C 1 111 ? -8.734 33.782 -21.949 1.00 27.04 736 LEU C C 1
ATOM 5951 O O . LEU C 1 111 ? -9.881 34.068 -21.592 1.00 24.86 736 LEU C O 1
ATOM 5967 N N . VAL C 1 112 ? -8.087 34.442 -22.917 1.00 25.09 737 VAL C N 1
ATOM 5968 C CA . VAL C 1 112 ? -8.695 35.513 -23.695 1.00 24.97 737 VAL C CA 1
ATOM 5969 C C . VAL C 1 112 ? -9.964 35.006 -24.388 1.00 26.72 737 VAL C C 1
ATOM 5970 O O . VAL C 1 112 ? -10.985 35.713 -24.406 1.00 23.83 737 VAL C O 1
ATOM 5983 N N . GLN C 1 113 ? -9.933 33.768 -24.925 1.00 25.06 738 GLN C N 1
ATOM 5984 C CA . GLN C 1 113 ? -11.135 33.210 -25.541 1.00 26.00 738 GLN C CA 1
ATOM 5985 C C . GLN C 1 113 ? -12.254 32.989 -24.525 1.00 28.07 738 GLN C C 1
ATOM 5986 O O . GLN C 1 113 ? -13.407 33.311 -24.788 1.00 25.85 738 GLN C O 1
ATOM 6000 N N . ASP C 1 114 ? -11.918 32.492 -23.338 1.00 26.27 739 ASP C N 1
ATOM 6001 C CA . ASP C 1 114 ? -12.919 32.251 -22.302 1.00 25.87 739 ASP C CA 1
ATOM 6002 C C . ASP C 1 114 ? -13.497 33.575 -21.759 1.00 26.96 739 ASP C C 1
ATOM 6003 O O . ASP C 1 114 ? -14.707 33.672 -21.511 1.00 26.65 739 ASP C O 1
ATOM 6012 N N . LEU C 1 115 ? -12.664 34.620 -21.668 1.00 21.81 740 LEU C N 1
ATOM 6013 C CA . LEU C 1 115 ? -13.150 35.939 -21.211 1.00 20.09 740 LEU C CA 1
ATOM 6014 C C . LEU C 1 115 ? -14.110 36.560 -22.229 1.00 23.75 740 LEU C C 1
ATOM 6015 O O . LEU C 1 115 ? -14.999 37.347 -21.872 1.00 23.13 740 LEU C O 1
ATOM 6031 N N . CYS C 1 116 ? -13.930 36.226 -23.496 1.00 20.67 741 CYS C N 1
ATOM 6032 C CA . CYS C 1 116 ? -14.819 36.655 -24.566 1.00 22.26 741 CYS C CA 1
ATOM 6033 C C . CYS C 1 116 ? -16.154 35.870 -24.484 1.00 23.86 741 CYS C C 1
ATOM 6034 O O . CYS C 1 116 ? -17.233 36.467 -24.381 1.00 22.57 741 CYS C O 1
ATOM 6042 N N . ASP C 1 117 ? -16.064 34.541 -24.443 1.00 23.73 742 ASP C N 1
ATOM 6043 C CA . ASP C 1 117 ? -17.243 33.667 -24.464 1.00 23.23 742 ASP C CA 1
ATOM 6044 C C . ASP C 1 117 ? -18.098 33.691 -23.234 1.00 26.06 742 ASP C C 1
ATOM 6045 O O . ASP C 1 117 ? -19.315 33.533 -23.351 1.00 26.75 742 ASP C O 1
ATOM 6054 N N . GLU C 1 118 ? -17.487 33.842 -22.041 1.00 22.82 743 GLU C N 1
ATOM 6055 C CA . GLU C 1 118 ? -18.222 33.765 -20.780 1.00 22.39 743 GLU C CA 1
ATOM 6056 C C . GLU C 1 118 ? -18.566 35.094 -20.152 1.00 22.48 743 GLU C C 1
ATOM 6057 O O . GLU C 1 118 ? -19.585 35.181 -19.466 1.00 22.42 743 GLU C O 1
ATOM 6069 N N . THR C 1 119 ? -17.710 36.107 -20.325 1.00 18.53 744 THR C N 1
ATOM 6070 C CA . THR C 1 119 ? -17.912 37.423 -19.713 1.00 16.97 744 THR C CA 1
ATOM 6071 C C . THR C 1 119 ? -18.124 38.558 -20.728 1.00 17.71 744 THR C C 1
ATOM 6072 O O . THR C 1 119 ? -18.411 39.655 -20.281 1.00 18.65 744 THR C O 1
ATOM 6083 N N . GLY C 1 120 ? -17.977 38.319 -22.033 1.00 16.53 745 GLY C N 1
ATOM 6084 C CA . GLY C 1 120 ? -18.229 39.372 -23.009 1.00 16.30 745 GLY C CA 1
ATOM 6085 C C . GLY C 1 120 ? -17.184 40.464 -23.043 1.00 18.28 745 GLY C C 1
ATOM 6086 O O . GLY C 1 120 ? -17.493 41.589 -23.440 1.00 19.74 745 GLY C O 1
ATOM 6090 N N . ILE C 1 121 ? -15.946 40.159 -22.672 1.00 16.24 746 ILE C N 1
ATOM 6091 C CA . ILE C 1 121 ? -14.848 41.123 -22.765 1.00 15.67 746 ILE C CA 1
ATOM 6092 C C . ILE C 1 121 ? -14.181 40.912 -24.122 1.00 18.67 746 ILE C C 1
ATOM 6093 O O . ILE C 1 121 ? -13.831 39.777 -24.454 1.00 19.39 746 ILE C O 1
ATOM 6109 N N . ARG C 1 122 ? -14.015 41.982 -24.922 1.00 15.74 747 ARG C N 1
ATOM 6110 C CA . ARG C 1 122 ? -13.405 41.827 -26.249 1.00 16.74 747 ARG C CA 1
ATOM 6111 C C . ARG C 1 122 ? -11.954 41.366 -26.128 1.00 20.98 747 ARG C C 1
ATOM 6112 O O . ARG C 1 122 ? -11.251 41.762 -25.209 1.00 19.07 747 ARG C O 1
ATOM 6133 N N . LYS C 1 123 ? -11.515 40.517 -27.074 1.00 19.73 748 LYS C N 1
ATOM 6134 C CA . LYS C 1 123 ? -10.192 39.910 -27.013 1.00 19.89 748 LYS C CA 1
ATOM 6135 C C . LYS C 1 123 ? -9.034 40.900 -26.988 1.00 22.86 748 LYS C C 1
ATOM 6136 O O . LYS C 1 123 ? -8.040 40.677 -26.273 1.00 23.87 748 LYS C O 1
ATOM 6155 N N . ASN C 1 124 ? -9.140 41.965 -27.752 1.00 20.14 749 ASN C N 1
ATOM 6156 C CA . ASN C 1 124 ? -8.081 42.985 -27.767 1.00 20.17 749 ASN C CA 1
ATOM 6157 C C . ASN C 1 124 ? -8.020 43.738 -26.423 1.00 23.38 749 ASN C C 1
ATOM 6158 O O . ASN C 1 124 ? -6.932 44.043 -25.932 1.00 23.39 749 ASN C O 1
ATOM 6169 N N . PHE C 1 125 ? -9.176 43.943 -25.775 1.00 19.37 750 PHE C N 1
ATOM 6170 C CA . PHE C 1 125 ? -9.188 44.564 -24.454 1.00 17.48 750 PHE C CA 1
ATOM 6171 C C . PHE C 1 125 ? -8.596 43.629 -23.396 1.00 20.17 750 PHE C C 1
ATOM 6172 O O . PHE C 1 125 ? -7.731 44.056 -22.628 1.00 19.32 750 PHE C O 1
ATOM 6189 N N . SER C 1 126 ? -9.007 42.335 -23.347 1.00 17.42 751 SER C N 1
ATOM 6190 C CA A SER C 1 126 ? -8.424 41.369 -22.406 0.72 18.08 751 SER C CA 1
ATOM 6191 C CA B SER C 1 126 ? -8.417 41.445 -22.343 0.28 16.91 751 SER C CA 1
ATOM 6192 C C . SER C 1 126 ? -6.899 41.279 -22.568 1.00 20.59 751 SER C C 1
ATOM 6193 O O . SER C 1 126 ? -6.160 41.208 -21.585 1.00 20.34 751 SER C O 1
ATOM 6208 N N . THR C 1 127 ? -6.440 41.293 -23.830 1.00 20.08 752 THR C N 1
ATOM 6209 C CA . THR C 1 127 ? -5.000 41.218 -24.113 1.00 19.95 752 THR C CA 1
ATOM 6210 C C . THR C 1 127 ? -4.286 42.440 -23.551 1.00 22.73 752 THR C C 1
ATOM 6211 O O . THR C 1 127 ? -3.220 42.292 -22.921 1.00 22.12 752 THR C O 1
ATOM 6222 N N . SER C 1 128 ? -4.858 43.633 -23.765 1.00 20.66 753 SER C N 1
ATOM 6223 C CA A SER C 1 128 ? -4.273 44.874 -23.261 0.73 20.75 753 SER C CA 1
ATOM 6224 C CA B SER C 1 128 ? -4.288 44.886 -23.258 0.27 20.45 753 SER C CA 1
ATOM 6225 C C . SER C 1 128 ? -4.251 44.868 -21.725 1.00 23.38 753 SER C C 1
ATOM 6226 O O . SER C 1 128 ? -3.251 45.280 -21.105 1.00 22.60 753 SER C O 1
ATOM 6241 N N . ILE C 1 129 ? -5.337 44.383 -21.097 1.00 19.59 754 ILE C N 1
ATOM 6242 C CA . ILE C 1 129 ? -5.383 44.319 -19.638 1.00 16.39 754 ILE C CA 1
ATOM 6243 C C . ILE C 1 129 ? -4.308 43.364 -19.135 1.00 18.21 754 ILE C C 1
ATOM 6244 O O . ILE C 1 129 ? -3.523 43.713 -18.233 1.00 19.44 754 ILE C O 1
ATOM 6260 N N . LEU C 1 130 ? -4.235 42.153 -19.704 1.00 19.31 755 LEU C N 1
ATOM 6261 C CA . LEU C 1 130 ? -3.261 41.157 -19.275 1.00 22.53 755 LEU C CA 1
ATOM 6262 C C . LEU C 1 130 ? -1.853 41.726 -19.340 1.00 23.88 755 LEU C C 1
ATOM 6263 O O . LEU C 1 130 ? -1.054 41.520 -18.421 1.00 21.92 755 LEU C O 1
ATOM 6279 N N . THR C 1 131 ? -1.570 42.499 -20.397 1.00 20.78 756 THR C N 1
ATOM 6280 C CA . THR C 1 131 ? -0.259 43.105 -20.568 1.00 21.49 756 THR C CA 1
ATOM 6281 C C . THR C 1 131 ? 0.026 44.128 -19.463 1.00 23.63 756 THR C C 1
ATOM 6282 O O . THR C 1 131 ? 1.114 44.110 -18.890 1.00 23.28 756 THR C O 1
ATOM 6293 N N . CYS C 1 132 ? -0.929 44.990 -19.134 1.00 19.83 757 CYS C N 1
ATOM 6294 C CA . CYS C 1 132 ? -0.665 45.990 -18.112 1.00 21.96 757 CYS C CA 1
ATOM 6295 C C . CYS C 1 132 ? -0.659 45.421 -16.696 1.00 21.41 757 CYS C C 1
ATOM 6296 O O . CYS C 1 132 ? -0.158 46.081 -15.782 1.00 20.97 757 CYS C O 1
ATOM 6304 N N . LEU C 1 133 ? -1.161 44.174 -16.518 1.00 19.19 758 LEU C N 1
ATOM 6305 C CA . LEU C 1 133 ? -1.097 43.487 -15.242 1.00 18.38 758 LEU C CA 1
ATOM 6306 C C . LEU C 1 133 ? 0.190 42.632 -15.144 1.00 21.61 758 LEU C C 1
ATOM 6307 O O . LEU C 1 133 ? 0.328 41.901 -14.166 1.00 21.06 758 LEU C O 1
ATOM 6323 N N . SER C 1 134 ? 1.060 42.656 -16.154 1.00 18.84 759 SER C N 1
ATOM 6324 C CA . SER C 1 134 ? 2.255 41.782 -16.202 1.00 18.78 759 SER C CA 1
ATOM 6325 C C . SER C 1 134 ? 1.841 40.294 -16.079 1.00 22.75 759 SER C C 1
ATOM 6326 O O . SER C 1 134 ? 2.570 39.499 -15.485 1.00 23.66 759 SER C O 1
ATOM 6334 N N . GLY C 1 135 ? 0.669 39.956 -16.617 1.00 21.29 760 GLY C N 1
ATOM 6335 C CA . GLY C 1 135 ? 0.131 38.601 -16.608 1.00 22.21 760 GLY C CA 1
ATOM 6336 C C . GLY C 1 135 ? -0.398 38.086 -15.283 1.00 25.20 760 GLY C C 1
ATOM 6337 O O . GLY C 1 135 ? -0.665 36.892 -15.175 1.00 25.49 760 GLY C O 1
ATOM 6341 N N . ASP C 1 136 ? -0.599 38.966 -14.278 1.00 19.98 761 ASP C N 1
ATOM 6342 C CA . ASP C 1 136 ? -1.045 38.530 -12.950 1.00 21.36 761 ASP C CA 1
ATOM 6343 C C . ASP C 1 136 ? -2.553 38.472 -12.947 1.00 23.85 761 ASP C C 1
ATOM 6344 O O . ASP C 1 136 ? -3.228 39.499 -12.750 1.00 21.55 761 ASP C O 1
ATOM 6353 N N . LEU C 1 137 ? -3.100 37.271 -13.169 1.00 25.16 762 LEU C N 1
ATOM 6354 C CA . LEU C 1 137 ? -4.556 37.073 -13.264 1.00 26.79 762 LEU C CA 1
ATOM 6355 C C . LEU C 1 137 ? -5.307 37.510 -12.036 1.00 30.24 762 LEU C C 1
ATOM 6356 O O . LEU C 1 137 ? -6.478 37.889 -12.163 1.00 29.70 762 LEU C O 1
ATOM 6372 N N . MET C 1 138 ? -4.669 37.471 -10.865 1.00 29.14 763 MET C N 1
ATOM 6373 C CA . MET C 1 138 ? -5.314 37.850 -9.602 1.00 31.79 763 MET C CA 1
ATOM 6374 C C . MET C 1 138 ? -5.688 39.326 -9.543 1.00 30.75 763 MET C C 1
ATOM 6375 O O . MET C 1 138 ? -6.477 39.695 -8.674 1.00 30.90 763 MET C O 1
ATOM 6389 N N . VAL C 1 139 ? -5.103 40.173 -10.416 1.00 22.15 764 VAL C N 1
ATOM 6390 C CA . VAL C 1 139 ? -5.382 41.605 -10.446 1.00 21.52 764 VAL C CA 1
ATOM 6391 C C . VAL C 1 139 ? -6.518 41.920 -11.479 1.00 22.35 764 VAL C C 1
ATOM 6392 O O . VAL C 1 139 ? -6.966 43.060 -11.549 1.00 21.88 764 VAL C O 1
ATOM 6405 N N . PHE C 1 140 ? -7.033 40.923 -12.253 1.00 20.26 765 PHE C N 1
ATOM 6406 C CA . PHE C 1 140 ? -8.139 41.189 -13.210 1.00 21.31 765 PHE C CA 1
ATOM 6407 C C . PHE C 1 140 ? -9.357 41.778 -12.539 1.00 22.37 765 PHE C C 1
ATOM 6408 O O . PHE C 1 140 ? -9.911 42.783 -13.002 1.00 20.98 765 PHE C O 1
ATOM 6425 N N . PRO C 1 141 ? -9.851 41.193 -11.433 1.00 20.42 766 PRO C N 1
ATOM 6426 C CA . PRO C 1 141 ? -11.044 41.781 -10.794 1.00 19.76 766 PRO C CA 1
ATOM 6427 C C . PRO C 1 141 ? -10.825 43.221 -10.339 1.00 21.05 766 PRO C C 1
ATOM 6428 O O . PRO C 1 141 ? -11.671 44.092 -10.531 1.00 19.75 766 PRO C O 1
ATOM 6439 N N . ARG C 1 142 ? -9.643 43.486 -9.792 1.00 20.55 767 ARG C N 1
ATOM 6440 C CA . ARG C 1 142 ? -9.267 44.807 -9.354 1.00 19.31 767 ARG C CA 1
ATOM 6441 C C . ARG C 1 142 ? -9.350 45.803 -10.523 1.00 17.91 767 ARG C C 1
ATOM 6442 O O . ARG C 1 142 ? -9.765 46.948 -10.350 1.00 16.81 767 ARG C O 1
ATOM 6463 N N . TYR C 1 143 ? -8.901 45.382 -11.703 1.00 16.15 768 TYR C N 1
ATOM 6464 C CA . TYR C 1 143 ? -8.917 46.245 -12.875 1.00 14.73 768 TYR C CA 1
ATOM 6465 C C . TYR C 1 143 ? -10.337 46.694 -13.148 1.00 17.47 768 TYR C C 1
ATOM 6466 O O . TYR C 1 143 ? -10.598 47.894 -13.241 1.00 17.51 768 TYR C O 1
ATOM 6484 N N . PHE C 1 144 ? -11.263 45.752 -13.252 1.00 16.51 769 PHE C N 1
ATOM 6485 C CA . PHE C 1 144 ? -12.659 46.133 -13.580 1.00 15.97 769 PHE C CA 1
ATOM 6486 C C . PHE C 1 144 ? -13.342 46.911 -12.475 1.00 17.65 769 PHE C C 1
ATOM 6487 O O . PHE C 1 144 ? -14.026 47.888 -12.767 1.00 17.25 769 PHE C O 1
ATOM 6504 N N . LEU C 1 145 ? -13.172 46.522 -11.197 1.00 15.34 770 LEU C N 1
ATOM 6505 C CA . LEU C 1 145 ? -13.837 47.277 -10.139 1.00 16.25 770 LEU C CA 1
ATOM 6506 C C . LEU C 1 145 ? -13.408 48.720 -10.145 1.00 16.91 770 LEU C C 1
ATOM 6507 O O . LEU C 1 145 ? -14.233 49.608 -9.957 1.00 18.78 770 LEU C O 1
ATOM 6523 N N . ASN C 1 146 ? -12.092 48.970 -10.303 1.00 15.99 771 ASN C N 1
ATOM 6524 C CA . ASN C 1 146 ? -11.576 50.336 -10.265 1.00 17.14 771 ASN C CA 1
ATOM 6525 C C . ASN C 1 146 ? -11.911 51.100 -11.540 1.00 19.78 771 ASN C C 1
ATOM 6526 O O . ASN C 1 146 ? -12.275 52.265 -11.473 1.00 19.92 771 ASN C O 1
ATOM 6537 N N . MET C 1 147 ? -11.855 50.448 -12.695 1.00 17.03 772 MET C N 1
ATOM 6538 C CA . MET C 1 147 ? -12.273 51.047 -13.957 1.00 16.45 772 MET C CA 1
ATOM 6539 C C . MET C 1 147 ? -13.715 51.519 -13.849 1.00 20.03 772 MET C C 1
ATOM 6540 O O . MET C 1 147 ? -14.049 52.649 -14.202 1.00 19.74 772 MET C O 1
ATOM 6554 N N . PHE C 1 148 ? -14.575 50.642 -13.372 1.00 18.22 773 PHE C N 1
ATOM 6555 C CA . PHE C 1 148 ? -15.992 50.959 -13.273 1.00 17.07 773 PHE C CA 1
ATOM 6556 C C . PHE C 1 148 ? -16.304 52.007 -12.219 1.00 22.41 773 PHE C C 1
ATOM 6557 O O . PHE C 1 148 ? -17.120 52.898 -12.485 1.00 23.92 773 PHE C O 1
ATOM 6574 N N . LYS C 1 149 ? -15.686 51.910 -11.030 1.00 20.87 774 LYS C N 1
ATOM 6575 C CA A LYS C 1 149 ? -15.903 52.883 -9.960 0.42 22.06 774 LYS C CA 1
ATOM 6576 C CA B LYS C 1 149 ? -15.951 52.892 -9.978 0.58 21.80 774 LYS C CA 1
ATOM 6577 C C . LYS C 1 149 ? -15.451 54.275 -10.395 1.00 28.63 774 LYS C C 1
ATOM 6578 O O . LYS C 1 149 ? -16.168 55.261 -10.195 1.00 31.26 774 LYS C O 1
ATOM 6615 N N . ASP C 1 150 ? -14.240 54.356 -10.957 1.00 26.37 775 ASP C N 1
ATOM 6616 C CA . ASP C 1 150 ? -13.609 55.625 -11.328 1.00 27.79 775 ASP C CA 1
ATOM 6617 C C . ASP C 1 150 ? -14.088 56.179 -12.664 1.00 27.70 775 ASP C C 1
ATOM 6618 O O . ASP C 1 150 ? -13.765 57.328 -12.971 1.00 27.51 775 ASP C O 1
ATOM 6627 N N . ASN C 1 151 ? -14.755 55.366 -13.490 1.00 24.16 776 ASN C N 1
ATOM 6628 C CA . ASN C 1 151 ? -15.179 55.799 -14.826 1.00 23.66 776 ASN C CA 1
ATOM 6629 C C . ASN C 1 151 ? -13.966 56.239 -15.662 1.00 27.62 776 ASN C C 1
ATOM 6630 O O . ASN C 1 151 ? -13.991 57.281 -16.314 1.00 28.55 776 ASN C O 1
ATOM 6641 N N . VAL C 1 152 ? -12.870 55.460 -15.591 1.00 24.51 777 VAL C N 1
ATOM 6642 C CA . VAL C 1 152 ? -11.620 55.768 -16.281 1.00 24.38 777 VAL C CA 1
ATOM 6643 C C . VAL C 1 152 ? -10.998 54.453 -16.704 1.00 24.47 777 VAL C C 1
ATOM 6644 O O . VAL C 1 152 ? -11.029 53.490 -15.937 1.00 24.57 777 VAL C O 1
ATOM 6657 N N . ASN C 1 153 ? -10.436 54.404 -17.898 1.00 22.59 778 ASN C N 1
ATOM 6658 C CA . ASN C 1 153 ? -9.805 53.196 -18.416 1.00 20.25 778 ASN C CA 1
ATOM 6659 C C . ASN C 1 153 ? -8.463 53.534 -19.067 1.00 24.62 778 ASN C C 1
ATOM 6660 O O . ASN C 1 153 ? -8.452 54.255 -20.061 1.00 26.22 778 ASN C O 1
ATOM 6671 N N . PRO C 1 154 ? -7.344 53.006 -18.565 1.00 22.52 779 PRO C N 1
ATOM 6672 C CA . PRO C 1 154 ? -7.213 52.166 -17.378 1.00 20.59 779 PRO C CA 1
ATOM 6673 C C . PRO C 1 154 ? -7.345 52.978 -16.108 1.00 20.32 779 PRO C C 1
ATOM 6674 O O . PRO C 1 154 ? -7.117 54.185 -16.119 1.00 22.74 779 PRO C O 1
ATOM 6685 N N . PRO C 1 155 ? -7.572 52.308 -14.974 1.00 19.82 780 PRO C N 1
ATOM 6686 C CA . PRO C 1 155 ? -7.539 53.016 -13.688 1.00 21.92 780 PRO C CA 1
ATOM 6687 C C . PRO C 1 155 ? -6.112 53.520 -13.418 1.00 23.12 780 PRO C C 1
ATOM 6688 O O . PRO C 1 155 ? -5.166 52.731 -13.497 1.00 21.35 780 PRO C O 1
ATOM 6699 N N . PRO C 1 156 ? -5.929 54.828 -13.182 1.00 22.48 781 PRO C N 1
ATOM 6700 C CA . PRO C 1 156 ? -4.573 55.383 -13.187 1.00 21.89 781 PRO C CA 1
ATOM 6701 C C . PRO C 1 156 ? -3.737 55.270 -11.933 1.00 23.41 781 PRO C C 1
ATOM 6702 O O . PRO C 1 156 ? -2.525 55.528 -12.017 1.00 23.59 781 PRO C O 1
ATOM 6713 N N . ASN C 1 157 ? -4.339 54.934 -10.784 1.00 20.87 782 ASN C N 1
ATOM 6714 C CA . ASN C 1 157 ? -3.614 54.931 -9.511 1.00 20.58 782 ASN C CA 1
ATOM 6715 C C . ASN C 1 157 ? -3.937 53.696 -8.707 1.00 22.84 782 ASN C C 1
ATOM 6716 O O . ASN C 1 157 ? -4.264 53.795 -7.517 1.00 26.41 782 ASN C O 1
ATOM 6727 N N . VAL C 1 158 ? -3.779 52.518 -9.315 1.00 18.96 783 VAL C N 1
ATOM 6728 C CA . VAL C 1 158 ? -4.056 51.260 -8.653 1.00 17.16 783 VAL C CA 1
ATOM 6729 C C . VAL C 1 158 ? -2.837 50.342 -8.642 1.00 18.68 783 VAL C C 1
ATOM 6730 O O . VAL C 1 158 ? -2.303 50.025 -9.720 1.00 18.03 783 VAL C O 1
ATOM 6743 N N . PRO C 1 159 ? -2.420 49.887 -7.436 1.00 18.16 784 PRO C N 1
ATOM 6744 C CA . PRO C 1 159 ? -1.319 48.906 -7.356 1.00 18.00 784 PRO C CA 1
ATOM 6745 C C . PRO C 1 159 ? -1.567 47.679 -8.238 1.00 19.05 784 PRO C C 1
ATOM 6746 O O . PRO C 1 159 ? -2.665 47.095 -8.242 1.00 18.51 784 PRO C O 1
ATOM 6757 N N . GLY C 1 160 ? -0.564 47.299 -9.002 1.00 18.87 785 GLY C N 1
ATOM 6758 C CA . GLY C 1 160 ? -0.644 46.164 -9.913 1.00 17.98 785 GLY C CA 1
ATOM 6759 C C . GLY C 1 160 ? -1.080 46.495 -11.323 1.00 19.09 785 GLY C C 1
ATOM 6760 O O . GLY C 1 160 ? -0.973 45.647 -12.207 1.00 19.06 785 GLY C O 1
ATOM 6764 N N . ILE C 1 161 ? -1.590 47.712 -11.560 1.00 17.07 786 ILE C N 1
ATOM 6765 C CA . ILE C 1 161 ? -2.053 48.113 -12.885 1.00 16.34 786 ILE C CA 1
ATOM 6766 C C . ILE C 1 161 ? -1.076 49.113 -13.430 1.00 20.16 786 ILE C C 1
ATOM 6767 O O . ILE C 1 161 ? -1.029 50.256 -12.983 1.00 20.14 786 ILE C O 1
ATOM 6783 N N . TRP C 1 162 ? -0.231 48.660 -14.368 1.00 19.19 787 TRP C N 1
ATOM 6784 C CA . TRP C 1 162 ? 0.804 49.501 -14.932 1.00 19.14 787 TRP C CA 1
ATOM 6785 C C . TRP C 1 162 ? 0.260 50.411 -16.018 1.00 23.77 787 TRP C C 1
ATOM 6786 O O . TRP C 1 162 ? -0.197 49.938 -17.051 1.00 24.64 787 TRP C O 1
ATOM 6807 N N . THR C 1 163 ? 0.387 51.707 -15.828 1.00 22.41 788 THR C N 1
ATOM 6808 C CA . THR C 1 163 ? -0.010 52.676 -16.839 1.00 21.78 788 THR C CA 1
ATOM 6809 C C . THR C 1 163 ? 1.180 53.032 -17.742 1.00 25.11 788 THR C C 1
ATOM 6810 O O . THR C 1 163 ? 2.341 52.731 -17.442 1.00 24.17 788 THR C O 1
ATOM 6821 N N . HIS C 1 164 ? 0.886 53.767 -18.819 1.00 25.06 789 HIS C N 1
ATOM 6822 C CA . HIS C 1 164 ? 1.940 54.259 -19.707 1.00 27.66 789 HIS C CA 1
ATOM 6823 C C . HIS C 1 164 ? 2.934 55.113 -18.929 1.00 31.49 789 HIS C C 1
ATOM 6824 O O . HIS C 1 164 ? 4.144 54.933 -19.066 1.00 30.68 789 HIS C O 1
ATOM 6838 N N . ASP C 1 165 ? 2.430 56.012 -18.063 1.00 29.59 790 ASP C N 1
ATOM 6839 C CA . ASP C 1 165 ? 3.290 56.856 -17.236 1.00 30.49 790 ASP C CA 1
ATOM 6840 C C . ASP C 1 165 ? 4.184 56.037 -16.310 1.00 30.16 790 ASP C C 1
ATOM 6841 O O . ASP C 1 165 ? 5.332 56.392 -16.095 1.00 31.16 790 ASP C O 1
ATOM 6850 N N . ASP C 1 166 ? 3.647 54.951 -15.744 1.00 25.52 791 ASP C N 1
ATOM 6851 C CA . ASP C 1 166 ? 4.429 54.084 -14.871 1.00 25.30 791 ASP C CA 1
ATOM 6852 C C . ASP C 1 166 ? 5.574 53.446 -15.652 1.00 25.46 791 ASP C C 1
ATOM 6853 O O . ASP C 1 166 ? 6.685 53.369 -15.143 1.00 26.12 791 ASP C O 1
ATOM 6862 N N . ASP C 1 167 ? 5.291 52.956 -16.867 1.00 23.80 792 ASP C N 1
ATOM 6863 C CA . ASP C 1 167 ? 6.334 52.330 -17.691 1.00 24.75 792 ASP C CA 1
ATOM 6864 C C . ASP C 1 167 ? 7.415 53.341 -18.090 1.00 31.64 792 ASP C C 1
ATOM 6865 O O . ASP C 1 167 ? 8.588 52.995 -18.094 1.00 33.32 792 ASP C O 1
ATOM 6874 N N . GLU C 1 168 ? 7.036 54.594 -18.319 1.00 29.62 793 GLU C N 1
ATOM 6875 C CA . GLU C 1 168 ? 8.006 55.647 -18.610 1.00 31.66 793 GLU C CA 1
ATOM 6876 C C . GLU C 1 168 ? 8.859 55.954 -17.368 1.00 35.96 793 GLU C C 1
ATOM 6877 O O . GLU C 1 168 ? 10.085 56.097 -17.485 1.00 36.64 793 GLU C O 1
ATOM 6889 N N . SER C 1 169 ? 8.247 55.971 -16.170 1.00 31.62 794 SER C N 1
ATOM 6890 C CA . SER C 1 169 ? 9.007 56.164 -14.933 1.00 31.34 794 SER C CA 1
ATOM 6891 C C . SER C 1 169 ? 10.010 55.040 -14.728 1.00 34.32 794 SER C C 1
ATOM 6892 O O . SER C 1 169 ? 11.153 55.296 -14.305 1.00 35.95 794 SER C O 1
ATOM 6900 N N . LEU C 1 170 ? 9.615 53.805 -15.062 1.00 29.24 795 LEU C N 1
ATOM 6901 C CA . LEU C 1 170 ? 10.488 52.648 -14.902 1.00 30.81 795 LEU C CA 1
ATOM 6902 C C . LEU C 1 170 ? 11.762 52.795 -15.744 1.00 34.92 795 LEU C C 1
ATOM 6903 O O . LEU C 1 170 ? 12.848 52.519 -15.258 1.00 36.62 795 LEU C O 1
ATOM 6919 N N . LYS C 1 171 ? 11.643 53.259 -16.965 1.00 32.69 796 LYS C N 1
ATOM 6920 C CA . LYS C 1 171 ? 12.796 53.390 -17.849 1.00 35.24 796 LYS C CA 1
ATOM 6921 C C . LYS C 1 171 ? 13.546 54.712 -17.669 1.00 42.91 796 LYS C C 1
ATOM 6922 O O . LYS C 1 171 ? 14.571 54.921 -18.301 1.00 42.57 796 LYS C O 1
ATOM 6941 N N . SER C 1 172 ? 13.008 55.631 -16.882 1.00 41.37 797 SER C N 1
ATOM 6942 C CA . SER C 1 172 ? 13.631 56.935 -16.686 1.00 42.92 797 SER C CA 1
ATOM 6943 C C . SER C 1 172 ? 14.983 57.002 -15.967 1.00 46.55 797 SER C C 1
ATOM 6944 O O . SER C 1 172 ? 15.592 58.064 -16.064 1.00 48.29 797 SER C O 1
ATOM 6952 N N . ASN C 1 173 ? 15.454 55.986 -15.218 1.00 41.78 798 ASN C N 1
ATOM 6953 C CA . ASN C 1 173 ? 16.723 56.092 -14.456 1.00 42.83 798 ASN C CA 1
ATOM 6954 C C . ASN C 1 173 ? 16.624 57.221 -13.398 1.00 48.31 798 ASN C C 1
ATOM 6955 O O . ASN C 1 173 ? 17.691 57.710 -12.987 1.00 50.61 798 ASN C O 1
ATOM 6966 N N . ASP C 1 174 ? 15.369 57.681 -12.987 1.00 44.43 799 ASP C N 1
ATOM 6967 C CA . ASP C 1 174 ? 15.275 58.763 -12.013 1.00 44.58 799 ASP C CA 1
ATOM 6968 C C . ASP C 1 174 ? 14.896 58.229 -10.626 1.00 46.33 799 ASP C C 1
ATOM 6969 O O . ASP C 1 174 ? 13.838 57.601 -10.491 1.00 41.62 799 ASP C O 1
ATOM 6978 N N . GLN C 1 175 ? 15.749 58.508 -9.608 1.00 45.83 800 GLN C N 1
ATOM 6979 C CA . GLN C 1 175 ? 15.553 58.046 -8.222 1.00 47.06 800 GLN C CA 1
ATOM 6980 C C . GLN C 1 175 ? 14.150 58.346 -7.672 1.00 48.09 800 GLN C C 1
ATOM 6981 O O . GLN C 1 175 ? 13.522 57.456 -7.099 1.00 45.08 800 GLN C O 1
ATOM 6995 N N . GLU C 1 176 ? 13.675 59.592 -7.835 1.00 47.30 801 GLU C N 1
ATOM 6996 C CA . GLU C 1 176 ? 12.363 60.044 -7.343 1.00 47.01 801 GLU C CA 1
ATOM 6997 C C . GLU C 1 176 ? 11.211 59.298 -8.019 1.00 47.71 801 GLU C C 1
ATOM 6998 O O . GLU C 1 176 ? 10.251 58.905 -7.346 1.00 46.49 801 GLU C O 1
ATOM 7010 N N . GLN C 1 177 ? 11.279 59.142 -9.356 1.00 42.90 802 GLN C N 1
ATOM 7011 C CA . GLN C 1 177 ? 10.232 58.448 -10.108 1.00 40.32 802 GLN C CA 1
ATOM 7012 C C . GLN C 1 177 ? 10.175 56.979 -9.724 1.00 39.95 802 GLN C C 1
ATOM 7013 O O . GLN C 1 177 ? 9.080 56.438 -9.570 1.00 37.33 802 GLN C O 1
ATOM 7027 N N . ILE C 1 178 ? 11.349 56.351 -9.511 1.00 37.52 803 ILE C N 1
ATOM 7028 C CA . ILE C 1 178 ? 11.420 54.949 -9.078 1.00 36.21 803 ILE C CA 1
ATOM 7029 C C . ILE C 1 178 ? 10.868 54.801 -7.654 1.00 37.06 803 ILE C C 1
ATOM 7030 O O . ILE C 1 178 ? 10.155 53.819 -7.395 1.00 33.40 803 ILE C O 1
ATOM 7046 N N . ARG C 1 179 ? 11.150 55.770 -6.761 1.00 35.75 804 ARG C N 1
ATOM 7047 C CA . ARG C 1 179 ? 10.615 55.735 -5.386 1.00 35.92 804 ARG C CA 1
ATOM 7048 C C . ARG C 1 179 ? 9.080 55.727 -5.427 1.00 37.46 804 ARG C C 1
ATOM 7049 O O . ARG C 1 179 ? 8.450 54.922 -4.739 1.00 32.60 804 ARG C O 1
ATOM 7070 N N . LYS C 1 180 ? 8.475 56.628 -6.219 1.00 35.19 805 LYS C N 1
ATOM 7071 C CA . LYS C 1 180 ? 7.023 56.706 -6.327 1.00 34.19 805 LYS C CA 1
ATOM 7072 C C . LYS C 1 180 ? 6.437 55.448 -6.964 1.00 31.89 805 LYS C C 1
ATOM 7073 O O . LYS C 1 180 ? 5.368 54.962 -6.578 1.00 30.46 805 LYS C O 1
ATOM 7092 N N . LEU C 1 181 ? 7.143 54.934 -7.959 1.00 29.34 806 LEU C N 1
ATOM 7093 C CA . LEU C 1 181 ? 6.743 53.737 -8.628 1.00 28.33 806 LEU C CA 1
ATOM 7094 C C . LEU C 1 181 ? 6.737 52.523 -7.706 1.00 28.01 806 LEU C C 1
ATOM 7095 O O . LEU C 1 181 ? 5.769 51.757 -7.739 1.00 24.96 806 LEU C O 1
ATOM 7111 N N . VAL C 1 182 ? 7.797 52.336 -6.900 1.00 26.39 807 VAL C N 1
ATOM 7112 C CA . VAL C 1 182 ? 7.842 51.182 -5.991 1.00 27.11 807 VAL C CA 1
ATOM 7113 C C . VAL C 1 182 ? 6.857 51.370 -4.874 1.00 27.36 807 VAL C C 1
ATOM 7114 O O . VAL C 1 182 ? 6.320 50.389 -4.395 1.00 27.92 807 VAL C O 1
ATOM 7127 N N . LYS C 1 183 ? 6.559 52.615 -4.475 1.00 25.52 808 LYS C N 1
ATOM 7128 C CA . LYS C 1 183 ? 5.527 52.856 -3.464 1.00 25.64 808 LYS C CA 1
ATOM 7129 C C . LYS C 1 183 ? 4.144 52.382 -3.984 1.00 26.34 808 LYS C C 1
ATOM 7130 O O . LYS C 1 183 ? 3.336 51.833 -3.226 1.00 26.92 808 LYS C O 1
ATOM 7149 N N . LYS C 1 184 ? 3.896 52.577 -5.285 1.00 21.87 809 LYS C N 1
ATOM 7150 C CA . LYS C 1 184 ? 2.659 52.148 -5.909 1.00 20.76 809 LYS C CA 1
ATOM 7151 C C . LYS C 1 184 ? 2.566 50.647 -6.079 1.00 21.32 809 LYS C C 1
ATOM 7152 O O . LYS C 1 184 ? 1.570 50.041 -5.696 1.00 20.74 809 LYS C O 1
ATOM 7171 N N . HIS C 1 185 ? 3.568 50.051 -6.732 1.00 21.22 810 HIS C N 1
ATOM 7172 C CA . HIS C 1 185 ? 3.525 48.641 -7.130 1.00 20.25 810 HIS C CA 1
ATOM 7173 C C . HIS C 1 185 ? 4.312 47.670 -6.266 1.00 22.57 810 HIS C C 1
ATOM 7174 O O . HIS C 1 185 ? 4.034 46.476 -6.322 1.00 21.36 810 HIS C O 1
ATOM 7188 N N . GLY C 1 186 ? 5.320 48.169 -5.566 1.00 22.01 811 GLY C N 1
ATOM 7189 C CA . GLY C 1 186 ? 6.243 47.364 -4.791 1.00 22.19 811 GLY C CA 1
ATOM 7190 C C . GLY C 1 186 ? 7.438 46.905 -5.603 1.00 24.22 811 GLY C C 1
ATOM 7191 O O . GLY C 1 186 ? 7.441 46.945 -6.840 1.00 23.15 811 GLY C O 1
ATOM 7195 N N . THR C 1 187 ? 8.463 46.452 -4.884 1.00 24.06 812 THR C N 1
ATOM 7196 C CA . THR C 1 187 ? 9.700 45.998 -5.492 1.00 23.23 812 THR C CA 1
ATOM 7197 C C . THR C 1 187 ? 9.532 44.770 -6.366 1.00 26.69 812 THR C C 1
ATOM 7198 O O . THR C 1 187 ? 10.107 44.714 -7.457 1.00 26.94 812 THR C O 1
ATOM 7209 N N . GLY C 1 188 ? 8.784 43.791 -5.875 1.00 24.50 813 GLY C N 1
ATOM 7210 C CA . GLY C 1 188 ? 8.573 42.547 -6.608 1.00 24.89 813 GLY C CA 1
ATOM 7211 C C . GLY C 1 188 ? 7.958 42.779 -7.966 1.00 25.36 813 GLY C C 1
ATOM 7212 O O . GLY C 1 188 ? 8.432 42.256 -8.979 1.00 25.85 813 GLY C O 1
ATOM 7216 N N . ARG C 1 189 ? 6.895 43.598 -8.010 1.00 21.56 814 ARG C N 1
ATOM 7217 C CA . ARG C 1 189 ? 6.264 43.922 -9.304 1.00 20.82 814 ARG C CA 1
ATOM 7218 C C . ARG C 1 189 ? 7.195 44.726 -10.202 1.00 23.33 814 ARG C C 1
ATOM 7219 O O . ARG C 1 189 ? 7.191 44.534 -11.425 1.00 22.62 814 ARG C O 1
ATOM 7240 N N . MET C 1 190 ? 7.946 45.661 -9.611 1.00 22.51 815 MET C N 1
ATOM 7241 C CA . MET C 1 190 ? 8.888 46.469 -10.382 1.00 24.52 815 MET C CA 1
ATOM 7242 C C . MET C 1 190 ? 9.959 45.593 -11.032 1.00 26.27 815 MET C C 1
ATOM 7243 O O . MET C 1 190 ? 10.225 45.750 -12.231 1.00 27.62 815 MET C O 1
ATOM 7257 N N . GLU C 1 191 ? 10.477 44.613 -10.293 1.00 24.78 816 GLU C N 1
ATOM 7258 C CA . GLU C 1 191 ? 11.475 43.700 -10.847 1.00 26.09 816 GLU C CA 1
ATOM 7259 C C . GLU C 1 191 ? 10.853 42.850 -11.964 1.00 27.90 816 GLU C C 1
ATOM 7260 O O . GLU C 1 191 ? 11.500 42.645 -13.006 1.00 27.75 816 GLU C O 1
ATOM 7272 N N . MET C 1 192 ? 9.601 42.377 -11.782 1.00 26.04 817 MET C N 1
ATOM 7273 C CA . MET C 1 192 ? 8.961 41.600 -12.842 1.00 26.56 817 MET C CA 1
ATOM 7274 C C . MET C 1 192 ? 8.799 42.455 -14.109 1.00 27.08 817 MET C C 1
ATOM 7275 O O . MET C 1 192 ? 9.061 41.982 -15.227 1.00 25.94 817 MET C O 1
ATOM 7289 N N . ARG C 1 193 ? 8.367 43.707 -13.939 1.00 23.15 818 ARG C N 1
ATOM 7290 C CA . ARG C 1 193 ? 8.144 44.613 -15.070 1.00 23.66 818 ARG C CA 1
ATOM 7291 C C . ARG C 1 193 ? 9.451 44.870 -15.846 1.00 25.66 818 ARG C C 1
ATOM 7292 O O . ARG C 1 193 ? 9.482 44.856 -17.093 1.00 25.58 818 ARG C O 1
ATOM 7313 N N . LYS C 1 194 ? 10.532 45.046 -15.119 1.00 24.24 819 LYS C N 1
ATOM 7314 C CA . LYS C 1 194 ? 11.861 45.199 -15.727 1.00 25.00 819 LYS C CA 1
ATOM 7315 C C . LYS C 1 194 ? 12.250 43.973 -16.531 1.00 28.19 819 LYS C C 1
ATOM 7316 O O . LYS C 1 194 ? 12.778 44.121 -17.650 1.00 28.44 819 LYS C O 1
ATOM 7335 N N . ARG C 1 195 ? 11.992 42.770 -15.993 1.00 27.40 820 ARG C N 1
ATOM 7336 C CA . ARG C 1 195 ? 12.290 41.512 -16.705 1.00 29.89 820 ARG C CA 1
ATOM 7337 C C . ARG C 1 195 ? 11.495 41.444 -18.014 1.00 31.53 820 ARG C C 1
ATOM 7338 O O . ARG C 1 195 ? 12.050 41.014 -19.040 1.00 31.34 820 ARG C O 1
ATOM 7359 N N . PHE C 1 196 ? 10.213 41.887 -17.987 1.00 27.76 821 PHE C N 1
ATOM 7360 C CA . PHE C 1 196 ? 9.346 41.924 -19.186 1.00 28.25 821 PHE C CA 1
ATOM 7361 C C . PHE C 1 196 ? 9.971 42.802 -20.250 1.00 29.59 821 PHE C C 1
ATOM 7362 O O . PHE C 1 196 ? 10.004 42.410 -21.417 1.00 28.32 821 PHE C O 1
ATOM 7379 N N . PHE C 1 197 ? 10.420 44.005 -19.862 1.00 25.94 822 PHE C N 1
ATOM 7380 C CA . PHE C 1 197 ? 11.115 44.920 -20.792 1.00 28.10 822 PHE C CA 1
ATOM 7381 C C . PHE C 1 197 ? 12.424 44.336 -21.319 1.00 33.63 822 PHE C C 1
ATOM 7382 O O . PHE C 1 197 ? 12.690 44.414 -22.533 1.00 33.90 822 PHE C O 1
ATOM 7399 N N . GLU C 1 198 ? 13.206 43.688 -20.447 1.00 29.19 823 GLU C N 1
ATOM 7400 C CA . GLU C 1 198 ? 14.480 43.064 -20.829 1.00 29.49 823 GLU C CA 1
ATOM 7401 C C . GLU C 1 198 ? 14.285 41.952 -21.880 1.00 33.60 823 GLU C C 1
ATOM 7402 O O . GLU C 1 198 ? 15.127 41.799 -22.783 1.00 36.32 823 GLU C O 1
ATOM 7406 N N . LYS C 1 199 ? 13.199 41.186 -21.741 1.00 29.19 824 LYS C N 1
ATOM 7407 C CA . LYS C 1 199 ? 12.867 40.058 -22.623 1.00 31.79 824 LYS C CA 1
ATOM 7408 C C . LYS C 1 199 ? 12.098 40.492 -23.894 1.00 36.05 824 LYS C C 1
ATOM 7409 O O . LYS C 1 199 ? 11.668 39.628 -24.667 1.00 37.23 824 LYS C O 1
ATOM 7428 N N . ASP C 1 200 ? 11.846 41.796 -24.059 1.00 29.63 825 ASP C N 1
ATOM 7429 C CA . ASP C 1 200 ? 11.140 42.348 -25.221 1.00 29.92 825 ASP C CA 1
ATOM 7430 C C . ASP C 1 200 ? 9.708 41.839 -25.318 1.00 32.50 825 ASP C C 1
ATOM 7431 O O . ASP C 1 200 ? 9.203 41.574 -26.419 1.00 31.51 825 ASP C O 1
ATOM 7440 N N . LEU C 1 201 ? 9.042 41.740 -24.155 1.00 29.81 826 LEU C N 1
ATOM 7441 C CA . LEU C 1 201 ? 7.642 41.354 -24.033 1.00 32.12 826 LEU C CA 1
ATOM 7442 C C . LEU C 1 201 ? 6.721 42.577 -24.048 1.00 36.21 826 LEU C C 1
ATOM 7443 O O . LEU C 1 201 ? 5.526 42.393 -24.165 1.00 37.68 826 LEU C O 1
ATOM 7459 N N . LEU C 1 202 ? 7.253 43.811 -23.941 1.00 35.21 827 LEU C N 1
ATOM 7460 C CA . LEU C 1 202 ? 6.435 45.032 -23.910 1.00 39.19 827 LEU C CA 1
ATOM 7461 C C . LEU C 1 202 ? 6.763 46.022 -25.042 1.00 58.23 827 LEU C C 1
ATOM 7462 O O . LEU C 1 202 ? 7.920 46.069 -25.501 1.00 61.91 827 LEU C O 1
ATOM 7479 N N . ILE D 2 9 ? -48.974 26.495 -10.819 1.00 69.51 1021 ILE D N 1
ATOM 7480 C CA . ILE D 2 9 ? -47.757 26.327 -11.609 1.00 68.84 1021 ILE D CA 1
ATOM 7481 C C . ILE D 2 9 ? -47.432 27.664 -12.290 1.00 70.42 1021 ILE D C 1
ATOM 7482 O O . ILE D 2 9 ? -48.355 28.331 -12.762 1.00 71.49 1021 ILE D O 1
ATOM 7497 N N . ARG D 2 10 ? -46.142 28.074 -12.327 1.00 63.22 1022 ARG D N 1
ATOM 7498 C CA . ARG D 2 10 ? -45.749 29.348 -12.955 1.00 61.27 1022 ARG D CA 1
ATOM 7499 C C . ARG D 2 10 ? -45.459 29.217 -14.449 1.00 59.99 1022 ARG D C 1
ATOM 7500 O O . ARG D 2 10 ? -45.328 30.243 -15.112 1.00 59.15 1022 ARG D O 1
ATOM 7521 N N . ILE D 2 11 ? -45.315 27.976 -14.968 1.00 53.33 1023 ILE D N 1
ATOM 7522 C CA . ILE D 2 11 ? -45.064 27.725 -16.399 1.00 51.40 1023 ILE D CA 1
ATOM 7523 C C . ILE D 2 11 ? -46.285 28.231 -17.161 1.00 51.68 1023 ILE D C 1
ATOM 7524 O O . ILE D 2 11 ? -47.388 27.716 -16.927 1.00 48.96 1023 ILE D O 1
ATOM 7540 N N . PRO D 2 12 ? -46.137 29.271 -18.005 1.00 47.61 1024 PRO D N 1
ATOM 7541 C CA . PRO D 2 12 ? -47.295 29.738 -18.783 1.00 47.11 1024 PRO D CA 1
ATOM 7542 C C . PRO D 2 12 ? -47.550 28.752 -19.920 1.00 49.26 1024 PRO D C 1
ATOM 7543 O O . PRO D 2 12 ? -46.595 28.185 -20.441 1.00 47.60 1024 PRO D O 1
ATOM 7554 N N . ILE D 2 13 ? -48.813 28.541 -20.304 1.00 44.62 1025 ILE D N 1
ATOM 7555 C CA . ILE D 2 13 ? -49.143 27.587 -21.362 1.00 43.40 1025 ILE D CA 1
ATOM 7556 C C . ILE D 2 13 ? -49.672 28.270 -22.605 1.00 45.49 1025 ILE D C 1
ATOM 7557 O O . ILE D 2 13 ? -50.176 29.391 -22.551 1.00 42.80 1025 ILE D O 1
ATOM 7573 N N . PHE D 2 14 ? -49.502 27.609 -23.745 1.00 42.26 1026 PHE D N 1
ATOM 7574 C CA . PHE D 2 14 ? -49.964 28.151 -25.027 1.00 41.85 1026 PHE D CA 1
ATOM 7575 C C . PHE D 2 14 ? -50.107 27.049 -26.056 1.00 43.76 1026 PHE D C 1
ATOM 7576 O O . PHE D 2 14 ? -49.639 25.933 -25.829 1.00 35.98 1026 PHE D O 1
ATOM 7593 N N . ASN D 2 15 ? -50.704 27.400 -27.221 1.00 44.85 1027 ASN D N 1
ATOM 7594 C CA . ASN D 2 15 ? -50.916 26.496 -28.356 1.00 84.34 1027 ASN D CA 1
ATOM 7595 C C . ASN D 2 15 ? -50.188 27.021 -29.593 1.00 118.48 1027 ASN D C 1
ATOM 7596 O O . ASN D 2 15 ? -49.013 26.723 -29.794 1.00 85.83 1027 ASN D O 1
ATOM 7607 N N . ILE E 2 9 ? -48.126 27.527 -8.665 1.00 58.96 1021 ILE E N 1
ATOM 7608 C CA . ILE E 2 9 ? -47.537 26.487 -7.827 1.00 57.59 1021 ILE E CA 1
ATOM 7609 C C . ILE E 2 9 ? -48.670 25.716 -7.129 1.00 57.51 1021 ILE E C 1
ATOM 7610 O O . ILE E 2 9 ? -49.627 26.345 -6.660 1.00 59.03 1021 ILE E O 1
ATOM 7625 N N . ARG E 2 10 ? -48.579 24.369 -7.066 1.00 48.30 1022 ARG E N 1
ATOM 7626 C CA . ARG E 2 10 ? -49.623 23.553 -6.424 1.00 45.59 1022 ARG E CA 1
ATOM 7627 C C . ARG E 2 10 ? -49.382 23.334 -4.930 1.00 45.42 1022 ARG E C 1
ATOM 7628 O O . ARG E 2 10 ? -50.276 22.813 -4.263 1.00 45.23 1022 ARG E O 1
ATOM 7649 N N . ILE E 2 11 ? -48.176 23.662 -4.419 1.00 37.96 1023 ILE E N 1
ATOM 7650 C CA . ILE E 2 11 ? -47.844 23.513 -2.989 1.00 36.06 1023 ILE E CA 1
ATOM 7651 C C . ILE E 2 11 ? -48.778 24.436 -2.226 1.00 40.02 1023 ILE E C 1
ATOM 7652 O O . ILE E 2 11 ? -48.735 25.651 -2.470 1.00 38.38 1023 ILE E O 1
ATOM 7668 N N . PRO E 2 12 ? -49.680 23.884 -1.376 1.00 37.38 1024 PRO E N 1
ATOM 7669 C CA . PRO E 2 12 ? -50.565 24.760 -0.595 1.00 36.67 1024 PRO E CA 1
ATOM 7670 C C . PRO E 2 12 ? -49.762 25.392 0.535 1.00 39.60 1024 PRO E C 1
ATOM 7671 O O . PRO E 2 12 ? -48.854 24.747 1.057 1.00 37.18 1024 PRO E O 1
ATOM 7682 N N . ILE E 2 13 ? -50.080 26.658 0.875 1.00 37.20 1025 ILE E N 1
ATOM 7683 C CA . ILE E 2 13 ? -49.432 27.474 1.911 1.00 37.42 1025 ILE E CA 1
ATOM 7684 C C . ILE E 2 13 ? -50.180 27.359 3.237 1.00 40.88 1025 ILE E C 1
ATOM 7685 O O . ILE E 2 13 ? -51.410 27.289 3.223 1.00 40.29 1025 ILE E O 1
ATOM 7701 N N . PHE E 2 14 ? -49.483 27.560 4.373 1.00 36.23 1026 PHE E N 1
ATOM 7702 C CA . PHE E 2 14 ? -50.168 27.731 5.661 1.00 36.58 1026 PHE E CA 1
ATOM 7703 C C . PHE E 2 14 ? -49.231 28.324 6.697 1.00 38.60 1026 PHE E C 1
ATOM 7704 O O . PHE E 2 14 ? -48.024 28.376 6.471 1.00 31.59 1026 PHE E O 1
ATOM 7721 N N . ASN E 2 15 ? -49.802 28.706 7.867 1.00 38.80 1027 ASN E N 1
ATOM 7722 C CA . ASN E 2 15 ? -49.070 29.264 9.010 1.00 74.37 1027 ASN E CA 1
ATOM 7723 C C . ASN E 2 15 ? -49.252 28.374 10.238 1.00 103.37 1027 ASN E C 1
ATOM 7724 O O . ASN E 2 15 ? -48.498 27.425 10.434 1.00 69.20 1027 ASN E O 1
ATOM 7735 N N . ILE F 2 9 ? -0.661 35.177 -27.667 1.00 66.84 1021 ILE F N 1
ATOM 7736 C CA . ILE F 2 9 ? -0.096 36.267 -26.879 1.00 66.17 1021 ILE F CA 1
ATOM 7737 C C . ILE F 2 9 ? 1.190 35.763 -26.202 1.00 67.06 1021 ILE F C 1
ATOM 7738 O O . ILE F 2 9 ? 1.211 34.621 -25.735 1.00 68.50 1021 ILE F O 1
ATOM 7753 N N . ARG F 2 10 ? 2.262 36.584 -26.162 1.00 58.85 1022 ARG F N 1
ATOM 7754 C CA . ARG F 2 10 ? 3.530 36.171 -25.535 1.00 56.33 1022 ARG F CA 1
ATOM 7755 C C . ARG F 2 10 ? 3.589 36.482 -24.038 1.00 55.57 1022 ARG F C 1
ATOM 7756 O O . ARG F 2 10 ? 4.507 35.997 -23.375 1.00 54.76 1022 ARG F O 1
ATOM 7777 N N . ILE F 2 11 ? 2.662 37.320 -23.521 1.00 48.53 1023 ILE F N 1
ATOM 7778 C CA . ILE F 2 11 ? 2.610 37.676 -22.090 1.00 47.06 1023 ILE F CA 1
ATOM 7779 C C . ILE F 2 11 ? 2.341 36.391 -21.326 1.00 48.11 1023 ILE F C 1
ATOM 7780 O O . ILE F 2 11 ? 1.294 35.772 -21.561 1.00 46.04 1023 ILE F O 1
ATOM 7796 N N . PRO F 2 12 ? 3.289 35.923 -20.484 1.00 44.64 1024 PRO F N 1
ATOM 7797 C CA . PRO F 2 12 ? 3.019 34.707 -19.700 1.00 44.35 1024 PRO F CA 1
ATOM 7798 C C . PRO F 2 12 ? 2.059 35.058 -18.563 1.00 46.02 1024 PRO F C 1
ATOM 7799 O O . PRO F 2 12 ? 2.130 36.168 -18.043 1.00 43.23 1024 PRO F O 1
ATOM 7810 N N . ILE F 2 13 ? 1.167 34.135 -18.189 1.00 42.40 1025 ILE F N 1
ATOM 7811 C CA . ILE F 2 13 ? 0.187 34.401 -17.143 1.00 41.79 1025 ILE F CA 1
ATOM 7812 C C . ILE F 2 13 ? 0.446 33.577 -15.899 1.00 45.10 1025 ILE F C 1
ATOM 7813 O O . ILE F 2 13 ? 1.084 32.527 -15.947 1.00 43.85 1025 ILE F O 1
ATOM 7829 N N . PHE F 2 14 ? -0.022 34.086 -14.765 1.00 41.29 1026 PHE F N 1
ATOM 7830 C CA . PHE F 2 14 ? 0.156 33.395 -13.487 1.00 41.13 1026 PHE F CA 1
ATOM 7831 C C . PHE F 2 14 ? -0.868 33.867 -12.474 1.00 43.41 1026 PHE F C 1
ATOM 7832 O O . PHE F 2 14 ? -1.545 34.865 -12.709 1.00 36.45 1026 PHE F O 1
ATOM 7849 N N . ASN F 2 15 ? -0.917 33.168 -11.312 1.00 44.36 1027 ASN F N 1
ATOM 7850 C CA . ASN F 2 15 ? -1.809 33.479 -10.191 1.00 84.24 1027 ASN F CA 1
ATOM 7851 C C . ASN F 2 15 ? -0.994 33.803 -8.939 1.00 116.28 1027 ASN F C 1
ATOM 7852 O O . ASN F 2 15 ? -0.606 34.951 -8.730 1.00 83.38 1027 ASN F O 1
#

Radius of gyration: 27.98 Å; Cα contacts (8 Å, |Δi|>4): 630; chains: 6; bounding box: 77×62×67 Å

InterPro domains:
  IPR001005 SANT/Myb domain [PF00249] (362-411)
  IPR001005 SANT/Myb domain [PS50090] (355-411)
  IPR001005 SANT/Myb domain [SM00717] (359-413)
  IPR001357 BRCT domain [PF16589] (126-206)
  IPR001357 BRCT domain [PS50172] (121-208)
  IPR001357 BRCT domain [SM00292] (123-198)
  IPR009057 Homedomain-like superfamily [SSF46689] (360-439)
  IPR009057 Homedomain-like superfamily [SSF46689] (446-594)
  IPR015280 Rap1, DNA-binding domain [PF09197] (448-579)
  IPR017930 Myb domain [PS51294] (355-415)
  IPR021661 TRF2-interacting telomeric protein/Rap1, C-terminal [PF11626] (741-823)
  IPR036420 BRCT domain superfamily [G3DSA:3.40.50.10190] (115-216)
  IPR036420 BRCT domain superfamily [SSF52113] (95-213)
  IPR038104 TRF2-interacting telomeric protein/Rap1, C-terminal domain superfamily [G3DSA:1.10.10.2170] (778-827)
  IPR039595 TE2IP/Rap1 [PTHR16466] (108-825)

Nearest PDB structures (foldseek):
  4bjt-assembly1_C  TM=1.007E+00  e=2.589E-25  Saccharomyces cerevisiae S288C
  3k6g-assembly2_B  TM=7.910E-01  e=2.563E-02  Homo sapiens
  6k61-assembly1_B  TM=1.754E-01  e=8.028E+00  Nostoc sp. PCC 7120 = FACHB-418
  4bjt-assembly1_C  TM=1.006E+00  e=1.201E-25  Saccharomyces cerevisiae S288C
  3dor-assembly1_B  TM=3.023E-01  e=3.678E+00  Chlamydia trachomatis

Foldseek 3Di:
DDDPLVVLVVQPQQVFAPPFPLDDCVFFAPVQNVQPGSVSLLVQLCVLLVDDDDLVVLVVSLVCCCVRNGTHSVNSVVQCVQLLNPSVCVSSQVSQCRVVVDPRNDQHASGHDPLLLCLLPVPDPVSVVVSCVRHNDVVSVSSVVCVVVVVD/DDDPLVVLQVQPQQVFAPPFPLDDCVFFAPVQNPQPGSVSLLVQLCVLLVDDDDLVVLVVSLVCCCVGRGTHSVNSVVQCVQLLNDSVCVSSQVSQCRVVVDPRNDQHASGHDPLLLVLLVVPPPVSVVVSCVRHNPVVSVSVVVCVVVVVD/DDDPLVVLQVQPQQVFAPPFPLDDCVFFAPVQNPQPGSVSLLVQLVVLLVDDDDLVVLVVSLVCCCVRNGTHSVNSVVQCVQLLNPSVCVSSQVSQCRVVVDPRNDQHASGHDPLLLCLLPVPDPVSVVVSCVRHNDVVSVSSVVCVVVVVD/DPDDDDD/DPPDDDD/DPPDDDD

CATH classification: 1.20.120.1480 (+1 more: 1.10.10.2170)

Solvent-accessible surface area: 24552 Å² total; per-residue (Å²): 187,194,58,132,34,68,108,59,63,101,32,67,19,96,82,13,96,38,70,11,176,35,7,64,94,121,33,1,39,93,82,0,60,151,29,67,44,2,108,96,0,8,81,63,0,86,105,6,4,87,31,135,28,110,79,102,57,1,54,104,0,1,66,23,0,24,86,64,0,0,0,39,50,41,13,0,32,70,2,0,35,18,4,7,0,24,0,96,6,0,10,16,8,0,8,8,0,8,93,69,74,51,54,57,0,59,114,4,16,2,0,7,17,132,106,16,21,84,22,13,110,43,60,58,166,95,66,38,123,126,6,42,170,41,4,28,85,56,62,14,72,52,5,83,120,10,49,82,131,20,26,59,183,197,56,134,33,61,117,59,58,107,34,67,19,98,84,12,100,39,45,11,178,35,6,55,15,100,27,0,37,51,80,0,13,116,28,69,45,2,113,92,0,10,90,62,0,87,103,5,4,87,30,136,26,110,78,101,58,0,107,103,0,0,65,22,0,22,85,59,0,0,0,29,50,44,13,0,32,70,2,0,34,19,4,4,0,23,0,93,5,0,10,16,7,0,8,8,0,9,91,74,74,51,52,56,0,59,114,4,15,1,0,7,17,136,105,15,21,79,22,11,125,55,107,66,162,93,67,26,122,125,5,44,167,38,4,28,86,56,61,13,71,38,5,75,126,10,51,81,132,19,23,63,188,195,57,132,34,61,115,58,56,108,34,66,19,28,85,13,98,40,70,11,176,35,7,59,98,101,27,1,42,90,64,0,64,148,28,53,19,2,40,53,0,8,62,52,0,85,112,6,2,86,31,137,28,110,79,100,59,1,102,102,0,2,59,23,0,22,55,46,0,0,0,74,88,107,12,0,39,69,1,0,35,18,3,6,0,22,0,96,5,0,10,15,8,0,8,8,0,9,91,73,73,50,52,56,0,60,114,3,16,1,0,6,17,134,108,16,21,85,21,14,114,43,155,59,165,94,67,38,121,124,6,43,169,40,4,29,88,56,61,13,72,51,5,82,124,10,50,87,145,109,29,87,28,38,11,54,3,75,95,30,54,12,53,3,78,96,83,172,11,53,3,76,94

Secondary structure (DSSP, 8-state):
---TTHHHH---GGGS-SS-TT--TTTB-HHHHT-SSHHHHHHHHHHHHTS---TT-HHHHHHHHHHHH-B-HHHHHHHHHHTTTBGGGHHHHHHHHHHHT-SS-TT-TT---HHHHHHHHTT-HHHHHHHHHHH-HHHHHHHHHHHHTT--/---TTHHHH---GGGS-SS-TT--TTTB-HHHHT-SSHHHHHHHHHHHHTS---TT-HHHHHHHHHHHH-B-HHHHHHHHHHTTTBGGGHHHHHHHHHHHT-SS-TT-TT---HHHHHHHHH--HHHHHHHHHHH-HHHHHHHHHHHHTT--/---TTHHHH---GGGS-SS-TT--TTTB-HHHHT-SSHHHHHHHHHHHHTS---TT-HHHHHHHHHHHH-B-HHHHHHHHHHTTTBGGGHHHHHHHHHHHT-SS-TT-TT---HHHHHHHHTT-HHHHHHHHHHH-HHHHHHHHHHHHTT--/-----B-/--S--B-/-----B-

B-factor: mean 31.03, std 15.85, range [9.19, 118.48]

Sequence (477 aa):
DFSNEDIYDNNIDPDTISFPPKIATTDDLFLPLFFHHFGSTRQFMDKLHHEVISGDYEPSQAEKLVQDLCDETGIRKNFSSTSSILTCLSGDLMVFPRYFLNMFKDNVNPPPNVPGIWTHDDDESLKSNDQEQIRKLVKKHGTGRMEMRKRFFEKDLLDFSNEDIYDNNIDPDTISFPPKIATTDDLFLPLFFHFGSTRQFMDKLHEVISGDYEPSQAEKLVQDLCDETGIRKNFSTSSILTCLSGDLMVFPRYFLNMFKDNVNPPPNVPGIWTHDDDESLKSNNDQEQIRKLVKKHGTGRMEMRKRFFEKDLLDFSNEDIYDNNIDPDTISFPPKIATTDLFLPLFFHFGSTRQFMDKLHHEVISGDYEPSQAEKLVQDLCDETGIRKNFSSTSSILTCLSGDLMVFPRYFLNMFKKDNVNPPPNVPGIWTHDDDESLKSNDQEQIRKLVKKHGTGRMEMRKRFFEKDLLIRIPIFNIRIPIFNIRIPIFN